Protein 4NJH (pdb70)

CATH classification: 3.20.20.70

Nearest PDB structures (foldseek):
  4njh-assembly1_A  TM=1.005E+00  e=1.195E-45  Burkholderia multivorans ATCC 17616
  6nhl-assembly1_A  TM=7.494E-01  e=2.542E-10  Escherichia coli K-12
  6nhl-assembly1_B-2  TM=6.802E-01  e=1.990E-10  Escherichia coli K-12
  3n0x-assembly1_A  TM=5.774E-01  e=6.409E+00  Rhodopseudomonas palustris
  4njh-assembly1_A  TM=1.004E+00  e=2.174E-43  Burkholderia multivorans ATCC 17616

Secondary structure (DSSP, 8-state):
-EEEEEEEEEE--SSTTTT-EEEEEEES--SS--S-HHHHTTSSS-------SSS-STT-EEESSHHHHHHHHHHTSPTT----EEEEESS-GGGT--HHHHHHHHHTT-EEEEEE-SSS---TT-SEEEE---TTS-----EEEEEEEEE--TT--HHHHTTSEEEEEEEEEPPSTTHHHHHHHHHHHHHHSTTEEE---HHHHHT--/-EEEEEEEEEE--SSTTTT-EEEEEEES--SS--S-HHHHTTSSS--------SS-STT-EEESSHHHHHHHHHHTSPTT----EEEEESS-GGGT--HHHHHHHHHTT-EEEEEE-SSS---TT-SEEEE---TTS-----EEEEEEEEE--TT--TGGGGGSEEEEEEEEEPPSTTHHHHHHHHHHHHHHSTTEEE---HHHHHT--

B-factor: mean 31.21, std 10.89, range [15.56, 89.12]

GO terms:
  GO:0051539 4 iron, 4 sulfur cluster binding (F, IDA)
  GO:0000287 magnesium ion binding (F, IDA)
  GO:0016840 carbon-nitrogen lyase activity (F, IDA)
  GO:0042803 protein homodimerization activity (F, IDA)
  GO:1904047 S-adenosyl-L-methionine binding (F, IDA)
  GO:0042802 identical protein binding (F, IPI)

Foldseek 3Di:
DFFWQEWAWDAQQKDPRGRHTAIETAGAAADFFRQDLVCLVPTLHNQDPDRQHGQPYYVGDDAPDLLRVLVSNLVNDDPPDAQYEYEYHHHARVVPDDPRNLVNNVVSRYQYEYEHCQLDDDDPSRRFYEHEHRQRGDHNRQATAEDEYEDDDPNDPQVVSLPGHYNAYEYEYRDDPCRVVSQVVRVVVCVVVVSYDYMYSRCVVVVHD/DFFWQAWAWDAQQKDPRGRHTAIETAGAAADFFRQDPVCLVVTLHNQDPDRQHGQPYHVGGDAPDLLRVLV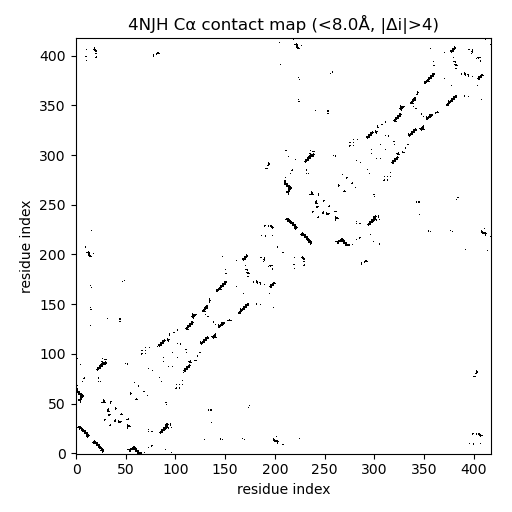SNLVNDPPPDAQYEYEYHHHARVVPDDDVNVVNNVVSRYQYEYEHCQQDDDDPSRRFYEHEHRQSGDHNHQATAEDEYEDDDPNDPQVVNVVGHYNAYEYEYRDDPCRVVSQVVRVVVCVVPVSYDYMYSRCVVVVHD

Sequence (418 aa):
TYAVKEIFYTLQGEGANAGRPAVFCRFAGCNLWSGREEDRAQAVCRFCDTDFVGTDGENGGKFKDADALVATIAGLWPAGEAHRFVVCTGGEPMLQLDQPLVDALHAAGFGIAIETNGSLPVVLESIDWICVSPKADAPLVVTKGNELKVVIPQDNQRLADYAKLDFEYFLVQPMDGPSRDLNTKLAIDWCKRHPQWRRLSMQTHKYLNNIPTYAVKEIFYTLQGEGANAGRPAVFCRFAGCNLWSGREEDRAQAVCRFCDTDFVGTDGENGGKFKDADALVATIAGLWPAGEAHRFVVCTGGEPMLQLDQPLVDALHAAGFGIAIETNGSLPVVLESIDWICVSPKADAPLVVTKGNELKVVIPQDNQRLADYAKLDFEYFLVQPMDGPSRDLNTKLAIDWCKRHPQWRRLSMQTHKYLNNIP

InterPro domains:
  IPR007197 Radical SAM [PS51918] (18-210)
  IPR007197 Radical SAM [SFLDS00029] (1-209)
  IPR013785 Aldolase-type TIM barrel [G3DSA:3.20.20.70] (2-210)
  IPR024924 7-carboxy-7-deazaguanine synthase-like [MF_00917] (3-210)
  IPR024924 7-carboxy-7-deazaguanine synthase-like [PIRSF000370] (2-209)
  IPR030977 7-carboxy-7-deazaguanine synthase, Cx14CxxC-type [SFLDF00376] (1-209)
  IPR030977 7-carboxy-7-deazaguanine synthase, Cx14CxxC-type [TIGR04508] (3-210)
  IPR058240 Radical SAM superfamily [SSF102114] (46-128)

Radius of gyration: 22.51 Å; Cα contacts (8 Å, |Δi|>4): 973; chains: 2; bounding box: 63×37×58 Å

Structure (mmCIF, N/CA/C/O backbone):
data_4NJH
#
_entry.id   4NJH
#
_cell.length_a   119.129
_cell.length_b   119.129
_cell.length_c   103.363
_cell.angle_alpha   90.00
_cell.angle_beta   90.00
_cell.angle_gamma   90.00
#
_symmetry.space_group_name_H-M   'P 43 21 2'
#
loop_
_entity.id
_entity.type
_entity.pdbx_description
1 polymer '7-carboxy-7-deazaguanine synthase'
2 non-polymer 'IRON/SULFUR CLUSTER'
3 non-polymer S-ADENOSYLMETHIONINE
4 non-polymer '(6R)-2-amino-4-oxo-3,4,5,6,7,8-hexahydropteridine-6-carboxylic acid'
5 non-polymer 'SODIUM ION'
6 non-polymer 'PHOSPHATE ION'
7 water water
#
loop_
_atom_site.group_PDB
_atom_site.id
_atom_site.type_symbol
_atom_site.label_atom_id
_atom_site.label_alt_id
_atom_site.label_comp_id
_atom_site.label_asym_id
_atom_site.label_entity_id
_atom_site.label_seq_id
_atom_site.pdbx_PDB_ins_code
_atom_site.Cartn_x
_atom_site.Cartn_y
_atom_site.Cartn_z
_atom_site.occupancy
_atom_site.B_iso_or_equiv
_atom_site.auth_seq_id
_atom_site.auth_comp_id
_atom_site.auth_asym_id
_atom_site.auth_atom_id
_atom_site.pdbx_PDB_model_num
ATOM 1 N N . THR A 1 22 ? -20.925 95.187 39.135 1.00 60.16 2 THR A N 1
ATOM 2 C CA . THR A 1 22 ? -20.670 93.774 39.413 1.00 58.01 2 THR A CA 1
ATOM 3 C C . THR A 1 22 ? -20.360 92.968 38.136 1.00 53.37 2 THR A C 1
ATOM 4 O O . THR A 1 22 ? -21.025 93.123 37.111 1.00 59.21 2 THR A O 1
ATOM 8 N N . TYR A 1 23 ? -19.344 92.109 38.210 1.00 45.26 3 TYR A N 1
ATOM 9 C CA . TYR A 1 23 ? -18.873 91.354 37.046 1.00 40.61 3 TYR A CA 1
ATOM 10 C C . TYR A 1 23 ? -18.950 89.846 37.263 1.00 43.00 3 TYR A C 1
ATOM 11 O O . TYR A 1 23 ? -18.461 89.324 38.263 1.00 47.31 3 TYR A O 1
ATOM 20 N N . ALA A 1 24 ? -19.565 89.149 36.317 1.00 36.92 4 ALA A N 1
ATOM 21 C CA . ALA A 1 24 ? -19.602 87.696 36.342 1.00 32.65 4 ALA A CA 1
ATOM 22 C C . ALA A 1 24 ? -18.518 87.159 35.415 1.00 31.31 4 ALA A C 1
ATOM 23 O O . ALA A 1 24 ? -18.596 87.320 34.195 1.00 33.21 4 ALA A O 1
ATOM 25 N N . VAL A 1 25 ? -17.500 86.534 35.998 1.00 31.42 5 VAL A N 1
ATOM 26 C CA . VAL A 1 25 ? -16.332 86.087 35.230 1.00 31.99 5 VAL A CA 1
ATOM 27 C C . VAL A 1 25 ? -16.193 84.564 35.268 1.00 31.34 5 VAL A C 1
ATOM 28 O O . VAL A 1 25 ? -16.145 83.964 36.344 1.00 33.34 5 VAL A O 1
ATOM 32 N N . LYS A 1 26 ? -16.143 83.946 34.090 1.00 28.88 6 LYS A N 1
ATOM 33 C CA . LYS A 1 26 ? -15.985 82.496 33.977 1.00 25.83 6 LYS A CA 1
ATOM 34 C C . LYS A 1 26 ? -14.604 82.056 34.468 1.00 27.24 6 LYS A C 1
ATOM 35 O O . LYS A 1 26 ? -14.489 81.180 35.327 1.00 29.20 6 LYS A O 1
ATOM 41 N N . GLU A 1 27 ? -13.556 82.664 33.919 1.00 24.05 7 GLU A N 1
ATOM 42 C CA . GLU A 1 27 ? -12.198 82.306 34.292 1.00 30.79 7 GLU A CA 1
ATOM 43 C C . GLU A 1 27 ? -11.235 83.452 34.011 1.00 31.62 7 GLU A C 1
ATOM 44 O O . GLU A 1 27 ? -11.488 84.301 33.157 1.00 27.63 7 GLU A O 1
ATOM 50 N N . ILE A 1 28 ? -10.127 83.458 34.742 1.00 27.24 8 ILE A N 1
ATOM 51 C CA . ILE A 1 28 ? -9.041 84.408 34.525 1.00 23.22 8 ILE A CA 1
ATOM 52 C C . ILE A 1 28 ? -7.746 83.605 34.556 1.00 28.69 8 ILE A C 1
ATOM 53 O O . ILE A 1 28 ? -7.506 82.891 35.525 1.00 30.41 8 ILE A O 1
ATOM 58 N N . PHE A 1 29 ? -6.920 83.710 33.518 1.00 24.63 9 PHE A N 1
ATOM 59 C CA . PHE A 1 29 ? -5.709 82.903 33.462 1.00 24.16 9 PHE A CA 1
ATOM 60 C C . PHE A 1 29 ? -4.611 83.608 32.672 1.00 23.65 9 PHE A C 1
ATOM 61 O O . PHE A 1 29 ? -4.876 84.478 31.846 1.00 21.63 9 PHE A O 1
ATOM 69 N N . TYR A 1 30 ? -3.372 83.225 32.951 1.00 23.95 10 TYR A N 1
ATOM 70 C CA . TYR A 1 30 ? -2.210 83.820 32.318 1.00 22.64 10 TYR A CA 1
ATOM 71 C C . TYR A 1 30 ? -1.629 82.846 31.301 1.00 24.85 10 TYR A C 1
ATOM 72 O O . TYR A 1 30 ? -1.345 81.694 31.635 1.00 27.09 10 TYR A O 1
ATOM 81 N N . THR A 1 31 ? -1.471 83.297 30.060 1.00 25.84 11 THR A N 1
ATOM 82 C CA . THR A 1 31 ? -0.979 82.432 28.984 1.00 21.40 11 THR A CA 1
ATOM 83 C C . THR A 1 31 ? -0.383 83.290 27.854 1.00 20.34 11 THR A C 1
ATOM 84 O O . THR A 1 31 ? -0.057 84.454 28.078 1.00 23.40 11 THR A O 1
ATOM 88 N N . LEU A 1 32 ? -0.208 82.719 26.664 1.00 22.28 12 LEU A N 1
ATOM 89 C CA . LEU A 1 32 ? 0.106 83.526 25.485 1.00 20.70 12 LEU A CA 1
ATOM 90 C C . LEU A 1 32 ? -1.143 83.680 24.625 1.00 21.77 12 LEU A C 1
ATOM 91 O O . LEU A 1 32 ? -1.861 82.700 24.417 1.00 25.09 12 LEU A O 1
ATOM 96 N N . GLN A 1 33 ? -1.394 84.891 24.124 1.00 19.16 13 GLN A N 1
ATOM 97 C CA . GLN A 1 33 ? -2.509 85.107 23.189 1.00 19.43 13 GLN A CA 1
ATOM 98 C C . GLN A 1 33 ? -2.291 84.154 22.019 1.00 22.66 13 GLN A C 1
ATOM 99 O O . GLN A 1 33 ? -1.205 84.105 21.436 1.00 21.76 13 GLN A O 1
ATOM 105 N N . GLY A 1 34 ? -3.291 83.338 21.715 1.00 20.38 14 GLY A N 1
ATOM 106 C CA . GLY A 1 34 ? -3.100 82.335 20.684 1.00 19.88 14 GLY A CA 1
ATOM 107 C C . GLY A 1 34 ? -3.431 82.822 19.289 1.00 20.13 14 GLY A C 1
ATOM 108 O O . GLY A 1 34 ? -3.013 82.201 18.310 1.00 22.98 14 GLY A O 1
ATOM 109 N N . GLU A 1 35 ? -4.161 83.932 19.201 1.00 22.54 15 GLU A N 1
ATOM 110 C CA . GLU A 1 35 ? -4.824 84.355 17.957 1.00 22.57 15 GLU A CA 1
ATOM 111 C C . GLU A 1 35 ? -4.527 85.793 17.544 1.00 24.23 15 GLU A C 1
ATOM 112 O O . GLU A 1 35 ? -4.132 86.623 18.364 1.00 24.51 15 GLU A O 1
ATOM 118 N N . GLY A 1 36 ? -4.744 86.087 16.266 1.00 20.90 16 GLY A N 1
ATOM 119 C CA . GLY A 1 36 ? -4.761 87.458 15.798 1.00 20.10 16 GLY A CA 1
ATOM 120 C C . GLY A 1 36 ? -3.372 88.044 15.674 1.00 25.31 16 GLY A C 1
ATOM 121 O O . GLY A 1 36 ? -2.367 87.330 15.789 1.00 25.92 16 GLY A O 1
ATOM 122 N N . ALA A 1 37 ? -3.307 89.352 15.454 1.00 24.33 17 ALA A N 1
ATOM 123 C CA . ALA A 1 37 ? -2.024 90.030 15.277 1.00 27.42 17 ALA A CA 1
ATOM 124 C C . ALA A 1 37 ? -1.136 89.961 16.522 1.00 26.51 17 ALA A C 1
ATOM 125 O O . ALA A 1 37 ? 0.091 90.068 16.426 1.00 26.87 17 ALA A O 1
ATOM 127 N N . ASN A 1 38 ? -1.742 89.789 17.693 1.00 24.53 18 ASN A N 1
ATOM 128 C CA . ASN A 1 38 ? -0.962 89.689 18.937 1.00 23.82 18 ASN A CA 1
ATOM 129 C C . ASN A 1 38 ? -0.627 88.241 19.323 1.00 21.10 18 ASN A C 1
ATOM 130 O O . ASN A 1 38 ? -0.289 87.975 20.470 1.00 22.19 18 ASN A O 1
ATOM 135 N N . ALA A 1 39 ? -0.745 87.300 18.388 1.00 19.86 19 ALA A N 1
ATOM 136 C CA . ALA A 1 39 ? -0.467 85.896 18.718 1.00 16.30 19 ALA A CA 1
ATOM 137 C C . ALA A 1 39 ? 0.955 85.767 19.250 1.00 18.68 19 ALA A C 1
ATOM 138 O O . ALA A 1 39 ? 1.874 86.362 18.703 1.00 20.64 19 ALA A O 1
ATOM 140 N N . GLY A 1 40 ? 1.122 85.010 20.331 1.00 18.46 20 GLY A N 1
ATOM 141 C CA . GLY A 1 40 ? 2.445 84.816 20.907 1.00 20.83 20 GLY A CA 1
ATOM 142 C C . GLY A 1 40 ? 2.726 85.727 22.090 1.00 21.46 20 GLY A C 1
ATOM 143 O O . GLY A 1 40 ? 3.701 85.517 22.814 1.00 20.58 20 GLY A O 1
ATOM 144 N N . ARG A 1 41 ? 1.870 86.727 22.309 1.00 18.44 21 ARG A N 1
ATOM 145 C CA . ARG A 1 41 ? 2.148 87.732 23.341 1.00 23.43 21 ARG A CA 1
ATOM 146 C C . ARG A 1 41 ? 1.593 87.317 24.702 1.00 21.97 21 ARG A C 1
ATOM 147 O O . ARG A 1 41 ? 0.417 86.969 24.797 1.00 21.17 21 ARG A O 1
ATOM 155 N N . PRO A 1 42 ? 2.436 87.349 25.758 1.00 19.54 22 PRO A N 1
ATOM 156 C CA . PRO A 1 42 ? 1.928 87.071 27.112 1.00 22.33 22 PRO A CA 1
ATOM 157 C C . PRO A 1 42 ? 0.767 87.988 27.489 1.00 21.22 22 PRO A C 1
ATOM 158 O O . PRO A 1 42 ? 0.810 89.200 27.264 1.00 20.33 22 PRO A O 1
ATOM 162 N N . ALA A 1 43 ? -0.272 87.394 28.061 1.00 19.17 23 ALA A N 1
ATOM 163 C CA . ALA A 1 43 ? -1.475 88.130 28.406 1.00 20.82 23 ALA A CA 1
ATOM 164 C C . ALA A 1 43 ? -2.244 87.439 29.518 1.00 25.61 23 ALA A C 1
ATOM 165 O O . ALA A 1 43 ? -2.302 86.210 29.567 1.00 20.27 23 ALA A O 1
ATOM 167 N N . VAL A 1 44 ? -2.849 88.229 30.402 1.00 22.20 24 VAL A N 1
ATOM 168 C CA . VAL A 1 44 ? -3.886 87.692 31.267 1.00 25.31 24 VAL A CA 1
ATOM 169 C C . VAL A 1 44 ? -5.189 87.713 30.495 1.00 26.49 24 VAL A C 1
ATOM 170 O O . VAL A 1 44 ? -5.560 88.749 29.946 1.00 29.75 24 VAL A O 1
ATOM 174 N N . PHE A 1 45 ? -5.857 86.560 30.419 1.00 23.30 25 PHE A N 1
ATOM 175 C CA . PHE A 1 45 ? -7.190 86.475 29.816 1.00 21.98 25 PHE A CA 1
ATOM 176 C C . PHE A 1 45 ? -8.246 86.617 30.885 1.00 23.78 25 PHE A C 1
ATOM 177 O O . PHE A 1 45 ? -8.228 85.893 31.873 1.00 25.82 25 PHE A O 1
ATOM 185 N N . CYS A 1 46 ? -9.159 87.560 30.689 1.00 24.76 26 CYS A N 1
ATOM 186 C CA . CYS A 1 46 ? -10.308 87.696 31.563 1.00 26.91 26 CYS A CA 1
ATOM 187 C C . CYS A 1 46 ? -11.532 87.281 30.763 1.00 29.03 26 CYS A C 1
ATOM 188 O O . CYS A 1 46 ? -12.003 88.037 29.912 1.00 24.64 26 CYS A O 1
ATOM 191 N N . ARG A 1 47 ? -12.027 86.069 31.005 1.00 27.11 27 ARG A N 1
ATOM 192 C CA . ARG A 1 47 ? -13.149 85.552 30.228 1.00 23.58 27 ARG A CA 1
ATOM 193 C C . ARG A 1 47 ? -14.467 85.790 30.953 1.00 25.36 27 ARG A C 1
ATOM 194 O O . ARG A 1 47 ? -14.796 85.090 31.913 1.00 27.61 27 ARG A O 1
ATOM 202 N N . PHE A 1 48 ? -15.214 86.790 30.499 1.00 23.06 28 PHE A N 1
ATOM 203 C CA . PHE A 1 48 ? -16.522 87.088 31.092 1.00 24.23 28 PHE A CA 1
ATOM 204 C C . PHE A 1 48 ? -17.552 86.010 30.780 1.00 24.99 28 PHE A C 1
ATOM 205 O O . PHE A 1 48 ? -17.540 85.435 29.703 1.00 27.51 28 PHE A O 1
ATOM 213 N N . ALA A 1 49 ? -18.458 85.765 31.725 1.00 25.14 29 ALA A N 1
ATOM 214 C CA . ALA A 1 49 ? -19.539 84.811 31.532 1.00 25.42 29 ALA A CA 1
ATOM 215 C C . ALA A 1 49 ? -20.650 85.429 30.689 1.00 31.06 29 ALA A C 1
ATOM 216 O O . ALA A 1 49 ? -20.989 86.601 30.872 1.00 28.75 29 ALA A O 1
ATOM 218 N N . GLY A 1 50 ? -21.220 84.640 29.783 1.00 30.05 30 GLY A N 1
ATOM 219 C CA . GLY A 1 50 ? -22.422 85.052 29.072 1.00 33.24 30 GLY A CA 1
ATOM 220 C C . GLY A 1 50 ? -22.152 85.728 27.741 1.00 31.85 30 GLY A C 1
ATOM 221 O O . GLY A 1 50 ? -21.180 86.473 27.580 1.00 30.09 30 GLY A O 1
ATOM 222 N N . CYS A 1 51 ? -23.036 85.467 26.783 1.00 29.08 31 CYS A N 1
ATOM 223 C CA . CYS A 1 51 ? -22.930 86.009 25.433 1.00 23.98 31 CYS A CA 1
ATOM 224 C C . CYS A 1 51 ? -24.311 86.407 24.941 1.00 26.65 31 CYS A C 1
ATOM 225 O O . CYS A 1 51 ? -25.312 85.863 25.405 1.00 27.62 31 CYS A O 1
ATOM 228 N N . ASN A 1 52 ? -24.380 87.347 24.004 1.00 25.33 32 ASN A N 1
ATOM 229 C CA . ASN A 1 52 ? -25.682 87.743 23.466 1.00 27.18 32 ASN A CA 1
ATOM 230 C C . ASN A 1 52 ? -26.070 86.985 22.198 1.00 27.88 32 ASN A C 1
ATOM 231 O O . ASN A 1 52 ? -27.179 87.170 21.698 1.00 28.21 32 ASN A O 1
ATOM 236 N N . LEU A 1 53 ? -25.182 86.132 21.678 1.00 24.45 33 LEU A N 1
ATOM 237 C CA . LEU A 1 53 ? -25.510 85.417 20.448 1.00 26.04 33 LEU A CA 1
ATOM 238 C C . LEU A 1 53 ? -25.733 83.917 20.680 1.00 30.02 33 LEU A C 1
ATOM 239 O O . LEU A 1 53 ? -26.144 83.202 19.771 1.00 27.51 33 LEU A O 1
ATOM 244 N N . TRP A 1 54 ? -25.475 83.452 21.897 1.00 26.46 34 TRP A N 1
ATOM 245 C CA . TRP A 1 54 ? -25.717 82.054 22.253 1.00 27.90 34 TRP A CA 1
ATOM 246 C C . TRP A 1 54 ? -25.815 81.929 23.766 1.00 28.65 34 TRP A C 1
ATOM 247 O O . TRP A 1 54 ? -25.014 82.502 24.505 1.00 30.47 34 TRP A O 1
ATOM 258 N N . SER A 1 55 ? -26.799 81.169 24.221 1.00 26.71 35 SER A N 1
ATOM 259 C CA . SER A 1 55 ? -27.010 80.948 25.645 1.00 25.79 35 SER A CA 1
ATOM 260 C C . SER A 1 55 ? -25.850 80.188 26.276 1.00 30.82 35 SER A C 1
ATOM 261 O O . SER A 1 55 ? -25.656 80.246 27.481 1.00 32.13 35 SER A O 1
ATOM 264 N N . GLY A 1 56 ? -25.081 79.471 25.461 1.00 25.26 36 GLY A N 1
ATOM 265 C CA . GLY A 1 56 ? -23.999 78.641 25.977 1.00 26.01 36 GLY A CA 1
ATOM 266 C C . GLY A 1 56 ? -24.444 77.219 26.305 1.00 38.69 36 GLY A C 1
ATOM 267 O O . GLY A 1 56 ? -23.630 76.373 26.676 1.00 40.94 36 GLY A O 1
ATOM 268 N N . ARG A 1 57 ? -25.742 76.962 26.178 1.00 36.07 37 ARG A N 1
ATOM 269 C CA . ARG A 1 57 ? -26.293 75.631 26.403 1.00 40.08 37 ARG A CA 1
ATOM 270 C C . ARG A 1 57 ? -26.303 74.859 25.092 1.00 42.10 37 ARG A C 1
ATOM 271 O O . ARG A 1 57 ? -26.754 75.376 24.071 1.00 35.92 37 ARG A O 1
ATOM 279 N N . GLU A 1 58 ? -25.807 73.626 25.120 1.00 39.42 38 GLU A N 1
ATOM 280 C CA . GLU A 1 58 ? -25.729 72.810 23.910 1.00 37.37 38 GLU A CA 1
ATOM 281 C C . GLU A 1 58 ? -27.098 72.575 23.283 1.00 37.47 38 GLU A C 1
ATOM 282 O O . GLU A 1 58 ? -27.206 72.416 22.068 1.00 39.34 38 GLU A O 1
ATOM 288 N N . GLU A 1 59 ? -28.136 72.565 24.116 1.00 37.04 39 GLU A N 1
ATOM 289 C CA . GLU A 1 59 ? -29.506 72.372 23.659 1.00 44.68 39 GLU A CA 1
ATOM 290 C C . GLU A 1 59 ? -29.949 73.510 22.757 1.00 39.32 39 GLU A C 1
ATOM 291 O O . GLU A 1 59 ? -30.881 73.356 21.963 1.00 42.00 39 GLU A O 1
ATOM 297 N N . ASP A 1 60 ? -29.314 74.664 22.925 1.00 35.59 40 ASP A N 1
ATOM 298 C CA . ASP A 1 60 ? -29.684 75.869 22.188 1.00 41.14 40 ASP A CA 1
ATOM 299 C C . ASP A 1 60 ? -28.783 76.128 20.989 1.00 33.06 40 ASP A C 1
ATOM 300 O O . ASP A 1 60 ? -29.048 77.035 20.199 1.00 33.52 40 ASP A O 1
ATOM 305 N N . ARG A 1 61 ? -27.715 75.349 20.850 1.00 28.30 41 ARG A N 1
ATOM 306 C CA . ARG A 1 61 ? -26.700 75.678 19.851 1.00 29.51 41 ARG A CA 1
ATOM 307 C C . ARG A 1 61 ? -27.249 75.635 18.420 1.00 27.26 41 ARG A C 1
ATOM 308 O O . ARG A 1 61 ? -26.952 76.515 17.603 1.00 30.93 41 ARG A O 1
ATOM 316 N N . ALA A 1 62 ? -28.055 74.623 18.133 1.00 29.52 42 ALA A N 1
ATOM 317 C CA . ALA A 1 62 ? -28.554 74.404 16.781 1.00 33.37 42 ALA A CA 1
ATOM 318 C C . ALA A 1 62 ? -29.455 75.547 16.289 1.00 42.14 42 ALA A C 1
ATOM 319 O O . ALA A 1 62 ? -29.606 75.733 15.081 1.00 35.39 42 ALA A O 1
ATOM 321 N N . GLN A 1 63 ? -30.036 76.315 17.211 1.00 37.10 43 GLN A N 1
ATOM 322 C CA . GLN A 1 63 ? -30.917 77.429 16.830 1.00 34.03 43 GLN A CA 1
ATOM 323 C C . GLN A 1 63 ? -30.334 78.820 17.097 1.00 32.36 43 GLN A C 1
ATOM 324 O O . GLN A 1 63 ? -31.016 79.831 16.889 1.00 33.34 43 GLN A O 1
ATOM 330 N N . ALA A 1 64 ? -29.090 78.877 17.557 1.00 31.95 44 ALA A N 1
ATOM 331 C CA . ALA A 1 64 ? -28.500 80.143 17.984 1.00 34.73 44 ALA A CA 1
ATOM 332 C C . ALA A 1 64 ? -28.099 81.056 16.811 1.00 31.53 44 ALA A C 1
ATOM 333 O O . ALA A 1 64 ? -28.023 80.619 15.663 1.00 28.52 44 ALA A O 1
ATOM 335 N N . VAL A 1 65 ? -27.858 82.331 17.106 1.00 27.25 45 VAL A N 1
ATOM 336 C CA . VAL A 1 65 ? -27.340 83.252 16.098 1.00 29.73 45 VAL A CA 1
ATOM 337 C C . VAL A 1 65 ? -25.908 82.846 15.763 1.00 26.89 45 VAL A C 1
ATOM 338 O O . VAL A 1 65 ? -25.540 82.737 14.594 1.00 25.63 45 VAL A O 1
ATOM 342 N N . CYS A 1 66 ? -25.116 82.584 16.797 1.00 22.00 46 CYS A N 1
ATOM 343 C CA . CYS A 1 66 ? -23.741 82.084 16.620 1.00 23.05 46 CYS A CA 1
ATOM 344 C C . CYS A 1 66 ? -23.669 80.606 17.018 1.00 21.45 46 CYS A C 1
ATOM 345 O O . CYS A 1 66 ? -23.888 80.275 18.177 1.00 26.57 46 CYS A O 1
ATOM 348 N N . ARG A 1 67 ? -23.379 79.717 16.071 1.00 21.40 47 ARG A N 1
ATOM 349 C CA . ARG A 1 67 ? -23.549 78.295 16.342 1.00 25.22 47 ARG A CA 1
ATOM 350 C C . ARG A 1 67 ? -22.250 77.497 16.416 1.00 26.25 47 ARG A C 1
ATOM 351 O O . ARG A 1 67 ? -22.297 76.293 16.660 1.00 22.89 47 ARG A O 1
ATOM 359 N N . PHE A 1 68 ? -21.099 78.142 16.213 1.00 21.05 48 PHE A N 1
ATOM 360 C CA . PHE A 1 68 ? -19.858 77.378 16.070 1.00 20.91 48 PHE A CA 1
ATOM 361 C C . PHE A 1 68 ? -18.889 77.554 17.236 1.00 21.63 48 PHE A C 1
ATOM 362 O O . PHE A 1 68 ? -17.755 77.085 17.166 1.00 22.84 48 PHE A O 1
ATOM 370 N N . CYS A 1 69 ? -19.347 78.196 18.307 1.00 24.60 49 CYS A N 1
ATOM 371 C CA . CYS A 1 69 ? -18.484 78.578 19.423 1.00 21.83 49 CYS A CA 1
ATOM 372 C C . CYS A 1 69 ? -17.670 77.412 19.986 1.00 26.01 49 CYS A C 1
ATOM 373 O O . CYS A 1 69 ? -18.212 76.332 20.203 1.00 26.02 49 CYS A O 1
ATOM 376 N N . ASP A 1 70 ? -16.373 77.643 20.218 1.00 22.80 50 ASP A N 1
ATOM 377 C CA . ASP A 1 70 ? -15.479 76.618 20.748 1.00 28.22 50 ASP A CA 1
ATOM 378 C C . ASP A 1 70 ? -15.258 76.779 22.254 1.00 31.20 50 ASP A C 1
ATOM 379 O O . ASP A 1 70 ? -14.402 76.107 22.820 1.00 26.80 50 ASP A O 1
ATOM 384 N N . THR A 1 71 ? -16.033 77.652 22.902 1.00 23.58 51 THR A N 1
ATOM 385 C CA . THR A 1 71 ? -15.694 78.079 24.267 1.00 29.41 51 THR A CA 1
ATOM 386 C C . THR A 1 71 ? -16.788 77.819 25.316 1.00 31.44 51 THR A C 1
ATOM 387 O O . THR A 1 71 ? -17.972 77.916 25.026 1.00 26.90 51 THR A O 1
ATOM 391 N N . ASP A 1 72 ? -16.371 77.469 26.531 1.00 28.04 52 ASP A N 1
ATOM 392 C CA . ASP A 1 72 ? -17.278 77.396 27.680 1.00 29.71 52 ASP A CA 1
ATOM 393 C C . ASP A 1 72 ? -17.324 78.740 28.414 1.00 27.64 52 ASP A C 1
ATOM 394 O O . ASP A 1 72 ? -16.348 79.118 29.075 1.00 28.37 52 ASP A O 1
ATOM 399 N N . PHE A 1 73 ? -18.434 79.470 28.296 1.00 28.70 53 PHE A N 1
ATOM 400 C CA . PHE A 1 73 ? -18.540 80.763 28.975 1.00 33.43 53 PHE A CA 1
ATOM 401 C C . PHE A 1 73 ? -19.704 80.819 29.961 1.00 32.13 53 PHE A C 1
ATOM 402 O O . PHE A 1 73 ? -20.118 81.901 30.369 1.00 36.12 53 PHE A O 1
ATOM 410 N N . VAL A 1 74 ? -20.219 79.655 30.349 1.00 31.08 54 VAL A N 1
ATOM 411 C CA . VAL A 1 74 ? -21.372 79.596 31.248 1.00 31.29 54 VAL A CA 1
ATOM 412 C C . VAL A 1 74 ? -20.955 79.501 32.715 1.00 32.83 54 VAL A C 1
ATOM 413 O O . VAL A 1 74 ? -20.217 78.603 33.107 1.00 36.59 54 VAL A O 1
ATOM 417 N N . GLY A 1 75 ? -21.438 80.431 33.527 1.00 39.59 55 GLY A N 1
ATOM 418 C CA . GLY A 1 75 ? -21.186 80.381 34.953 1.00 41.11 55 GLY A CA 1
ATOM 419 C C . GLY A 1 75 ? -19.849 80.984 35.332 1.00 37.34 55 GLY A C 1
ATOM 420 O O . GLY A 1 75 ? -19.100 81.468 34.483 1.00 33.47 55 GLY A O 1
ATOM 421 N N . THR A 1 76 ? -19.545 80.940 36.622 1.00 38.99 56 THR A N 1
ATOM 422 C CA . THR A 1 76 ? -18.375 81.614 37.158 1.00 39.88 56 THR A CA 1
ATOM 423 C C . THR A 1 76 ? -17.503 80.622 37.921 1.00 41.30 56 THR A C 1
ATOM 424 O O . THR A 1 76 ? -16.969 80.943 38.983 1.00 41.44 56 THR A O 1
ATOM 428 N N . ASP A 1 77 ? -17.355 79.422 37.366 1.00 42.41 57 ASP A N 1
ATOM 429 C CA . ASP A 1 77 ? -16.774 78.304 38.105 1.00 43.99 57 ASP A CA 1
ATOM 430 C C . ASP A 1 77 ? -15.417 77.854 37.585 1.00 39.26 57 ASP A C 1
ATOM 431 O O . ASP A 1 77 ? -14.890 76.837 38.028 1.00 41.01 57 ASP A O 1
ATOM 436 N N . GLY A 1 78 ? -14.849 78.604 36.649 1.00 34.17 58 GLY A N 1
ATOM 437 C CA . GLY A 1 78 ? -13.535 78.274 36.134 1.00 32.91 58 GLY A CA 1
ATOM 438 C C . GLY A 1 78 ? -12.427 78.802 37.030 1.00 33.83 58 GLY A C 1
ATOM 439 O O . GLY A 1 78 ? -12.683 79.333 38.111 1.00 37.70 58 GLY A O 1
ATOM 440 N N . GLU A 1 79 ? -11.188 78.664 36.569 1.00 35.17 59 GLU A N 1
ATOM 441 C CA . GLU A 1 79 ? -10.027 79.102 37.332 1.00 35.86 59 GLU A CA 1
ATOM 442 C C . GLU A 1 79 ? -10.096 80.606 37.608 1.00 33.96 59 GLU A C 1
ATOM 443 O O . GLU A 1 79 ? -10.197 81.409 36.675 1.00 32.28 59 GLU A O 1
ATOM 449 N N . ASN A 1 80 ? -10.057 80.966 38.892 1.00 35.79 60 ASN A N 1
ATOM 450 C CA . ASN A 1 80 ? -10.197 82.352 39.360 1.00 42.24 60 ASN A CA 1
ATOM 451 C C . ASN A 1 80 ? -11.550 82.981 39.026 1.00 42.73 60 ASN A C 1
ATOM 452 O O . ASN A 1 80 ? -11.737 84.186 39.188 1.00 45.31 60 ASN A O 1
ATOM 457 N N . GLY A 1 81 ? -12.498 82.172 38.568 1.00 35.49 61 GLY A N 1
ATOM 458 C CA . GLY A 1 81 ? -13.789 82.708 38.199 1.00 35.34 61 GLY A CA 1
ATOM 459 C C . GLY A 1 81 ? -14.592 83.106 39.424 1.00 40.43 61 GLY A C 1
ATOM 460 O O . GLY A 1 81 ? -14.333 82.643 40.535 1.00 41.12 61 GLY A O 1
ATOM 461 N N . GLY A 1 82 ? -15.578 83.968 39.224 1.00 42.77 62 GLY A N 1
ATOM 462 C CA . GLY A 1 82 ? -16.457 84.347 40.310 1.00 40.44 62 GLY A CA 1
ATOM 463 C C . GLY A 1 82 ? -17.233 85.596 39.970 1.00 46.85 62 GLY A C 1
ATOM 464 O O . GLY A 1 82 ? -17.150 86.114 38.852 1.00 44.09 62 GLY A O 1
ATOM 465 N N . LYS A 1 83 ? -17.997 86.070 40.944 1.00 42.94 63 LYS A N 1
ATOM 466 C CA . LYS A 1 83 ? -18.697 87.335 40.835 1.00 45.52 63 LYS A CA 1
ATOM 467 C C . LYS A 1 83 ? -17.891 88.382 41.588 1.00 49.37 63 LYS A C 1
ATOM 468 O O . LYS A 1 83 ? -17.699 88.276 42.797 1.00 57.41 63 LYS A O 1
ATOM 474 N N . PHE A 1 84 ? -17.403 89.380 40.865 1.00 42.58 64 PHE A N 1
ATOM 475 C CA . PHE A 1 84 ? -16.572 90.415 41.459 1.00 42.99 64 PHE A CA 1
ATOM 476 C C . PHE A 1 84 ? -17.429 91.635 41.795 1.00 52.21 64 PHE A C 1
ATOM 477 O O . PHE A 1 84 ? -18.218 92.099 40.969 1.00 44.30 64 PHE A O 1
ATOM 485 N N . LYS A 1 85 ? -17.296 92.146 43.015 1.00 50.81 65 LYS A N 1
ATOM 486 C CA . LYS A 1 85 ? -18.219 93.177 43.473 1.00 53.92 65 LYS A CA 1
ATOM 487 C C . LYS A 1 85 ? -17.910 94.541 42.862 1.00 52.55 65 LYS A C 1
ATOM 488 O O . LYS A 1 85 ? -18.809 95.375 42.742 1.00 53.50 65 LYS A O 1
ATOM 494 N N . ASP A 1 86 ? -16.654 94.777 42.483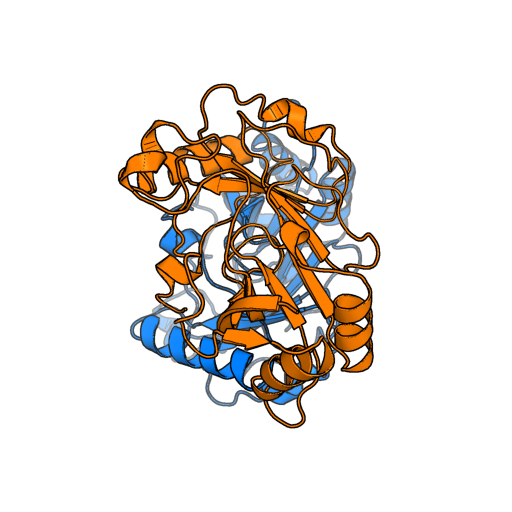 1.00 46.11 66 ASP A N 1
ATOM 495 C CA . ASP A 1 86 ? -16.308 96.015 41.781 1.00 45.14 66 ASP A CA 1
ATOM 496 C C . ASP A 1 86 ? -15.064 95.865 40.915 1.00 43.90 66 ASP A C 1
ATOM 497 O O . ASP A 1 86 ? -14.407 94.821 40.926 1.00 47.35 66 ASP A O 1
ATOM 502 N N . ALA A 1 87 ? -14.753 96.917 40.163 1.00 41.71 67 ALA A N 1
ATOM 503 C CA . ALA A 1 87 ? -13.617 96.900 39.249 1.00 46.91 67 ALA A CA 1
ATOM 504 C C . ALA A 1 87 ? -12.314 96.627 39.992 1.00 41.82 67 ALA A C 1
ATOM 505 O O . ALA A 1 87 ? -11.476 95.862 39.512 1.00 39.18 67 ALA A O 1
ATOM 507 N N . ASP A 1 88 ? -12.145 97.239 41.164 1.00 41.48 68 ASP A N 1
ATOM 508 C CA . ASP A 1 88 ? -10.908 97.069 41.929 1.00 41.89 68 ASP A CA 1
ATOM 509 C C . ASP A 1 88 ? -10.653 95.601 42.291 1.00 45.90 68 ASP A C 1
ATOM 510 O O . ASP A 1 88 ? -9.531 95.119 42.166 1.00 41.01 68 ASP A O 1
ATOM 515 N N . ALA A 1 89 ? -11.693 94.895 42.729 1.00 42.56 69 ALA A N 1
ATOM 516 C CA . ALA A 1 89 ? -11.569 93.470 43.047 1.00 44.03 69 ALA A CA 1
ATOM 517 C C . ALA A 1 89 ? -11.095 92.649 41.842 1.00 43.45 69 ALA A C 1
ATOM 518 O O . ALA A 1 89 ? -10.233 91.773 41.961 1.00 37.40 69 ALA A O 1
ATOM 520 N N . LEU A 1 90 ? -11.673 92.936 40.682 1.00 34.11 70 LEU A N 1
ATOM 521 C CA . LEU A 1 90 ? -11.326 92.227 39.455 1.00 31.99 70 LEU A CA 1
ATOM 522 C C . LEU A 1 90 ? -9.900 92.544 38.994 1.00 36.03 70 LEU A C 1
ATOM 523 O O . LEU A 1 90 ? -9.142 91.643 38.615 1.00 31.97 70 LEU A O 1
ATOM 528 N N . VAL A 1 91 ? -9.531 93.821 39.031 1.00 36.10 71 VAL A N 1
ATOM 529 C CA . VAL A 1 91 ? -8.182 94.223 38.639 1.00 34.93 71 VAL A CA 1
ATOM 530 C C . VAL A 1 91 ? -7.147 93.581 39.562 1.00 32.68 71 VAL A C 1
ATOM 531 O O . VAL A 1 91 ? -6.092 93.141 39.108 1.00 32.68 71 VAL A O 1
ATOM 535 N N . ALA A 1 92 ? -7.455 93.514 40.858 1.00 33.10 72 ALA A N 1
ATOM 536 C CA . ALA A 1 92 ? -6.531 92.898 41.813 1.00 34.76 72 ALA A CA 1
ATOM 537 C C . ALA A 1 92 ? -6.235 91.442 41.442 1.00 37.86 72 ALA A C 1
ATOM 538 O O . ALA A 1 92 ? -5.098 90.994 41.535 1.00 36.29 72 ALA A O 1
ATOM 540 N N . THR A 1 93 ? -7.253 90.705 41.007 1.00 34.55 73 THR A N 1
ATOM 541 C CA . THR A 1 93 ? -7.049 89.307 40.632 1.00 33.91 73 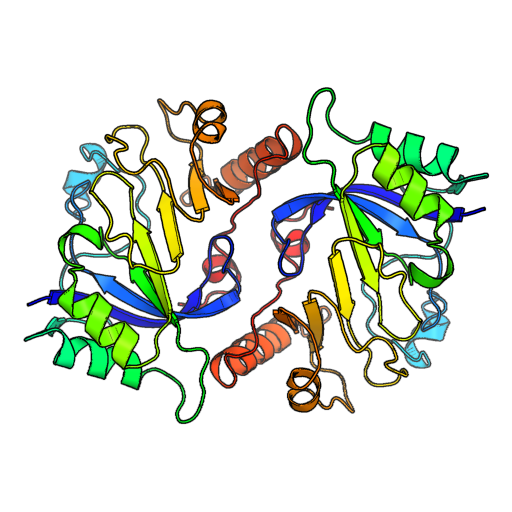THR A CA 1
ATOM 542 C C . THR A 1 93 ? -6.267 89.199 39.327 1.00 33.29 73 THR A C 1
ATOM 543 O O . THR A 1 93 ? -5.343 88.392 39.209 1.00 32.50 73 THR A O 1
ATOM 547 N N . ILE A 1 94 ? -6.642 90.018 38.352 1.00 29.74 74 ILE A N 1
ATOM 548 C CA . ILE A 1 94 ? -5.944 90.064 37.074 1.00 26.88 74 ILE A CA 1
ATOM 549 C C . ILE A 1 94 ? -4.465 90.428 37.287 1.00 28.71 74 ILE A C 1
ATOM 550 O O . ILE A 1 94 ? -3.575 89.768 36.761 1.00 31.66 74 ILE A O 1
ATOM 555 N N . ALA A 1 95 ? -4.219 91.469 38.075 1.00 28.42 75 ALA A N 1
ATOM 556 C CA . ALA A 1 95 ? -2.859 91.928 38.348 1.00 30.90 75 ALA A CA 1
ATOM 557 C C . ALA A 1 95 ? -2.041 90.864 39.072 1.00 39.29 75 ALA A C 1
ATOM 558 O O . ALA A 1 95 ? -0.847 90.719 38.829 1.00 38.37 75 ALA A O 1
ATOM 560 N N . GLY A 1 96 ? -2.692 90.123 39.964 1.00 35.55 76 GLY A N 1
ATOM 561 C CA . GLY A 1 96 ? -2.031 89.073 40.717 1.00 36.45 76 GLY A CA 1
ATOM 562 C C . GLY A 1 96 ? -1.441 87.945 39.886 1.00 36.57 76 GLY A C 1
ATOM 563 O O . GLY A 1 96 ? -0.566 87.215 40.361 1.00 39.34 76 GLY A O 1
ATOM 564 N N . LEU A 1 97 ? -1.911 87.792 38.649 1.00 31.10 77 LEU A N 1
ATOM 565 C CA . LEU A 1 97 ? -1.398 86.744 37.775 1.00 29.89 77 LEU A CA 1
ATOM 566 C C . LEU A 1 97 ? -0.160 87.180 36.980 1.00 32.64 77 LEU A C 1
ATOM 567 O O . LEU A 1 97 ? 0.501 86.358 36.340 1.00 35.37 77 LEU A O 1
ATOM 572 N N . TRP A 1 98 ? 0.136 88.472 36.996 1.00 32.55 78 TRP A N 1
ATOM 573 C CA . TRP A 1 98 ? 1.271 88.975 36.237 1.00 35.02 78 TRP A CA 1
ATOM 574 C C . TRP A 1 98 ? 2.563 88.667 36.988 1.00 31.51 78 TRP A C 1
ATOM 575 O O . TRP A 1 98 ? 2.597 88.743 38.209 1.00 32.78 78 TRP A O 1
ATOM 586 N N . PRO A 1 99 ? 3.627 88.300 36.263 1.00 30.36 79 PRO A N 1
ATOM 587 C CA . PRO A 1 99 ? 4.904 88.041 36.954 1.00 32.14 79 PRO A CA 1
ATOM 588 C C . PRO A 1 99 ? 5.393 89.240 37.769 1.00 30.69 79 PRO A C 1
ATOM 589 O O . PRO A 1 99 ? 5.349 90.373 37.293 1.00 33.77 79 PRO A O 1
ATOM 593 N N . ALA A 1 100 ? 5.835 88.985 38.995 1.00 31.89 80 ALA A N 1
ATOM 594 C CA . ALA A 1 100 ? 6.279 90.051 39.878 1.00 33.41 80 ALA A CA 1
ATOM 595 C C . ALA A 1 100 ? 7.441 90.791 39.242 1.00 42.15 80 ALA A C 1
ATOM 596 O O . ALA A 1 100 ? 8.329 90.174 38.667 1.00 38.31 80 ALA A O 1
ATOM 598 N N . GLY A 1 101 ? 7.405 92.117 39.313 1.00 41.82 81 GLY A N 1
ATOM 599 C CA . GLY A 1 101 ? 8.500 92.938 38.836 1.00 45.30 81 GLY A CA 1
ATOM 600 C C . GLY A 1 101 ? 8.598 93.113 37.332 1.00 45.13 81 GLY A C 1
ATOM 601 O O . GLY A 1 101 ? 9.532 93.747 36.845 1.00 49.04 81 GLY A O 1
ATOM 602 N N . GLU A 1 102 ? 7.649 92.551 36.588 1.00 36.00 82 GLU A N 1
ATOM 603 C CA . GLU A 1 102 ? 7.676 92.660 35.135 1.00 35.12 82 GLU A CA 1
ATOM 604 C C . GLU A 1 102 ? 6.639 93.651 34.656 1.00 35.89 82 GLU A C 1
ATOM 605 O O . GLU A 1 102 ? 5.537 93.710 35.187 1.00 35.25 82 GLU A O 1
ATOM 611 N N . ALA A 1 103 ? 7.000 94.428 33.644 1.00 31.58 83 ALA A N 1
ATOM 612 C CA . ALA A 1 103 ? 6.059 95.344 33.016 1.00 35.76 83 ALA A CA 1
ATOM 613 C C . ALA A 1 103 ? 5.388 94.682 31.815 1.00 32.04 83 ALA A C 1
ATOM 614 O O . ALA A 1 103 ? 5.164 93.466 31.814 1.00 29.93 83 ALA A O 1
ATOM 616 N N . HIS A 1 104 ? 5.064 95.491 30.805 1.00 26.59 84 HIS A N 1
ATOM 617 C CA . HIS A 1 104 ? 4.361 95.054 29.607 1.00 25.38 84 HIS A CA 1
ATOM 618 C C . HIS A 1 104 ? 3.026 94.383 29.897 1.00 24.04 84 HIS A C 1
ATOM 619 O O . HIS A 1 104 ? 2.590 93.528 29.139 1.00 25.83 84 HIS A O 1
ATOM 626 N N . ARG A 1 105 ? 2.383 94.791 30.988 1.00 25.30 85 ARG A N 1
ATOM 627 C CA . ARG A 1 105 ? 1.106 94.198 31.392 1.00 24.27 85 ARG A CA 1
ATOM 628 C C . ARG A 1 105 ? 0.064 94.319 30.294 1.00 28.11 85 ARG A C 1
ATOM 629 O O . ARG A 1 105 ? -0.130 95.382 29.713 1.00 24.69 85 ARG A O 1
ATOM 637 N N . PHE A 1 106 ? -0.605 93.207 30.019 1.00 22.64 86 PHE A N 1
ATOM 638 C CA . PHE A 1 106 ? -1.521 93.115 28.893 1.00 23.52 86 PHE A CA 1
ATOM 639 C C . PHE A 1 106 ? -2.654 92.185 29.276 1.00 23.95 86 PHE A C 1
ATOM 640 O O . PHE A 1 106 ? -2.408 91.072 29.754 1.00 25.67 86 PHE A O 1
ATOM 648 N N . VAL A 1 107 ? -3.892 92.641 29.098 1.00 23.19 87 VAL A N 1
ATOM 649 C CA . VAL A 1 107 ? -5.050 91.816 29.436 1.00 23.35 87 VAL A CA 1
ATOM 650 C C . VAL A 1 107 ? -5.962 91.716 28.231 1.00 23.59 87 VAL A C 1
ATOM 651 O O . VAL A 1 107 ? -6.217 92.709 27.543 1.00 24.32 87 VAL A O 1
ATOM 655 N N . VAL A 1 108 ? -6.428 90.502 27.957 1.00 22.42 88 VAL A N 1
ATOM 656 C CA . VAL A 1 108 ? -7.387 90.284 26.895 1.00 18.73 88 VAL A CA 1
ATOM 657 C C . VAL A 1 108 ? -8.762 90.049 27.519 1.00 25.42 88 VAL A C 1
ATOM 658 O O . VAL A 1 108 ? -8.988 89.046 28.205 1.00 21.42 88 VAL A O 1
ATOM 662 N N . CYS A 1 109 ? -9.668 90.995 27.301 1.00 20.26 89 CYS A N 1
ATOM 663 C CA . CYS A 1 109 ? -11.039 90.863 27.760 1.00 24.07 89 CYS A CA 1
ATOM 664 C C . CYS A 1 109 ? -11.864 90.123 26.720 1.00 25.98 89 CYS A C 1
ATOM 665 O O . CYS A 1 109 ? -12.012 90.581 25.580 1.00 25.64 89 CYS A O 1
ATOM 668 N N . THR A 1 110 ? -12.407 88.983 27.122 1.00 23.18 90 THR A N 1
ATOM 669 C CA . THR A 1 110 ? -13.093 88.105 26.186 1.00 22.70 90 THR A CA 1
ATOM 670 C C . THR A 1 110 ? -14.274 87.451 26.910 1.00 25.57 90 THR A C 1
ATOM 671 O O . THR A 1 110 ? -14.776 88.004 27.895 1.00 24.49 90 THR A O 1
ATOM 675 N N . GLY A 1 111 ? -14.732 86.295 26.434 1.00 24.18 91 GLY A N 1
ATOM 676 C CA . GLY A 1 111 ? -15.915 85.661 27.006 1.00 25.57 91 GLY A CA 1
ATOM 677 C C . GLY A 1 111 ? -16.291 84.443 26.182 1.00 23.24 91 GLY A C 1
ATOM 678 O O . GLY A 1 111 ? -15.397 83.706 25.786 1.00 23.62 91 GLY A O 1
ATOM 679 N N . GLY A 1 112 ? -17.576 84.244 25.869 1.00 22.40 92 GLY A N 1
ATOM 680 C CA . GLY A 1 112 ? -18.635 85.195 26.178 1.00 25.19 92 GLY A CA 1
ATOM 681 C C . GLY A 1 112 ? -18.492 86.461 25.345 1.00 22.59 92 GLY A C 1
ATOM 682 O O . GLY A 1 112 ? -17.532 86.608 24.588 1.00 23.91 92 GLY A O 1
ATOM 683 N N . GLU A 1 113 ? -19.439 87.380 25.480 1.00 28.54 93 GLU A N 1
ATOM 684 C CA . GLU A 1 113 ? -19.298 88.672 24.830 1.00 26.07 93 GLU A CA 1
ATOM 685 C C . GLU A 1 113 ? -18.923 89.704 25.881 1.00 22.47 93 GLU A C 1
ATOM 686 O O . GLU A 1 113 ? -19.752 90.086 26.693 1.00 24.52 93 GLU A O 1
ATOM 692 N N . PRO A 1 114 ? -17.658 90.147 25.873 1.00 21.65 94 PRO A N 1
ATOM 693 C CA . PRO A 1 114 ? -17.166 91.059 26.908 1.00 24.43 94 PRO A CA 1
ATOM 694 C C . PRO A 1 114 ? -17.915 92.389 26.941 1.00 24.26 94 PRO A C 1
ATOM 695 O O . PRO A 1 114 ? -18.043 92.957 28.022 1.00 26.50 94 PRO A O 1
ATOM 699 N N . MET A 1 115 ? -18.446 92.870 25.818 1.00 24.55 95 MET A N 1
ATOM 700 C CA . MET A 1 115 ? -19.114 94.176 25.876 1.00 25.46 95 MET A CA 1
ATOM 701 C C . MET A 1 115 ? -20.458 94.134 26.586 1.00 30.36 95 MET A C 1
ATOM 702 O O . MET A 1 115 ? -21.063 95.172 26.796 1.00 28.83 95 MET A O 1
ATOM 707 N N . LEU A 1 116 ? -20.925 92.954 26.984 1.00 29.51 96 LEU A N 1
ATOM 708 C CA . LEU A 1 116 ? -22.077 92.901 27.887 1.00 30.14 96 LEU A CA 1
ATOM 709 C C . LEU A 1 116 ? -21.726 93.441 29.286 1.00 32.34 96 LEU A C 1
ATOM 710 O O . LEU A 1 116 ? -22.613 93.864 30.035 1.00 31.54 96 LEU A O 1
ATOM 715 N N . GLN A 1 117 ? -20.443 93.426 29.643 1.00 31.40 97 GLN A N 1
ATOM 716 C CA . GLN A 1 117 ? -20.036 93.779 31.009 1.00 35.79 97 GLN A CA 1
ATOM 717 C C . GLN A 1 117 ? -18.886 94.788 31.117 1.00 34.44 97 GLN A C 1
ATOM 718 O O . GLN A 1 117 ? -18.822 95.556 32.077 1.00 32.66 97 GLN A O 1
ATOM 724 N N . LEU A 1 118 ? -17.957 94.767 30.170 1.00 30.44 98 LEU A N 1
ATOM 725 C CA . LEU A 1 118 ? -16.795 95.658 30.245 1.00 34.94 98 LEU A CA 1
ATOM 726 C C . LEU A 1 118 ? -17.234 97.123 30.190 1.00 36.41 98 LEU A C 1
ATOM 727 O O . LEU A 1 118 ? -17.883 97.544 29.237 1.00 35.55 98 LEU A O 1
ATOM 732 N N . ASP A 1 119 ? -16.915 97.896 31.228 1.00 31.39 99 ASP A N 1
ATOM 733 C CA . ASP A 1 119 ? -17.358 99.285 31.272 1.00 35.70 99 ASP A CA 1
ATOM 734 C C . ASP A 1 119 ? -16.196 100.237 31.538 1.00 41.17 99 ASP A C 1
ATOM 735 O O . ASP A 1 119 ? -15.068 99.798 31.806 1.00 36.07 99 ASP A O 1
ATOM 740 N N . GLN A 1 120 ? -16.467 101.540 31.459 1.00 33.94 100 GLN A N 1
ATOM 741 C CA . GLN A 1 120 ? -15.406 102.535 31.627 1.00 33.98 100 GLN A CA 1
ATOM 742 C C . GLN A 1 120 ? -14.683 102.432 32.975 1.00 37.36 100 GLN A C 1
ATOM 743 O O . GLN A 1 120 ? -13.464 102.581 33.019 1.00 37.17 100 GLN A O 1
ATOM 749 N N . PRO A 1 121 ? -15.419 102.183 34.079 1.00 38.22 101 PRO A N 1
ATOM 750 C CA . PRO A 1 121 ? -14.677 102.007 35.334 1.00 40.81 101 PRO A CA 1
ATOM 751 C C . PRO A 1 121 ? -13.686 100.839 35.331 1.00 33.86 101 PRO A C 1
ATOM 752 O O . PRO A 1 121 ? -12.615 100.983 35.922 1.00 34.11 101 PRO A O 1
ATOM 756 N N . LEU A 1 122 ? -14.007 99.718 34.691 1.00 32.28 102 LEU A N 1
ATOM 757 C CA . LEU A 1 122 ? -13.046 98.616 34.639 1.00 30.77 102 LEU A CA 1
ATOM 758 C C . LEU A 1 122 ? -11.883 98.988 33.725 1.00 36.65 102 LEU A C 1
ATOM 759 O O . LEU A 1 122 ? -10.717 98.765 34.065 1.00 30.16 102 LEU A O 1
ATOM 764 N N . VAL A 1 123 ? -12.196 99.582 32.578 1.00 36.17 103 VAL A N 1
ATOM 765 C CA . VAL A 1 123 ? -11.156 100.056 31.677 1.00 40.99 103 VAL A CA 1
ATOM 766 C C . VAL A 1 123 ? -10.212 101.033 32.383 1.00 38.67 103 VAL A C 1
ATOM 767 O O . VAL A 1 123 ? -8.987 100.889 32.292 1.00 35.71 103 VAL A O 1
ATOM 771 N N . ASP A 1 124 ? -10.769 101.999 33.115 1.00 31.59 104 ASP A N 1
ATOM 772 C CA . ASP A 1 124 ? -9.942 102.968 33.835 1.00 35.92 104 ASP A CA 1
ATOM 773 C C . ASP A 1 124 ? -9.081 102.316 34.921 1.00 37.92 104 ASP A C 1
ATOM 774 O O . ASP A 1 124 ? -7.918 102.681 35.106 1.00 35.95 104 ASP A O 1
ATOM 779 N N . ALA A 1 125 ? -9.651 101.365 35.654 1.00 38.42 105 ALA A N 1
ATOM 780 C CA . ALA A 1 125 ? -8.913 100.699 36.727 1.00 38.04 105 ALA A CA 1
ATOM 781 C C . ALA A 1 125 ? -7.779 99.824 36.166 1.00 31.69 105 ALA A C 1
ATOM 782 O O . ALA A 1 125 ? -6.703 99.732 36.748 1.00 32.22 105 ALA A O 1
ATOM 784 N N . LEU A 1 126 ? -8.025 99.186 35.028 1.00 29.97 106 LEU A N 1
ATOM 785 C CA . LEU A 1 126 ? -6.990 98.377 34.387 1.00 28.48 106 LEU A CA 1
ATOM 786 C C . LEU A 1 126 ? -5.841 99.273 33.929 1.00 34.07 106 LEU A C 1
ATOM 787 O O . LEU A 1 126 ? -4.670 98.977 34.167 1.00 30.64 106 LEU A O 1
ATOM 792 N N . HIS A 1 127 ? -6.181 100.390 33.297 1.00 32.32 107 HIS A N 1
ATOM 793 C CA . HIS A 1 127 ? -5.173 101.352 32.865 1.00 36.68 107 HIS A CA 1
ATOM 794 C C . HIS A 1 127 ? -4.354 101.889 34.030 1.00 40.20 107 HIS A C 1
ATOM 795 O O . HIS A 1 127 ? -3.130 102.022 33.934 1.00 32.63 107 HIS A O 1
ATOM 802 N N . ALA A 1 128 ? -5.020 102.182 35.140 1.00 36.63 108 ALA A N 1
ATOM 803 C CA . ALA A 1 128 ? -4.320 102.726 36.297 1.00 36.55 108 ALA A CA 1
ATOM 804 C C . ALA A 1 128 ? -3.404 101.682 36.936 1.00 36.09 108 ALA A C 1
ATOM 805 O O . ALA A 1 128 ? -2.491 102.028 37.675 1.00 35.37 108 ALA A O 1
ATOM 807 N N . ALA A 1 129 ? -3.646 100.407 36.648 1.00 36.99 109 ALA A N 1
ATOM 808 C CA . ALA A 1 129 ? -2.789 99.334 37.158 1.00 37.34 109 ALA A CA 1
ATOM 809 C C . ALA A 1 129 ? -1.664 99.012 36.172 1.00 37.29 109 ALA A C 1
ATOM 810 O O . ALA A 1 129 ? -0.891 98.079 36.378 1.00 37.36 109 ALA A O 1
ATOM 812 N N . GLY A 1 130 ? -1.594 99.775 35.088 1.00 32.19 110 GLY A N 1
ATOM 813 C CA . GLY A 1 130 ? -0.524 99.623 34.122 1.00 31.73 110 GLY A CA 1
ATOM 814 C C . GLY A 1 130 ? -0.801 98.650 32.994 1.00 30.99 110 GLY A C 1
ATOM 815 O O . GLY A 1 130 ? 0.111 98.312 32.231 1.00 29.31 110 GLY A O 1
ATOM 816 N N . PHE A 1 131 ? -2.048 98.201 32.859 1.00 27.15 111 PHE A N 1
ATOM 817 C CA . PHE A 1 131 ? -2.375 97.244 31.802 1.00 30.97 111 PHE A CA 1
ATOM 818 C C . PHE A 1 131 ? -2.716 97.922 30.484 1.00 32.79 111 PHE A C 1
ATOM 819 O O . PHE A 1 131 ? -3.448 98.906 30.466 1.00 34.85 111 PHE A O 1
ATOM 827 N N . GLY A 1 132 ? -2.186 97.381 29.389 1.00 27.12 112 GLY A N 1
ATOM 828 C CA . GLY A 1 132 ? -2.766 97.602 28.074 1.00 25.58 112 GLY A CA 1
ATOM 829 C C . GLY A 1 132 ? -3.958 96.667 27.938 1.00 27.58 112 GLY A C 1
ATOM 830 O O . GLY A 1 132 ? -3.926 95.535 28.431 1.00 27.94 112 GLY A O 1
ATOM 831 N N . ILE A 1 133 ? -5.018 97.126 27.281 1.00 25.19 113 ILE A N 1
ATOM 832 C CA . ILE A 1 133 ? -6.247 96.345 27.204 1.00 23.30 113 ILE A CA 1
ATOM 833 C C . ILE A 1 133 ? -6.621 95.957 25.790 1.00 28.90 113 ILE A C 1
ATOM 834 O O . ILE A 1 133 ? -6.729 96.810 24.907 1.00 25.62 113 ILE A O 1
ATOM 839 N N . ALA A 1 134 ? -6.835 94.663 25.587 1.00 22.19 114 ALA A N 1
ATOM 840 C CA . ALA A 1 134 ? -7.365 94.158 24.336 1.00 23.39 114 ALA A CA 1
ATOM 841 C C . ALA A 1 134 ? -8.768 93.630 24.569 1.00 27.35 114 ALA A C 1
ATOM 842 O O . ALA A 1 134 ? -9.103 93.205 25.672 1.00 25.59 114 ALA A O 1
ATOM 844 N N . ILE A 1 135 ? -9.585 93.639 23.527 1.00 22.58 115 ILE A N 1
ATOM 845 C CA . ILE A 1 135 ? -10.878 93.005 23.614 1.00 18.11 115 ILE A CA 1
ATOM 846 C C . ILE A 1 135 ? -11.068 92.042 22.441 1.00 23.20 115 ILE A C 1
ATOM 847 O O . ILE A 1 135 ? -10.554 92.276 21.340 1.00 24.47 115 ILE A O 1
ATOM 852 N N . GLU A 1 136 ? -11.760 90.936 22.709 1.00 19.38 116 GLU A N 1
ATOM 853 C CA . GLU A 1 136 ? -12.259 90.043 21.671 1.00 18.38 116 GLU A CA 1
ATOM 854 C C . GLU A 1 136 ? -13.774 90.200 21.650 1.00 18.45 116 GLU A C 1
ATOM 855 O O . GLU A 1 136 ? -14.436 89.804 22.597 1.00 24.09 116 GLU A O 1
ATOM 861 N N . THR A 1 137 ? -14.322 90.789 20.594 1.00 21.36 117 THR A N 1
ATOM 862 C CA . THR A 1 137 ? -15.757 91.089 20.582 1.00 23.01 117 THR A CA 1
ATOM 863 C C . THR A 1 137 ? -16.400 90.688 19.255 1.00 22.64 117 THR A C 1
ATOM 864 O O . THR A 1 137 ? -15.762 90.743 18.198 1.00 20.69 117 THR A O 1
ATOM 868 N N . ASN A 1 138 ? -17.663 90.268 19.310 1.00 21.98 118 ASN A N 1
ATOM 869 C CA . ASN A 1 138 ? -18.343 89.795 18.107 1.00 19.83 118 ASN A CA 1
ATOM 870 C C . ASN A 1 138 ? -18.843 90.957 17.232 1.00 23.24 118 ASN A C 1
ATOM 871 O O . ASN A 1 138 ? -19.297 90.747 16.110 1.00 23.49 118 ASN A O 1
ATOM 876 N N . GLY A 1 139 ? -18.725 92.182 17.741 1.00 23.94 119 GLY A N 1
ATOM 877 C CA . GLY A 1 139 ? -18.987 93.369 16.940 1.00 23.02 119 GLY A CA 1
ATOM 878 C C . GLY A 1 139 ? -20.448 93.754 16.870 1.00 24.86 119 GLY A C 1
ATOM 879 O O . GLY A 1 139 ? -20.807 94.733 16.198 1.00 24.02 119 GLY A O 1
ATOM 880 N N . SER A 1 140 ? -21.297 93.011 17.578 1.00 21.23 120 SER A N 1
ATOM 881 C CA . SER A 1 140 ? -22.735 93.287 17.547 1.00 28.00 120 SER A CA 1
ATOM 882 C C . SER A 1 140 ? -23.142 94.361 18.556 1.00 29.20 120 SER A C 1
ATOM 883 O O . SER A 1 140 ? -24.309 94.769 18.600 1.00 31.26 120 SER A O 1
ATOM 886 N N . LEU A 1 141 ? -22.184 94.815 19.365 1.00 28.81 121 LEU A N 1
ATOM 887 C CA . LEU A 1 141 ? -22.444 95.807 20.413 1.00 32.52 121 LEU A CA 1
ATOM 888 C C . LEU A 1 141 ? -21.404 96.923 20.374 1.00 33.64 121 LEU A C 1
ATOM 889 O O . LEU A 1 141 ? -20.264 96.670 20.029 1.00 26.34 121 LEU A O 1
ATOM 894 N N . PRO A 1 142 ? -21.790 98.157 20.740 1.00 31.32 122 PRO A N 1
ATOM 895 C CA . PRO A 1 142 ? -20.793 99.232 20.768 1.00 28.92 122 PRO A CA 1
ATOM 896 C C . PRO A 1 142 ? -19.622 98.904 21.680 1.00 33.91 122 PRO A C 1
ATOM 897 O O . PRO A 1 142 ? -19.787 98.253 22.711 1.00 32.22 122 PRO A O 1
ATOM 901 N N . VAL A 1 143 ? -18.439 99.337 21.269 1.00 31.72 123 VAL A N 1
ATOM 902 C CA A VAL A 1 143 ? -17.240 99.074 22.041 0.58 29.01 123 VAL A CA 1
ATOM 903 C CA B VAL A 1 143 ? -17.193 99.089 21.988 0.42 29.30 123 VAL A CA 1
ATOM 904 C C . VAL A 1 143 ? -16.726 100.394 22.634 1.00 35.54 123 VAL A C 1
ATOM 905 O O . VAL A 1 143 ? -17.008 101.474 22.110 1.00 37.27 123 VAL A O 1
ATOM 912 N N . LEU A 1 144 ? -16.031 100.314 23.768 1.00 30.08 124 LEU A N 1
ATOM 913 C CA . LEU A 1 144 ? -15.438 101.508 24.372 1.00 30.31 124 LEU A CA 1
ATOM 914 C C . LEU A 1 144 ? -14.157 101.875 23.623 1.00 37.84 124 LEU A C 1
ATOM 915 O O . LEU A 1 144 ? -13.248 101.061 23.522 1.00 32.69 124 LEU A O 1
ATOM 920 N N . GLU A 1 145 ? -14.058 103.095 23.109 1.00 39.74 125 GLU A N 1
ATOM 921 C CA . GLU A 1 145 ? -12.920 103.394 22.242 1.00 46.92 125 GLU A CA 1
ATOM 922 C C . GLU A 1 145 ? -11.617 103.676 23.010 1.00 40.72 125 GLU A C 1
ATOM 923 O O . GLU A 1 145 ? -10.544 103.763 22.404 1.00 38.58 125 GLU A O 1
ATOM 929 N N . SER A 1 146 ? -11.699 103.762 24.335 1.00 33.96 126 SER A N 1
ATOM 930 C CA . SER A 1 146 ? -10.499 103.861 25.163 1.00 38.69 126 SER A CA 1
ATOM 931 C C . SER A 1 146 ? -9.776 102.507 25.311 1.00 29.75 126 SER A C 1
ATOM 932 O O . SER A 1 146 ? -8.681 102.441 25.869 1.00 30.82 126 SER A O 1
ATOM 935 N N . ILE A 1 147 ? -10.388 101.433 24.826 1.00 26.19 127 ILE A N 1
ATOM 936 C CA . ILE A 1 147 ? -9.715 100.128 24.791 1.00 26.29 127 ILE A CA 1
ATOM 937 C C . ILE A 1 147 ? -8.544 100.187 23.810 1.00 28.35 127 ILE A C 1
ATOM 938 O O . ILE A 1 147 ? -8.686 100.721 22.713 1.00 30.03 127 ILE A O 1
ATOM 943 N N . ASP A 1 148 ? -7.381 99.670 24.207 1.00 26.05 128 ASP A N 1
ATOM 944 C CA . ASP A 1 148 ? -6.162 99.860 23.414 1.00 27.37 128 ASP A CA 1
ATOM 945 C C . ASP A 1 148 ? -6.111 99.040 22.132 1.00 29.05 128 ASP A C 1
ATOM 946 O O . ASP A 1 148 ? -5.617 99.514 21.104 1.00 28.36 128 ASP A O 1
ATOM 951 N N . TRP A 1 149 ? -6.596 97.807 22.197 1.00 23.09 129 TRP A N 1
ATOM 952 C CA . TRP A 1 149 ? -6.570 96.924 21.044 1.00 23.07 129 TRP A CA 1
ATOM 953 C C . TRP A 1 149 ? -7.937 96.286 20.844 1.00 22.42 129 TRP A C 1
ATOM 954 O O . TRP A 1 149 ? -8.394 95.494 21.682 1.00 23.43 129 TRP A O 1
ATOM 965 N N . ILE A 1 150 ? -8.581 96.637 19.734 1.00 21.46 130 ILE A N 1
ATOM 966 C CA . ILE A 1 150 ? -9.940 96.173 19.451 1.00 18.80 130 ILE A CA 1
ATOM 967 C C . ILE A 1 150 ? -9.930 95.143 18.336 1.00 21.66 130 ILE A C 1
ATOM 968 O O . ILE A 1 150 ? -9.642 95.460 17.181 1.00 22.36 130 ILE A O 1
ATOM 973 N N . CYS A 1 151 ? -10.201 93.896 18.712 1.00 20.59 131 CYS A N 1
ATOM 974 C CA . CYS A 1 151 ? -10.366 92.807 17.749 1.00 21.50 131 CYS A CA 1
ATOM 975 C C . CYS A 1 151 ? -11.844 92.464 17.592 1.00 22.74 131 CYS A C 1
ATOM 976 O O . CYS A 1 151 ? -12.511 92.143 18.569 1.00 22.78 131 CYS A O 1
ATOM 979 N N . VAL A 1 152 ? -12.342 92.544 16.365 1.00 20.40 132 VAL A N 1
ATOM 980 C CA . VAL A 1 152 ? -13.751 92.285 16.075 1.00 19.79 132 VAL A CA 1
ATOM 981 C C . VAL A 1 152 ? -13.874 91.048 15.203 1.00 21.27 132 VAL A C 1
ATOM 982 O O . VAL A 1 152 ? -13.197 90.943 14.180 1.00 21.63 132 VAL A O 1
ATOM 986 N N . SER A 1 153 ? -14.729 90.114 15.609 1.00 19.85 133 SER A N 1
ATOM 987 C CA . SER A 1 153 ? -14.914 88.855 14.873 1.00 17.94 133 SER A CA 1
ATOM 988 C C . SER A 1 153 ? -16.387 88.719 14.500 1.00 19.98 133 SER A C 1
ATOM 989 O O . SER A 1 153 ? -17.197 88.249 15.294 1.00 21.41 133 SER A O 1
ATOM 992 N N . PRO A 1 154 ? -16.742 89.193 13.303 1.00 22.71 134 PRO A N 1
ATOM 993 C CA . PRO A 1 154 ? -18.139 89.363 12.893 1.00 22.16 134 PRO A CA 1
ATOM 994 C C . PRO A 1 154 ? -18.830 88.033 12.695 1.00 24.65 134 PRO A C 1
ATOM 995 O O . PRO A 1 154 ? -18.249 87.143 12.081 1.00 22.64 134 PRO A O 1
ATOM 999 N N . LYS A 1 155 ? -20.046 87.899 13.213 1.00 21.90 135 LYS A N 1
ATOM 1000 C CA . LYS A 1 155 ? -20.834 86.685 12.979 1.00 21.81 135 LYS A CA 1
ATOM 1001 C C . LYS A 1 155 ? -21.850 86.957 11.871 1.00 23.63 135 LYS A C 1
ATOM 1002 O O . LYS A 1 155 ? -22.579 87.955 11.913 1.00 22.64 135 LYS A O 1
ATOM 1008 N N . ALA A 1 156 ? -21.892 86.064 10.883 1.00 19.79 136 ALA A N 1
ATOM 1009 C CA . ALA A 1 156 ? -22.633 86.307 9.644 1.00 20.12 136 ALA A CA 1
ATOM 1010 C C . ALA A 1 156 ? -24.116 86.618 9.839 1.00 22.59 136 ALA A C 1
ATOM 1011 O O . ALA A 1 156 ? -24.700 87.348 9.041 1.00 23.02 136 ALA A O 1
ATOM 1013 N N . ASP A 1 157 ? -24.730 86.063 10.879 1.00 22.33 137 ASP A N 1
ATOM 1014 C CA . ASP A 1 157 ? -26.161 86.276 11.108 1.00 23.70 137 ASP A CA 1
ATOM 1015 C C . ASP A 1 157 ? -26.496 87.230 12.268 1.00 22.56 137 ASP A C 1
ATOM 1016 O O . ASP A 1 157 ? -27.628 87.231 12.764 1.00 23.89 137 ASP A O 1
ATOM 1021 N N . ALA A 1 158 ? -25.516 88.039 12.677 1.00 24.05 138 ALA A N 1
ATOM 1022 C CA . ALA A 1 158 ? -25.701 89.080 13.692 1.00 25.39 138 ALA A CA 1
ATOM 1023 C C . ALA A 1 158 ? -25.460 90.455 13.087 1.00 26.79 138 ALA A C 1
ATOM 1024 O O . ALA A 1 158 ? -24.751 90.576 12.087 1.00 26.28 138 ALA A O 1
ATOM 1026 N N . PRO A 1 159 ? -26.059 91.502 13.676 1.00 29.94 139 PRO A N 1
ATOM 1027 C CA . PRO A 1 159 ? -25.718 92.860 13.234 1.00 28.81 139 PRO A CA 1
ATOM 1028 C C . PRO A 1 159 ? -24.237 93.140 13.481 1.00 29.23 139 PRO A C 1
ATOM 1029 O O . PRO A 1 159 ? -23.672 92.613 14.448 1.00 30.69 139 PRO A O 1
ATOM 1033 N N . LEU A 1 160 ? -23.600 93.908 12.603 1.00 27.60 140 LEU A N 1
ATOM 1034 C CA . LEU A 1 160 ? -22.232 94.364 12.862 1.00 24.10 140 LEU A CA 1
ATOM 1035 C C . LEU A 1 160 ? -22.260 95.873 13.049 1.00 26.96 140 LEU A C 1
ATOM 1036 O O . LEU A 1 160 ? -22.478 96.615 12.088 1.00 29.71 140 LEU A O 1
ATOM 1041 N N . VAL A 1 161 ? -22.089 96.340 14.281 1.00 26.22 141 VAL A N 1
ATOM 1042 C CA . VAL A 1 161 ? -22.191 97.780 14.523 1.00 24.55 141 VAL A CA 1
ATOM 1043 C C . VAL A 1 161 ? -20.819 98.380 14.801 1.00 24.80 141 VAL A C 1
ATOM 1044 O O . VAL A 1 161 ? -20.666 99.602 14.810 1.00 27.47 141 VAL A O 1
ATOM 1048 N N . VAL A 1 162 ? -19.823 97.525 15.013 1.00 25.37 142 VAL A N 1
ATOM 1049 C CA . VAL A 1 162 ? -18.450 97.99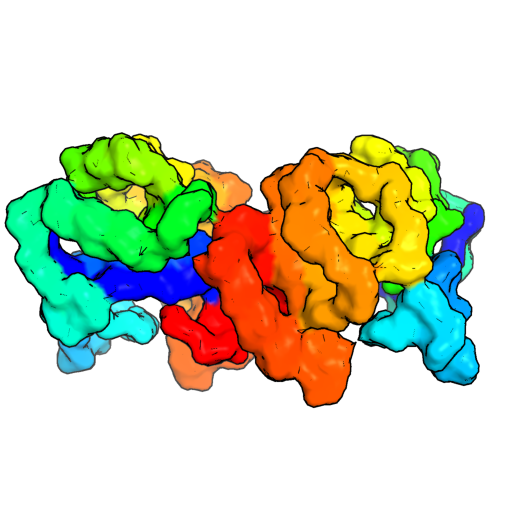3 15.213 1.00 30.25 142 VAL A CA 1
ATOM 1050 C C . VAL A 1 162 ? -17.701 97.883 13.895 1.00 31.98 142 VAL A C 1
ATOM 1051 O O . VAL A 1 162 ? -17.321 96.792 13.489 1.00 29.14 142 VAL A O 1
ATOM 1055 N N . THR A 1 163 ? -17.513 99.004 13.214 1.00 29.00 143 THR A N 1
ATOM 1056 C CA . THR A 1 163 ? -16.971 98.966 11.860 1.00 30.15 143 THR A CA 1
ATOM 1057 C C . THR A 1 163 ? -15.592 99.617 11.780 1.00 36.45 143 THR A C 1
ATOM 1058 O O . THR A 1 163 ? -15.089 99.916 10.696 1.00 34.38 143 THR A O 1
ATOM 1062 N N . LYS A 1 164 ? -14.990 99.847 12.939 1.00 27.36 144 LYS A N 1
ATOM 1063 C CA . LYS A 1 164 ? -13.606 100.304 12.980 1.00 25.28 144 LYS A CA 1
ATOM 1064 C C . LYS A 1 164 ? -12.923 99.669 14.175 1.00 25.27 144 LYS A C 1
ATOM 1065 O O . LYS A 1 164 ? -13.579 99.289 15.145 1.00 29.12 144 LYS A O 1
ATOM 1071 N N . GLY A 1 165 ? -11.607 99.515 14.098 1.00 28.52 145 GLY A N 1
ATOM 1072 C CA . GLY A 1 165 ? -10.884 98.837 15.150 1.00 23.29 145 GLY A CA 1
ATOM 1073 C C . GLY A 1 165 ? -9.491 98.509 14.688 1.00 25.70 145 GLY A C 1
ATOM 1074 O O . GLY A 1 165 ? -9.046 98.985 13.644 1.00 24.59 145 GLY A O 1
ATOM 1075 N N . ASN A 1 166 ? -8.790 97.696 15.466 1.00 23.01 146 ASN A N 1
ATOM 1076 C CA . ASN A 1 166 ? -7.429 97.374 15.118 1.00 22.29 146 ASN A CA 1
ATOM 1077 C C . ASN A 1 166 ? -7.357 96.154 14.203 1.00 21.68 146 ASN A C 1
ATOM 1078 O O . ASN A 1 166 ? -6.693 96.198 13.166 1.00 26.14 146 ASN A O 1
ATOM 1083 N N . GLU A 1 167 ? -8.050 95.075 14.558 1.00 21.86 147 GLU A N 1
ATOM 1084 C CA . GLU A 1 167 ? -8.078 93.930 13.664 1.00 19.68 147 GLU A CA 1
ATOM 1085 C C . GLU A 1 167 ? -9.480 93.397 13.506 1.00 22.71 147 GLU A C 1
ATOM 1086 O O . GLU A 1 167 ? -10.260 93.346 14.464 1.00 20.85 147 GLU A O 1
ATOM 1092 N N . LEU A 1 168 ? -9.792 93.021 12.272 1.00 21.42 148 LEU A N 1
ATOM 1093 C CA . LEU A 1 168 ? -11.034 92.338 11.952 1.00 22.77 148 LEU A CA 1
ATOM 1094 C C . LEU A 1 168 ? -10.698 90.881 11.662 1.00 23.34 148 LEU A C 1
ATOM 1095 O O . LEU A 1 168 ? -10.066 90.577 10.656 1.00 21.15 148 LEU A O 1
ATOM 1100 N N . LYS A 1 169 ? -11.103 89.992 12.561 1.00 16.61 149 LYS A N 1
ATOM 1101 C CA . LYS A 1 169 ? -10.657 88.602 12.526 1.00 20.86 149 LYS A CA 1
ATOM 1102 C C . LYS A 1 169 ? -11.861 87.728 12.240 1.00 20.60 149 LYS A C 1
ATOM 1103 O O . LYS A 1 169 ? -12.665 87.449 13.129 1.00 20.75 149 LYS A O 1
ATOM 1109 N N . VAL A 1 170 ? -11.992 87.326 10.982 1.00 17.45 150 VAL A N 1
ATOM 1110 C CA . VAL A 1 170 ? -13.210 86.687 10.501 1.00 19.12 150 VAL A CA 1
ATOM 1111 C C . VAL A 1 170 ? -13.061 85.180 10.504 1.00 21.42 150 VAL A C 1
ATOM 1112 O O . VAL A 1 170 ? -12.172 84.657 9.847 1.00 19.47 150 VAL A O 1
ATOM 1116 N N . VAL A 1 171 ? -13.915 84.478 11.246 1.00 16.62 151 VAL A N 1
ATOM 1117 C CA . VAL A 1 171 ? -13.865 83.010 11.246 1.00 17.63 151 VAL A CA 1
ATOM 1118 C C . VAL A 1 171 ? -14.540 82.487 9.972 1.00 19.93 151 VAL A C 1
ATOM 1119 O O . VAL A 1 171 ? -15.666 82.874 9.675 1.00 21.01 151 VAL A O 1
ATOM 1123 N N . ILE A 1 172 ? -13.854 81.631 9.207 1.00 16.89 152 ILE A N 1
ATOM 1124 C CA . ILE A 1 172 ? -14.434 81.140 7.954 1.00 15.96 152 ILE A CA 1
ATOM 1125 C C . ILE A 1 172 ? -14.323 79.630 7.878 1.00 20.14 152 ILE A C 1
ATOM 1126 O O . ILE A 1 172 ? -13.434 79.052 8.501 1.00 21.39 152 ILE A O 1
ATOM 1131 N N . PRO A 1 173 ? -15.231 78.982 7.126 1.00 19.23 153 PRO A N 1
ATOM 1132 C CA . PRO A 1 173 ? -16.377 79.577 6.420 1.00 17.36 153 PRO A CA 1
ATOM 1133 C C . PRO A 1 173 ? -17.618 79.661 7.297 1.00 25.64 153 PRO A C 1
ATOM 1134 O O . PRO A 1 173 ? -17.788 78.808 8.159 1.00 24.04 153 PRO A O 1
ATOM 1138 N N . GLN A 1 174 ? -18.450 80.680 7.083 1.00 20.19 154 GLN A N 1
ATOM 1139 C CA . GLN A 1 174 ? -19.796 80.738 7.643 1.00 22.71 154 GLN A CA 1
ATOM 1140 C C . GLN A 1 174 ? -20.740 80.905 6.467 1.00 22.02 154 GLN A C 1
ATOM 1141 O O . GLN A 1 174 ? -20.375 81.602 5.526 1.00 21.45 154 GLN A O 1
ATOM 1147 N N . ASP A 1 175 ? -21.930 80.286 6.490 1.00 21.15 155 ASP A N 1
ATOM 1148 C CA . ASP A 1 175 ? -22.923 80.548 5.437 1.00 24.02 155 ASP A CA 1
ATOM 1149 C C . ASP A 1 175 ? -23.346 82.011 5.548 1.00 19.86 155 ASP A C 1
ATOM 1150 O O . ASP A 1 175 ? -23.230 82.604 6.617 1.00 21.33 155 ASP A O 1
ATOM 1155 N N . ASN A 1 176 ? -23.829 82.558 4.436 1.00 20.77 156 ASN A N 1
ATOM 1156 C CA . ASN A 1 176 ? -24.339 83.923 4.345 1.00 27.59 156 ASN A CA 1
ATOM 1157 C C . ASN A 1 176 ? -23.233 84.958 4.430 1.00 30.16 156 ASN A C 1
ATOM 1158 O O . ASN A 1 176 ? -23.503 86.158 4.470 1.00 26.44 156 ASN A O 1
ATOM 1163 N N . GLN A 1 177 ? -21.984 84.499 4.438 1.00 23.07 157 GLN A N 1
ATOM 1164 C CA . GLN A 1 177 ? -20.867 85.410 4.609 1.00 22.12 157 GLN A CA 1
ATOM 1165 C C . GLN A 1 177 ? -20.573 86.252 3.365 1.00 22.98 157 GLN A C 1
ATOM 1166 O O . GLN A 1 177 ? -20.570 85.749 2.236 1.00 25.82 157 GLN A O 1
ATOM 1172 N N . ARG A 1 178 ? -20.331 87.541 3.587 1.00 21.76 158 ARG A N 1
ATOM 1173 C CA . ARG A 1 178 ? -19.879 88.446 2.542 1.00 19.40 158 ARG A CA 1
ATOM 1174 C C . ARG A 1 178 ? -18.458 88.883 2.910 1.00 23.58 158 ARG A C 1
ATOM 1175 O O . ARG A 1 178 ? -18.232 89.945 3.507 1.00 22.23 158 ARG A O 1
ATOM 1183 N N . LEU A 1 179 ? -17.499 88.044 2.547 1.00 20.02 159 LEU A N 1
ATOM 1184 C CA . LEU A 1 179 ? -16.160 88.127 3.105 1.00 21.29 159 LEU A CA 1
ATOM 1185 C C . LEU A 1 179 ? -15.401 89.305 2.515 1.00 26.95 159 LEU A C 1
ATOM 1186 O O . LEU A 1 179 ? -14.840 90.117 3.252 1.00 29.15 159 LEU A O 1
ATOM 1191 N N . ALA A 1 180 ? -15.413 89.426 1.188 1.00 31.77 160 ALA A N 1
ATOM 1192 C CA . ALA A 1 180 ? -14.682 90.500 0.524 1.00 37.00 160 ALA A CA 1
ATOM 1193 C C . ALA A 1 180 ? -15.171 91.871 0.987 1.00 39.65 160 ALA A C 1
ATOM 1194 O O . ALA A 1 180 ? -14.372 92.797 1.150 1.00 42.39 160 ALA A O 1
ATOM 1196 N N . ASP A 1 181 ? -16.479 91.997 1.207 1.00 27.52 161 ASP A N 1
ATOM 1197 C CA . ASP A 1 181 ? -17.065 93.240 1.726 1.00 28.77 161 ASP A CA 1
ATOM 1198 C C . ASP A 1 181 ? -16.436 93.729 3.038 1.00 28.20 161 ASP A C 1
ATOM 1199 O O . ASP A 1 181 ? -16.365 94.945 3.281 1.00 28.68 161 ASP A O 1
ATOM 1204 N N . TYR A 1 182 ? -16.033 92.799 3.902 1.00 24.12 162 TYR A N 1
ATOM 1205 C CA . TYR A 1 182 ? -15.441 93.157 5.202 1.00 22.39 162 TYR A CA 1
ATOM 1206 C C . TYR A 1 182 ? -14.176 94.001 5.033 1.00 29.17 162 TYR A C 1
ATOM 1207 O O . TYR A 1 182 ? -13.844 94.821 5.892 1.00 27.59 162 TYR A O 1
ATOM 1216 N N . ALA A 1 183 ? -13.477 93.789 3.921 1.00 27.17 163 ALA A N 1
ATOM 1217 C CA . ALA A 1 183 ? -12.206 94.452 3.669 1.00 29.78 163 ALA A CA 1
ATOM 1218 C C . ALA A 1 183 ? -12.396 95.941 3.428 1.00 28.01 163 ALA A C 1
ATOM 1219 O O . ALA A 1 183 ? -11.432 96.697 3.389 1.00 29.52 163 ALA A O 1
ATOM 1221 N N . LYS A 1 184 ? -13.646 96.365 3.260 1.00 28.82 164 LYS A N 1
ATOM 1222 C CA . LYS A 1 184 ? -13.934 97.782 3.072 1.00 28.46 164 LYS A CA 1
ATOM 1223 C C . LYS A 1 184 ? -13.976 98.535 4.388 1.00 29.51 164 LYS A C 1
ATOM 1224 O O . LYS A 1 184 ? -14.074 99.750 4.390 1.00 27.53 164 LYS A O 1
ATOM 1230 N N . LEU A 1 185 ? -13.914 97.825 5.511 1.00 27.27 165 LEU A N 1
ATOM 1231 C CA . LEU A 1 185 ? -14.126 98.484 6.802 1.00 27.44 165 LEU A CA 1
ATOM 1232 C C . LEU A 1 185 ? -12.832 99.109 7.329 1.00 27.85 165 LEU A C 1
ATOM 1233 O O . LEU A 1 185 ? -11.757 98.882 6.777 1.00 27.26 165 LEU A O 1
ATOM 1238 N N . ASP A 1 186 ? -12.942 99.891 8.401 1.00 26.52 166 ASP A N 1
ATOM 1239 C CA . ASP A 1 186 ? -11.827 100.703 8.886 1.00 27.33 166 ASP A CA 1
ATOM 1240 C C . ASP A 1 186 ? -10.995 99.985 9.950 1.00 29.02 166 ASP A C 1
ATOM 1241 O O . ASP A 1 186 ? -11.036 100.359 11.125 1.00 29.23 166 ASP A O 1
ATOM 1246 N N . PHE A 1 187 ? -10.247 98.961 9.531 1.00 24.07 167 PHE A N 1
ATOM 1247 C CA . PHE A 1 187 ? -9.370 98.212 10.439 1.00 24.99 167 PHE A CA 1
ATOM 1248 C C . PHE A 1 187 ? -7.923 98.244 9.952 1.00 29.34 167 PHE A C 1
ATOM 1249 O O . PHE A 1 187 ? -7.668 98.454 8.766 1.00 25.95 167 PHE A O 1
ATOM 1257 N N . GLU A 1 188 ? -6.974 98.044 10.864 1.00 27.98 168 GLU A N 1
ATOM 1258 C CA . GLU A 1 188 ? -5.566 98.019 10.473 1.00 27.27 168 GLU A CA 1
ATOM 1259 C C . GLU A 1 188 ? -5.213 96.674 9.854 1.00 32.02 168 GLU A C 1
ATOM 1260 O O . GLU A 1 188 ? -4.457 96.607 8.881 1.00 29.42 168 GLU A O 1
ATOM 1266 N N . TYR A 1 189 ? -5.761 95.605 10.424 1.00 21.60 169 TYR A N 1
ATOM 1267 C CA . TYR A 1 189 ? -5.479 94.248 9.953 1.00 20.67 169 TYR A CA 1
ATOM 1268 C C . TYR A 1 189 ? -6.766 93.536 9.589 1.00 25.86 169 TYR A C 1
ATOM 1269 O O . TYR A 1 189 ? -7.779 93.695 10.262 1.00 21.92 169 TYR A O 1
ATOM 1278 N N . PHE A 1 190 ? -6.708 92.730 8.534 1.00 20.54 170 PHE A N 1
ATOM 1279 C CA . PHE A 1 190 ? -7.830 91.917 8.106 1.00 22.01 170 PHE A CA 1
ATOM 1280 C C . PHE A 1 190 ? -7.390 90.471 8.125 1.00 23.78 170 PHE A C 1
ATOM 1281 O O . PHE A 1 190 ? -6.497 90.097 7.369 1.00 20.87 170 PHE A O 1
ATOM 1289 N N . LEU A 1 191 ? -7.983 89.667 9.006 1.00 19.10 171 LEU A N 1
ATOM 1290 C CA . LEU A 1 191 ? -7.552 88.282 9.155 1.00 18.56 171 LEU A CA 1
ATOM 1291 C C . LEU A 1 191 ? -8.675 87.287 8.935 1.00 23.75 171 LEU A C 1
ATOM 1292 O O . LEU A 1 191 ? -9.837 87.576 9.242 1.00 20.46 171 LEU A O 1
ATOM 1297 N N . VAL A 1 192 ? -8.332 86.110 8.410 1.00 17.00 172 VAL A N 1
ATOM 1298 C CA . VAL A 1 192 ? -9.291 85.001 8.413 1.00 17.14 172 VAL A CA 1
ATOM 1299 C C . VAL A 1 192 ? -8.770 83.919 9.343 1.00 22.60 172 VAL A C 1
ATOM 1300 O O . VAL A 1 192 ? -7.567 83.638 9.376 1.00 23.55 172 VAL A O 1
ATOM 1304 N N . GLN A 1 193 ? -9.677 83.344 10.125 1.00 18.51 173 GLN A N 1
ATOM 1305 C CA . GLN A 1 193 ? -9.330 82.289 11.076 1.00 19.97 173 GLN A CA 1
ATOM 1306 C C . GLN A 1 193 ? -10.144 81.044 10.759 1.00 18.96 173 GLN A C 1
ATOM 1307 O O . GLN A 1 193 ? -11.373 81.115 10.683 1.00 19.65 173 GLN A O 1
ATOM 1313 N N . PRO A 1 194 ? -9.473 79.902 10.549 1.00 17.87 174 PRO A N 1
ATOM 1314 C CA . PRO A 1 194 ? -10.268 78.728 10.140 1.00 21.04 174 PRO A CA 1
ATOM 1315 C C . PRO A 1 194 ? -11.193 78.246 11.248 1.00 19.51 174 PRO A C 1
ATOM 1316 O O . PRO A 1 194 ? -10.807 78.239 12.421 1.00 19.33 174 PRO A O 1
ATOM 1320 N N . MET A 1 195 ? -12.399 77.832 10.882 1.00 19.39 175 MET A N 1
ATOM 1321 C CA . MET A 1 195 ? -13.350 77.393 11.889 1.00 19.54 175 MET A CA 1
ATOM 1322 C C . MET A 1 195 ? -12.965 76.014 12.400 1.00 21.18 175 MET A C 1
ATOM 1323 O O . MET A 1 195 ? -12.847 75.046 11.630 1.00 19.10 175 MET A O 1
ATOM 1328 N N . ASP A 1 196 ? -12.717 75.933 13.701 1.00 22.34 176 ASP A N 1
ATOM 1329 C CA . ASP A 1 196 ? -12.367 74.656 14.303 1.00 19.59 176 ASP A CA 1
ATOM 1330 C C . ASP A 1 196 ? -13.621 73.811 14.471 1.00 20.43 176 ASP A C 1
ATOM 1331 O O . ASP A 1 196 ? -14.728 74.345 14.593 1.00 21.38 176 ASP A O 1
ATOM 1336 N N . GLY A 1 197 ? -13.429 72.498 14.495 1.00 23.31 177 GLY A N 1
ATOM 1337 C CA . GLY A 1 197 ? -14.531 71.554 14.445 1.00 28.19 177 GLY A CA 1
ATOM 1338 C C . GLY A 1 197 ? -14.078 70.379 13.591 1.00 29.18 177 GLY A C 1
ATOM 1339 O O . GLY A 1 197 ? -12.879 70.183 13.397 1.00 29.36 177 GLY A O 1
ATOM 1340 N N . PRO A 1 198 ? -15.034 69.603 13.057 1.00 29.28 178 PRO A N 1
ATOM 1341 C CA . PRO A 1 198 ? -14.729 68.389 12.282 1.00 30.77 178 PRO A CA 1
ATOM 1342 C C . PRO A 1 198 ? -13.967 68.673 10.989 1.00 30.32 178 PRO A C 1
ATOM 1343 O O . PRO A 1 198 ? -13.350 67.770 10.431 1.00 36.03 178 PRO A O 1
ATOM 1347 N N . SER A 1 199 ? -14.017 69.918 10.524 1.00 25.71 179 SER A N 1
ATOM 1348 C CA . SER A 1 199 ? -13.405 70.312 9.253 1.00 25.21 179 SER A CA 1
ATOM 1349 C C . SER A 1 199 ? -12.263 71.326 9.411 1.00 22.98 179 SER A C 1
ATOM 1350 O O . SER A 1 199 ? -11.969 72.078 8.477 1.00 25.56 179 SER A O 1
ATOM 1353 N N . ARG A 1 200 ? -11.603 71.344 10.564 1.00 28.75 180 ARG A N 1
ATOM 1354 C CA . ARG A 1 200 ? -10.550 72.343 10.786 1.00 24.70 180 ARG A CA 1
ATOM 1355 C C . ARG A 1 200 ? -9.486 72.323 9.676 1.00 22.74 180 ARG A C 1
ATOM 1356 O O . ARG A 1 200 ? -9.115 73.365 9.146 1.00 25.33 180 ARG A O 1
ATOM 1364 N N . ASP A 1 201 ? -9.021 71.138 9.305 1.00 24.68 181 ASP A N 1
ATOM 1365 C CA . ASP A 1 201 ? -7.936 71.055 8.334 1.00 27.22 181 ASP A CA 1
ATOM 1366 C C . ASP A 1 201 ? -8.395 71.534 6.963 1.00 24.59 181 ASP A C 1
ATOM 1367 O O . ASP A 1 201 ? -7.663 72.247 6.278 1.00 26.37 181 ASP A O 1
ATOM 1372 N N . LEU A 1 202 ? -9.615 71.166 6.585 1.00 24.53 182 LEU A N 1
ATOM 1373 C CA . LEU A 1 202 ? -10.236 71.659 5.367 1.00 24.28 182 LEU A CA 1
ATOM 1374 C C . LEU A 1 202 ? -10.350 73.183 5.373 1.00 23.19 182 LEU A C 1
ATOM 1375 O O . LEU A 1 202 ? -9.984 73.853 4.411 1.00 21.91 182 LEU A O 1
ATOM 1380 N N . ASN A 1 203 ? -10.877 73.719 6.466 1.00 21.33 183 ASN A N 1
ATOM 1381 C CA . ASN A 1 203 ? -11.075 75.157 6.610 1.00 22.71 183 ASN A CA 1
ATOM 1382 C C . ASN A 1 203 ? -9.756 75.916 6.644 1.00 18.56 183 ASN A C 1
ATOM 1383 O O . ASN A 1 203 ? -9.677 77.067 6.215 1.00 22.28 183 ASN A O 1
ATOM 1388 N N . THR A 1 204 ? -8.716 75.264 7.135 1.00 19.43 184 THR A N 1
ATOM 1389 C CA . THR A 1 204 ? -7.403 75.884 7.164 1.00 21.41 184 THR A CA 1
ATOM 1390 C C . THR A 1 204 ? -6.873 76.035 5.742 1.00 24.58 184 THR A C 1
ATOM 1391 O O . THR A 1 204 ? -6.329 77.084 5.383 1.00 23.74 184 THR A O 1
ATOM 1395 N N . LYS A 1 205 ? -7.046 75.006 4.919 1.00 23.49 185 LYS A N 1
ATOM 1396 C CA . LYS A 1 205 ? -6.647 75.118 3.520 1.00 23.70 185 LYS A CA 1
ATOM 1397 C C . LYS A 1 205 ? -7.443 76.211 2.800 1.00 22.98 185 LYS A C 1
ATOM 1398 O O . LYS A 1 205 ? -6.877 76.960 2.004 1.00 23.50 185 LYS A O 1
ATOM 1404 N N . LEU A 1 206 ? -8.749 76.293 3.074 1.00 20.35 186 LEU A N 1
ATOM 1405 C CA . LEU A 1 206 ? -9.591 77.345 2.492 1.00 24.79 186 LEU A CA 1
ATOM 1406 C C . LEU A 1 206 ? -9.075 78.730 2.842 1.00 19.75 186 LEU A C 1
ATOM 1407 O O . LEU A 1 206 ? -9.049 79.643 2.004 1.00 22.33 186 LEU A O 1
ATOM 1412 N N . ALA A 1 207 ? -8.692 78.887 4.105 1.00 20.65 187 ALA A N 1
ATOM 1413 C CA . ALA A 1 207 ? -8.251 80.171 4.624 1.00 25.76 187 ALA A CA 1
ATOM 1414 C C . ALA A 1 207 ? -6.911 80.570 4.016 1.00 25.91 187 ALA A C 1
ATOM 1415 O O . ALA A 1 207 ? -6.707 81.715 3.632 1.00 22.22 187 ALA A O 1
ATOM 1417 N N . ILE A 1 208 ? -5.994 79.619 3.932 1.00 21.53 188 ILE A N 1
ATOM 1418 C CA . ILE A 1 208 ? -4.705 79.885 3.304 1.00 19.90 188 ILE A CA 1
ATOM 1419 C C . ILE A 1 208 ? -4.896 80.323 1.848 1.00 22.99 188 ILE A C 1
ATOM 1420 O O . ILE A 1 208 ? -4.284 81.290 1.390 1.00 22.69 188 ILE A O 1
ATOM 1425 N N . ASP A 1 209 ? -5.761 79.617 1.130 1.00 21.30 189 ASP A N 1
ATOM 1426 C CA . ASP A 1 209 ? -6.018 79.938 -0.266 1.00 23.72 189 ASP A CA 1
ATOM 1427 C C . ASP A 1 209 ? -6.638 81.333 -0.406 1.00 28.64 189 ASP A C 1
ATOM 1428 O O . ASP A 1 209 ? -6.286 82.084 -1.322 1.00 25.96 189 ASP A O 1
ATOM 1433 N N . TRP A 1 210 ? -7.555 81.677 0.496 1.00 21.66 190 TRP A N 1
ATOM 1434 C CA . TRP A 1 210 ? -8.205 82.986 0.455 1.00 21.05 190 TRP A CA 1
ATOM 1435 C C . TRP A 1 210 ? -7.172 84.112 0.557 1.00 19.25 190 TRP A C 1
ATOM 1436 O O . TRP A 1 210 ? -7.193 85.057 -0.228 1.00 22.83 190 TRP A O 1
ATOM 1447 N N . CYS A 1 211 ? -6.259 83.996 1.511 1.00 20.36 191 CYS A N 1
ATOM 1448 C CA . CYS A 1 211 ? -5.248 85.035 1.717 1.00 20.11 191 CYS A CA 1
ATOM 1449 C C . CYS A 1 211 ? -4.329 85.129 0.514 1.00 21.56 191 CYS A C 1
ATOM 1450 O O . CYS A 1 211 ? -3.956 86.221 0.101 1.00 22.18 191 CYS A O 1
ATOM 1453 N N . LYS A 1 212 ? -3.972 83.987 -0.063 1.00 20.02 192 LYS A N 1
ATOM 1454 C CA . LYS A 1 212 ? -3.051 83.992 -1.198 1.00 23.07 192 LYS A CA 1
ATOM 1455 C C . LYS A 1 212 ? -3.691 84.621 -2.432 1.00 27.15 192 LYS A C 1
ATOM 1456 O O . LYS A 1 212 ? -3.003 85.220 -3.264 1.00 25.89 192 LYS A O 1
ATOM 1462 N N . ARG A 1 213 ? -5.009 84.502 -2.536 1.00 21.91 193 ARG A N 1
ATOM 1463 C CA . ARG A 1 213 ? -5.746 85.083 -3.657 1.00 24.06 193 ARG A CA 1
ATOM 1464 C C . ARG A 1 213 ? -6.054 86.554 -3.405 1.00 23.94 193 ARG A C 1
ATOM 1465 O O . ARG A 1 213 ? -6.141 87.356 -4.336 1.00 25.92 193 ARG A O 1
ATOM 1473 N N . HIS A 1 214 ? -6.256 86.890 -2.142 1.00 22.27 194 HIS A N 1
ATOM 1474 C CA . HIS A 1 214 ? -6.665 88.243 -1.775 1.00 23.35 194 HIS A CA 1
ATOM 1475 C C . HIS A 1 214 ? -5.760 88.705 -0.636 1.00 24.50 194 HIS A C 1
ATOM 1476 O O . HIS A 1 214 ? -6.161 88.682 0.529 1.00 23.02 194 HIS A O 1
ATOM 1483 N N . PRO A 1 215 ? -4.531 89.123 -0.980 1.00 22.73 195 PRO A N 1
ATOM 1484 C CA . PRO A 1 215 ? -3.473 89.283 0.028 1.00 21.33 195 PRO A CA 1
ATOM 1485 C C . PRO A 1 215 ? -3.620 90.512 0.910 1.00 25.31 195 PRO A C 1
ATOM 1486 O O . PRO A 1 215 ? -2.728 90.791 1.690 1.00 28.12 195 PRO A O 1
ATOM 1490 N N . GLN A 1 216 ? -4.745 91.213 0.822 1.00 25.45 196 GLN A N 1
ATOM 1491 C CA . GLN A 1 216 ? -5.087 92.146 1.880 1.00 24.26 196 GLN A CA 1
ATOM 1492 C C . GLN A 1 216 ? -5.283 91.356 3.173 1.00 27.62 196 GLN A C 1
ATOM 1493 O O . GLN A 1 216 ? -5.008 91.852 4.270 1.00 26.77 196 GLN A O 1
ATOM 1499 N N . TRP A 1 217 ? -5.735 90.109 3.028 1.00 18.99 197 TRP A N 1
ATOM 1500 C CA . TRP A 1 217 ? -6.037 89.246 4.171 1.00 19.87 197 TRP A CA 1
ATOM 1501 C C . TRP A 1 217 ? -4.830 88.443 4.649 1.00 22.86 197 TRP A C 1
ATOM 1502 O O . TRP A 1 217 ? -4.008 88.015 3.843 1.00 20.84 197 TRP A O 1
ATOM 1513 N N . ARG A 1 218 ? -4.752 88.257 5.968 1.00 17.79 198 ARG A N 1
ATOM 1514 C CA A ARG A 1 218 ? -3.700 87.447 6.563 0.50 19.01 198 ARG A CA 1
ATOM 1515 C CA B ARG A 1 218 ? -3.701 87.480 6.627 0.50 19.24 198 ARG A CA 1
ATOM 1516 C C . ARG A 1 218 ? -4.333 86.317 7.379 1.00 21.87 198 ARG A C 1
ATOM 1517 O O . ARG A 1 218 ? -5.490 86.408 7.793 1.00 18.95 198 ARG A O 1
ATOM 1532 N N . LEU A 1 219 ? -3.581 85.241 7.591 1.00 20.13 199 LEU A N 1
ATOM 1533 C CA . LEU A 1 219 ? -4.111 84.086 8.316 1.00 17.38 199 LEU A CA 1
ATOM 1534 C C . LEU A 1 219 ? -3.962 84.230 9.832 1.00 25.54 199 LEU A C 1
ATOM 1535 O O . LEU A 1 219 ? -2.879 84.533 10.328 1.00 21.15 199 LEU A O 1
ATOM 1540 N N . SER A 1 220 ? -5.034 83.960 10.567 1.00 19.96 200 SER A N 1
ATOM 1541 C CA . SER A 1 220 ? -4.947 83.834 12.020 1.00 22.66 200 SER A CA 1
ATOM 1542 C C . SER A 1 220 ? -5.151 82.376 12.410 1.00 23.93 200 SER A C 1
ATOM 1543 O O . SER A 1 220 ? -6.253 81.862 12.291 1.00 23.05 200 SER A O 1
ATOM 1546 N N . MET A 1 221 ? -4.087 81.709 12.851 1.00 22.83 201 MET A N 1
ATOM 1547 C CA . MET A 1 221 ? -4.205 80.356 13.404 1.00 24.45 201 MET A CA 1
ATOM 1548 C C . MET A 1 221 ? -4.588 80.401 14.870 1.00 26.35 201 MET A C 1
ATOM 1549 O O . MET A 1 221 ? -4.150 81.288 15.595 1.00 25.95 201 MET A O 1
ATOM 1554 N N . GLN A 1 222 ? -5.331 79.407 15.335 1.00 21.13 202 GLN A N 1
ATOM 1555 C CA . GLN A 1 222 ? -5.507 79.278 16.772 1.00 20.37 202 GLN A CA 1
ATOM 1556 C C . GLN A 1 222 ? -4.298 78.534 17.336 1.00 24.46 202 GLN A C 1
ATOM 1557 O O . GLN A 1 222 ? -4.362 77.327 17.561 1.00 21.29 202 GLN A O 1
ATOM 1563 N N . THR A 1 223 ? -3.199 79.257 17.553 1.00 19.69 203 THR A N 1
ATOM 1564 C CA . THR A 1 223 ? -1.920 78.600 17.827 1.00 21.56 203 THR A CA 1
ATOM 1565 C C . THR A 1 223 ? -1.907 77.875 19.158 1.00 21.82 203 THR A C 1
ATOM 1566 O O . THR A 1 223 ? -1.163 76.911 19.320 1.00 22.44 203 THR A O 1
ATOM 1570 N N . HIS A 1 224 ? -2.722 78.321 20.110 1.00 19.69 204 HIS A N 1
ATOM 1571 C CA . HIS A 1 224 ? -2.747 77.654 21.414 1.00 26.14 204 HIS A CA 1
ATOM 1572 C C . HIS A 1 224 ? -3.232 76.199 21.309 1.00 25.50 204 HIS A C 1
ATOM 1573 O O . HIS A 1 224 ? -2.894 75.360 22.143 1.00 22.94 204 HIS A O 1
ATOM 1580 N N . LYS A 1 225 ? -4.014 75.899 20.280 1.00 23.62 205 LYS A N 1
ATOM 1581 C CA . LYS A 1 225 ? -4.460 74.526 20.053 1.00 23.06 205 LYS A CA 1
ATOM 1582 C C . LYS A 1 225 ? -3.344 73.678 19.442 1.00 29.12 205 LYS A C 1
ATOM 1583 O O . LYS A 1 225 ? -3.335 72.460 19.584 1.00 27.44 205 LYS A O 1
ATOM 1589 N N . TYR A 1 226 ? -2.397 74.313 18.762 1.00 23.05 206 TYR A N 1
ATOM 1590 C CA . TYR A 1 226 ? -1.261 73.561 18.228 1.00 25.52 206 TYR A CA 1
ATOM 1591 C C . TYR A 1 226 ? -0.176 73.405 19.267 1.00 28.09 206 TYR A C 1
ATOM 1592 O O . TYR A 1 226 ? 0.562 72.418 19.276 1.00 28.66 206 TYR A O 1
ATOM 1601 N N . LEU A 1 227 ? -0.074 74.401 20.137 1.00 24.17 207 LEU A N 1
ATOM 1602 C CA . LEU A 1 227 ? 0.929 74.392 21.199 1.00 25.47 207 LEU A CA 1
ATOM 1603 C C . LEU A 1 227 ? 0.426 73.607 22.403 1.00 25.79 207 LEU A C 1
ATOM 1604 O O . LEU A 1 227 ? 1.201 73.250 23.279 1.00 27.13 207 LEU A O 1
ATOM 1609 N N . ASN A 1 228 ? -0.884 73.368 22.428 1.00 25.05 208 ASN A N 1
ATOM 1610 C CA A ASN A 1 228 ? -1.551 72.736 23.563 0.51 34.88 208 ASN A CA 1
ATOM 1611 C CA B ASN A 1 228 ? -1.559 72.740 23.563 0.49 34.84 208 ASN A CA 1
ATOM 1612 C C . ASN A 1 228 ? -1.277 73.493 24.860 1.00 36.72 208 ASN A C 1
ATOM 1613 O O . ASN A 1 228 ? -0.795 72.921 25.832 1.00 35.50 208 ASN A O 1
ATOM 1622 N N . ILE A 1 229 ? -1.573 74.790 24.855 1.00 29.78 209 ILE A N 1
ATOM 1623 C CA . ILE A 1 229 ? -1.488 75.616 26.057 1.00 28.25 209 ILE A CA 1
ATOM 1624 C C . ILE A 1 229 ? -2.877 76.203 26.281 1.00 24.99 209 ILE A C 1
ATOM 1625 O O . ILE A 1 229 ? -3.670 76.243 25.341 1.00 25.50 209 ILE A O 1
ATOM 1630 N N . PRO A 1 230 ? -3.186 76.646 27.513 1.00 28.69 210 PRO A N 1
ATOM 1631 C CA . PRO A 1 230 ? -4.511 77.255 27.730 1.00 30.61 210 PRO A CA 1
ATOM 1632 C C . PRO A 1 230 ? -4.718 78.492 26.854 1.00 35.90 210 PRO A C 1
ATOM 1633 O O . PRO A 1 230 ? -5.853 78.812 26.466 1.00 31.21 210 PRO A O 1
ATOM 1638 N N . THR B 1 22 ? 24.363 90.960 -10.495 1.00 49.74 2 THR B N 1
ATOM 1639 C CA . THR B 1 22 ? 24.123 89.526 -10.626 1.00 47.89 2 THR B CA 1
ATOM 1640 C C . THR B 1 22 ? 23.761 88.881 -9.267 1.00 45.78 2 THR B C 1
ATOM 1641 O O . THR B 1 22 ? 24.388 89.148 -8.244 1.00 49.72 2 THR B O 1
ATOM 1645 N N . TYR B 1 23 ? 22.720 88.052 -9.267 1.00 38.58 3 TYR B N 1
ATOM 1646 C CA . TYR B 1 23 ? 22.199 87.446 -8.041 1.00 40.92 3 TYR B CA 1
ATOM 1647 C C . TYR B 1 23 ? 22.079 85.934 -8.162 1.00 42.29 3 TYR B C 1
ATOM 1648 O O . TYR B 1 23 ? 21.555 85.430 -9.152 1.00 49.54 3 TYR B O 1
ATOM 1657 N N . ALA B 1 24 ? 22.554 85.213 -7.151 1.00 36.91 4 ALA B N 1
ATOM 1658 C CA . ALA B 1 24 ? 22.411 83.765 -7.123 1.00 29.74 4 ALA B CA 1
ATOM 1659 C C . ALA B 1 24 ? 21.280 83.405 -6.177 1.00 32.39 4 ALA B C 1
ATOM 1660 O O . ALA B 1 24 ? 21.379 83.607 -4.965 1.00 29.99 4 ALA B O 1
ATOM 1662 N N . VAL B 1 25 ? 20.190 82.897 -6.742 1.00 33.60 5 VAL B N 1
ATOM 1663 C CA . VAL B 1 25 ? 18.962 82.667 -5.979 1.00 26.01 5 VAL B CA 1
ATOM 1664 C C . VAL B 1 25 ? 18.621 81.189 -5.936 1.00 31.85 5 VAL B C 1
ATOM 1665 O O . VAL B 1 25 ? 18.519 80.539 -6.975 1.00 34.47 5 VAL B O 1
ATOM 1669 N N . LYS B 1 26 ? 18.467 80.658 -4.728 1.00 31.54 6 LYS B N 1
ATOM 1670 C CA . LYS B 1 26 ? 18.152 79.246 -4.551 1.00 31.61 6 LYS B CA 1
ATOM 1671 C C . LYS B 1 26 ? 16.728 78.941 -5.004 1.00 31.38 6 LYS B C 1
ATOM 1672 O O . LYS B 1 26 ? 16.503 77.988 -5.747 1.00 30.75 6 LYS B O 1
ATOM 1678 N N . GLU B 1 27 ? 15.772 79.743 -4.542 1.00 29.24 7 GLU B N 1
ATOM 1679 C CA . GLU B 1 27 ? 14.369 79.533 -4.897 1.00 34.89 7 GLU B CA 1
ATOM 1680 C C . GLU B 1 27 ? 13.573 80.809 -4.689 1.00 28.61 7 GLU B C 1
ATOM 1681 O O . GLU B 1 27 ? 13.966 81.679 -3.907 1.00 28.55 7 GLU B O 1
ATOM 1687 N N . ILE B 1 28 ? 12.463 80.921 -5.412 1.00 26.10 8 ILE B N 1
ATOM 1688 C CA . ILE B 1 28 ? 11.506 82.006 -5.222 1.00 22.87 8 ILE B CA 1
ATOM 1689 C C . ILE B 1 28 ? 10.124 81.376 -5.218 1.00 26.83 8 ILE B C 1
ATOM 1690 O O . ILE B 1 28 ? 9.779 80.636 -6.138 1.00 26.41 8 ILE B O 1
ATOM 1695 N N . PHE B 1 29 ? 9.347 81.635 -4.175 1.00 23.03 9 PHE B N 1
ATOM 1696 C CA . PHE B 1 29 ? 8.040 81.007 -4.047 1.00 24.18 9 PHE B CA 1
ATOM 1697 C C . PHE B 1 29 ? 7.064 81.916 -3.316 1.00 25.31 9 PHE B C 1
ATOM 1698 O O . PHE B 1 29 ? 7.466 82.794 -2.543 1.00 23.84 9 PHE B O 1
ATOM 1706 N N . TYR B 1 30 ? 5.780 81.691 -3.576 1.00 22.62 10 TYR B N 1
ATOM 1707 C CA . TYR B 1 30 ? 4.707 82.501 -3.006 1.00 23.15 10 TYR B CA 1
ATOM 1708 C C . TYR B 1 30 ? 3.983 81.696 -1.935 1.00 20.86 10 TYR B C 1
ATOM 1709 O O . TYR B 1 30 ? 3.552 80.564 -2.185 1.00 25.68 10 TYR B O 1
ATOM 1718 N N . THR B 1 31 ? 3.868 82.265 -0.738 1.00 21.37 11 THR B N 1
ATOM 1719 C CA . THR B 1 31 ? 3.272 81.540 0.384 1.00 20.98 11 THR B CA 1
ATOM 1720 C C . THR B 1 31 ? 2.852 82.536 1.464 1.00 22.15 11 THR B C 1
ATOM 1721 O O . THR B 1 31 ? 2.717 83.732 1.173 1.00 20.44 11 THR B O 1
ATOM 1725 N N . LEU B 1 32 ? 2.575 82.055 2.678 1.00 19.93 12 LEU B N 1
ATOM 1726 C CA . LEU B 1 32 ? 2.388 82.951 3.822 1.00 18.81 12 LEU B CA 1
ATOM 1727 C C . LEU B 1 32 ? 3.660 82.949 4.646 1.00 21.93 12 LEU B C 1
ATOM 1728 O O . LEU B 1 32 ? 4.229 81.883 4.868 1.00 23.20 12 LEU B O 1
ATOM 1733 N N . GLN B 1 33 ? 4.093 84.125 5.104 1.00 17.54 13 GLN B N 1
ATOM 1734 C CA . GLN B 1 33 ? 5.196 84.213 6.072 1.00 18.37 13 GLN B CA 1
ATOM 1735 C C . GLN B 1 33 ? 4.830 83.337 7.280 1.00 23.33 13 GLN B C 1
ATOM 1736 O O . GLN B 1 33 ? 3.745 83.471 7.860 1.00 21.54 13 GLN B O 1
ATOM 1742 N N . GLY B 1 34 ? 5.693 82.386 7.620 1.00 21.96 14 GLY B N 1
ATOM 1743 C CA . GLY B 1 34 ? 5.378 81.474 8.708 1.00 17.78 14 GLY B CA 1
ATOM 1744 C C . GLY B 1 34 ? 5.773 81.997 10.084 1.00 19.35 14 GLY B C 1
ATOM 1745 O O . GLY B 1 34 ? 5.266 81.515 11.101 1.00 21.79 14 GLY B O 1
ATOM 1746 N N . GLU B 1 35 ? 6.656 82.996 10.112 1.00 19.96 15 GLU B N 1
ATOM 1747 C CA . GLU B 1 35 ? 7.381 83.374 11.327 1.00 20.25 15 GLU B CA 1
ATOM 1748 C C . GLU B 1 35 ? 7.296 84.844 11.682 1.00 17.65 15 GLU B C 1
ATOM 1749 O O . GLU B 1 35 ? 7.057 85.689 10.826 1.00 21.70 15 GLU B O 1
ATOM 1755 N N . GLY B 1 36 ? 7.576 85.145 12.945 1.00 22.14 16 GLY B N 1
ATOM 1756 C CA . GLY B 1 36 ? 7.777 86.517 13.382 1.00 22.12 16 GLY B CA 1
ATOM 1757 C C . GLY B 1 36 ? 6.487 87.301 13.467 1.00 27.53 16 GLY B C 1
ATOM 1758 O O . GLY B 1 36 ? 5.396 86.724 13.428 1.00 22.56 16 GLY B O 1
ATOM 1759 N N . ALA B 1 37 ? 6.613 88.620 13.569 1.00 21.87 17 ALA B N 1
ATOM 1760 C CA . ALA B 1 37 ? 5.453 89.505 13.718 1.00 27.92 17 ALA B CA 1
ATOM 1761 C C . ALA B 1 37 ? 4.535 89.499 12.488 1.00 24.92 17 ALA B C 1
ATOM 1762 O O . ALA B 1 37 ? 3.346 89.793 12.591 1.00 26.81 17 ALA B O 1
ATOM 1764 N N . ASN B 1 38 ? 5.089 89.178 11.321 1.00 20.02 18 ASN B N 1
ATOM 1765 C CA . ASN B 1 38 ? 4.297 89.144 10.090 1.00 23.45 18 ASN B CA 1
ATOM 1766 C C . ASN B 1 38 ? 3.749 87.756 9.749 1.00 22.33 18 ASN B C 1
ATOM 1767 O O . ASN B 1 38 ? 3.281 87.539 8.633 1.00 20.53 18 ASN B O 1
ATOM 1772 N N . ALA B 1 39 ? 3.835 86.815 10.687 1.00 21.62 19 ALA B N 1
ATOM 1773 C CA . ALA B 1 39 ? 3.299 85.473 10.454 1.00 17.76 19 ALA B CA 1
ATOM 1774 C C . ALA B 1 39 ? 1.852 85.534 9.967 1.00 19.79 19 ALA B C 1
ATOM 1775 O O . ALA B 1 39 ? 1.038 86.278 10.512 1.00 20.67 19 ALA B O 1
ATOM 1777 N N . GLY B 1 40 ? 1.550 84.763 8.933 1.00 19.07 20 GLY B N 1
ATOM 1778 C CA . GLY B 1 40 ? 0.210 84.742 8.367 1.00 21.72 20 GLY B CA 1
ATOM 1779 C C . GLY B 1 40 ? 0.074 85.608 7.128 1.00 22.06 20 GLY B C 1
ATOM 1780 O O . GLY B 1 40 ? -0.899 85.480 6.391 1.00 20.27 20 GLY B O 1
ATOM 1781 N N . ARG B 1 41 ? 1.051 86.483 6.890 1.00 20.49 21 ARG B N 1
ATOM 1782 C CA . ARG B 1 41 ? 0.969 87.435 5.782 1.00 23.65 21 ARG B CA 1
ATOM 1783 C C . ARG B 1 41 ? 1.435 86.866 4.443 1.00 21.32 21 ARG B C 1
ATOM 1784 O O . ARG B 1 41 ? 2.509 86.282 4.357 1.00 21.10 21 ARG B O 1
ATOM 1792 N N . PRO B 1 42 ? 0.636 87.055 3.382 1.00 18.32 22 PRO B N 1
ATOM 1793 C CA . PRO B 1 42 ? 1.069 86.600 2.058 1.00 17.33 22 PRO B CA 1
ATOM 1794 C C . PRO B 1 42 ? 2.354 87.281 1.634 1.00 20.48 22 PRO B C 1
ATOM 1795 O O . PRO B 1 42 ? 2.493 88.487 1.789 1.00 21.02 22 PRO B O 1
ATOM 1799 N N . ALA B 1 43 ? 3.288 86.506 1.102 1.00 21.42 23 ALA B N 1
ATOM 1800 C CA . ALA B 1 43 ? 4.600 87.041 0.764 1.00 20.22 23 ALA B CA 1
ATOM 1801 C C . ALA B 1 43 ? 5.248 86.224 -0.336 1.00 23.96 23 ALA B C 1
ATOM 1802 O O . ALA B 1 43 ? 5.088 85.006 -0.372 1.00 22.63 23 ALA B O 1
ATOM 1804 N N . VAL B 1 44 ? 5.996 86.884 -1.216 1.00 23.65 24 VAL B N 1
ATOM 1805 C CA . VAL B 1 44 ? 6.936 86.165 -2.068 1.00 20.94 24 VAL B CA 1
ATOM 1806 C C . VAL B 1 44 ? 8.246 86.022 -1.303 1.00 25.13 24 VAL B C 1
ATOM 1807 O O . VAL B 1 44 ? 8.758 87.000 -0.765 1.00 25.05 24 VAL B O 1
ATOM 1811 N N . PHE B 1 45 ? 8.764 84.799 -1.237 1.00 21.54 25 PHE B N 1
ATOM 1812 C CA . PHE B 1 45 ? 10.042 84.536 -0.590 1.00 21.70 25 PHE B CA 1
ATOM 1813 C C . PHE B 1 45 ? 11.110 84.446 -1.658 1.00 24.52 25 PHE B C 1
ATOM 1814 O O . PHE B 1 45 ? 10.982 83.687 -2.615 1.00 25.75 25 PHE B O 1
ATOM 1822 N N . CYS B 1 46 ? 12.144 85.257 -1.505 1.00 23.49 26 CYS B N 1
ATOM 1823 C CA . CYS B 1 46 ? 13.284 85.210 -2.394 1.00 23.66 26 CYS B CA 1
ATOM 1824 C C . CYS B 1 46 ? 14.451 84.682 -1.579 1.00 26.91 26 CYS B C 1
ATOM 1825 O O . CYS B 1 46 ? 15.027 85.416 -0.772 1.00 26.22 26 CYS B O 1
ATOM 1828 N N . ARG B 1 47 ? 14.774 83.404 -1.763 1.00 24.03 27 ARG B N 1
ATOM 1829 C CA . ARG B 1 47 ? 15.824 82.775 -0.973 1.00 24.46 27 ARG B CA 1
ATOM 1830 C C . ARG B 1 47 ? 17.161 82.792 -1.717 1.00 24.01 27 ARG B C 1
ATOM 1831 O O . ARG B 1 47 ? 17.382 82.034 -2.671 1.00 25.21 27 ARG B O 1
ATOM 1839 N N . PHE B 1 48 ? 18.047 83.672 -1.273 1.00 24.27 28 PHE B N 1
ATOM 1840 C CA . PHE B 1 48 ? 19.360 83.798 -1.872 1.00 23.98 28 PHE B CA 1
ATOM 1841 C C . PHE B 1 48 ? 20.211 82.590 -1.533 1.00 27.43 28 PHE B C 1
ATOM 1842 O O . PHE B 1 48 ? 20.116 82.043 -0.438 1.00 26.92 28 PHE B O 1
ATOM 1850 N N . ALA B 1 49 ? 21.048 82.177 -2.472 1.00 25.78 29 ALA B N 1
ATOM 1851 C CA . ALA B 1 49 ? 21.973 81.089 -2.204 1.00 27.95 29 ALA B CA 1
ATOM 1852 C C . ALA B 1 49 ? 23.187 81.610 -1.440 1.00 28.78 29 ALA B C 1
ATOM 1853 O O . ALA B 1 49 ? 23.680 82.702 -1.719 1.00 31.41 29 ALA B O 1
ATOM 1855 N N . GLY B 1 50 ? 23.650 80.833 -0.469 1.00 28.77 30 GLY B N 1
ATOM 1856 C CA . GLY B 1 50 ? 24.901 81.120 0.207 1.00 28.96 30 GLY B CA 1
ATOM 1857 C C . GLY B 1 50 ? 24.730 81.852 1.523 1.00 28.34 30 GLY B C 1
ATOM 1858 O O . GLY B 1 50 ? 23.847 82.711 1.666 1.00 26.54 30 GLY B O 1
ATOM 1859 N N . CYS B 1 51 ? 25.587 81.505 2.484 1.00 28.22 31 CYS B N 1
ATOM 1860 C CA . CYS B 1 51 ? 25.574 82.113 3.811 1.00 28.64 31 CYS B CA 1
ATOM 1861 C C . CYS B 1 51 ? 26.995 82.318 4.297 1.00 28.92 31 CYS B C 1
ATOM 1862 O O . CYS B 1 51 ? 27.886 81.589 3.885 1.00 25.01 31 CYS B O 1
ATOM 1865 N N . ASN B 1 52 ? 27.216 83.287 5.181 1.00 24.98 32 ASN B N 1
ATOM 1866 C CA . ASN B 1 52 ? 28.574 83.513 5.676 1.00 26.42 32 ASN B CA 1
ATOM 1867 C C . ASN B 1 52 ? 28.873 82.762 6.971 1.00 30.12 32 ASN B C 1
ATOM 1868 O O . ASN B 1 52 ? 30.001 82.804 7.451 1.00 31.81 32 ASN B O 1
ATOM 1873 N N . LEU B 1 53 ? 27.874 82.092 7.546 1.00 26.16 33 LEU B N 1
ATOM 1874 C CA . LEU B 1 53 ? 28.090 81.420 8.830 1.00 25.77 33 LEU B CA 1
ATOM 1875 C C . LEU B 1 53 ? 28.101 79.897 8.708 1.00 29.01 33 LEU B C 1
ATOM 1876 O O . LEU B 1 53 ? 28.384 79.199 9.685 1.00 28.34 33 LEU B O 1
ATOM 1881 N N . TRP B 1 54 ? 27.820 79.395 7.507 1.00 23.58 34 TRP B N 1
ATOM 1882 C CA . TRP B 1 54 ? 27.829 77.956 7.223 1.00 23.36 34 TRP B CA 1
ATOM 1883 C C . TRP B 1 54 ? 27.901 77.758 5.719 1.00 28.26 34 TRP B C 1
ATOM 1884 O O . TRP B 1 54 ? 27.265 78.491 4.966 1.00 29.45 34 TRP B O 1
ATOM 1895 N N . SER B 1 55 ? 28.668 76.769 5.279 1.00 29.53 35 SER B N 1
ATOM 1896 C CA . SER B 1 55 ? 28.792 76.474 3.854 1.00 33.55 35 SER B CA 1
ATOM 1897 C C . SER B 1 55 ? 27.515 75.865 3.286 1.00 36.86 35 SER B C 1
ATOM 1898 O O . SER B 1 55 ? 27.284 75.895 2.077 1.00 39.01 35 SER B O 1
ATOM 1901 N N . GLY B 1 56 ? 26.681 75.311 4.155 1.00 33.77 36 GLY B N 1
ATOM 1902 C CA . GLY B 1 56 ? 25.503 74.603 3.691 1.00 34.91 36 GLY B CA 1
ATOM 1903 C C . GLY B 1 56 ? 25.774 73.121 3.464 1.00 40.25 36 GLY B C 1
ATOM 1904 O O . GLY B 1 56 ? 24.858 72.363 3.160 1.00 45.10 36 GLY B O 1
ATOM 1905 N N . ARG B 1 57 ? 27.027 72.708 3.629 1.00 44.85 37 ARG B N 1
ATOM 1906 C CA . ARG B 1 57 ? 27.408 71.302 3.515 1.00 46.70 37 ARG B CA 1
ATOM 1907 C C . ARG B 1 57 ? 27.326 70.589 4.863 1.00 46.86 37 ARG B C 1
ATOM 1908 O O . ARG B 1 57 ? 27.864 71.085 5.846 1.00 41.21 37 ARG B O 1
ATOM 1916 N N . GLU B 1 58 ? 26.671 69.428 4.907 1.00 42.18 38 GLU B N 1
ATOM 1917 C CA . GLU B 1 58 ? 26.529 68.674 6.159 1.00 41.76 38 GLU B CA 1
ATOM 1918 C C . GLU B 1 58 ? 27.865 68.324 6.823 1.00 49.78 38 GLU B C 1
ATOM 1919 O O . GLU B 1 58 ? 27.947 68.261 8.050 1.00 42.64 38 GLU B O 1
ATOM 1925 N N . GLU B 1 59 ? 28.901 68.079 6.021 1.00 49.89 39 GLU B N 1
ATOM 1926 C CA . GLU B 1 59 ? 30.211 67.701 6.563 1.00 52.46 39 GLU B CA 1
ATOM 1927 C C . GLU B 1 59 ? 30.883 68.869 7.275 1.00 49.33 39 GLU B C 1
ATOM 1928 O O . GLU B 1 59 ? 31.851 68.673 8.011 1.00 50.12 39 GLU B O 1
ATOM 1934 N N . ASP B 1 60 ? 30.375 70.078 7.036 1.00 45.06 40 ASP B N 1
ATOM 1935 C CA . ASP B 1 60 ? 30.906 71.292 7.660 1.00 43.33 40 ASP B CA 1
ATOM 1936 C C . ASP B 1 60 ? 30.061 71.793 8.822 1.00 38.75 40 ASP B C 1
ATOM 1937 O O . ASP B 1 60 ? 30.467 72.715 9.530 1.00 41.17 40 ASP B O 1
ATOM 1942 N N . ARG B 1 61 ? 28.880 71.213 9.009 1.00 40.59 41 ARG B N 1
ATOM 1943 C CA . ARG B 1 61 ? 27.931 71.754 9.986 1.00 37.06 41 ARG B CA 1
ATOM 1944 C C . ARG B 1 61 ? 28.516 71.774 11.393 1.00 34.08 41 ARG B C 1
ATOM 1945 O O . ARG B 1 61 ? 28.400 72.774 12.101 1.00 34.54 41 ARG B O 1
ATOM 1953 N N . ALA B 1 62 ? 29.170 70.680 11.776 1.00 37.57 42 ALA B N 1
ATOM 1954 C CA . ALA B 1 62 ? 29.703 70.531 13.125 1.00 46.08 42 ALA B CA 1
ATOM 1955 C C . ALA B 1 62 ? 30.726 71.619 13.466 1.00 46.69 42 ALA B C 1
ATOM 1956 O O . ALA B 1 62 ? 30.862 72.001 14.627 1.00 41.29 42 ALA B O 1
ATOM 1958 N N . GLN B 1 63 ? 31.417 72.136 12.454 1.00 40.82 43 GLN B N 1
ATOM 1959 C CA . GLN B 1 63 ? 32.444 73.152 12.682 1.00 44.32 43 GLN B CA 1
ATOM 1960 C C . GLN B 1 63 ? 32.013 74.576 12.330 1.00 41.31 43 GLN B C 1
ATOM 1961 O O . GLN B 1 63 ? 32.814 75.506 12.416 1.00 41.62 43 GLN B O 1
ATOM 1967 N N . ALA B 1 64 ? 30.751 74.753 11.948 1.00 36.29 44 ALA B N 1
ATOM 1968 C CA . ALA B 1 64 ? 30.288 76.043 11.452 1.00 36.63 44 ALA B CA 1
ATOM 1969 C C . ALA B 1 64 ? 30.034 77.021 12.590 1.00 36.27 44 ALA B C 1
ATOM 1970 O O . ALA B 1 64 ? 29.901 76.623 13.747 1.00 32.39 44 ALA B O 1
ATOM 1972 N N . VAL B 1 65 ? 29.966 78.304 12.259 1.00 31.62 45 VAL B N 1
ATOM 1973 C CA . VAL B 1 65 ? 29.610 79.294 13.259 1.00 30.79 45 VAL B CA 1
ATOM 1974 C C . VAL B 1 65 ? 28.125 79.148 13.615 1.00 26.80 45 VAL B C 1
ATOM 1975 O O . VAL B 1 65 ? 27.762 79.205 14.789 1.00 31.70 45 VAL B O 1
ATOM 1979 N N . CYS B 1 66 ? 27.277 78.965 12.598 1.00 27.16 46 CYS B N 1
ATOM 1980 C CA . CYS B 1 66 ? 25.849 78.657 12.790 1.00 25.38 46 CYS B CA 1
ATOM 1981 C C . CYS B 1 66 ? 25.598 77.195 12.463 1.00 22.90 46 CYS B C 1
ATOM 1982 O O . CYS B 1 66 ? 25.764 76.765 11.315 1.00 26.28 46 CYS B O 1
ATOM 1985 N N . ARG B 1 67 ? 25.207 76.415 13.465 1.00 21.67 47 ARG B N 1
ATOM 1986 C CA . ARG B 1 67 ? 25.186 74.963 13.302 1.00 23.04 47 ARG B CA 1
ATOM 1987 C C . ARG B 1 67 ? 23.777 74.366 13.260 1.00 25.39 47 ARG B C 1
ATOM 1988 O O . ARG B 1 67 ? 23.626 73.172 13.019 1.00 25.64 47 ARG B O 1
ATOM 1996 N N . PHE B 1 68 ? 22.745 75.177 13.492 1.00 26.00 48 PHE B N 1
ATOM 1997 C CA . PHE B 1 68 ? 21.406 74.594 13.654 1.00 27.86 48 PHE B CA 1
ATOM 1998 C C . PHE B 1 68 ? 20.473 74.824 12.467 1.00 22.13 48 PHE B C 1
ATOM 1999 O O . PHE B 1 68 ? 19.293 74.482 12.543 1.00 25.24 48 PHE B O 1
ATOM 2007 N N . CYS B 1 69 ? 20.997 75.367 11.375 1.00 25.53 49 CYS B N 1
ATOM 2008 C CA . CYS B 1 69 ? 20.172 75.754 10.215 1.00 26.17 49 CYS B CA 1
ATOM 2009 C C . CYS B 1 69 ? 19.204 74.661 9.734 1.00 27.38 49 CYS B C 1
ATOM 2010 O O . CYS B 1 69 ? 19.595 73.507 9.607 1.00 26.15 49 CYS B O 1
ATOM 2013 N N . ASP B 1 70 ? 17.955 75.045 9.447 1.00 21.54 50 ASP B N 1
ATOM 2014 C CA . ASP B 1 70 ? 16.942 74.107 8.962 1.00 30.35 50 ASP B CA 1
ATOM 2015 C C . ASP B 1 70 ? 16.722 74.207 7.455 1.00 29.23 50 ASP B C 1
ATOM 2016 O O . ASP B 1 70 ? 15.782 73.609 6.918 1.00 29.84 50 ASP B O 1
ATOM 2021 N N . THR B 1 71 ? 17.591 74.949 6.776 1.00 23.11 51 THR B N 1
ATOM 2022 C CA . THR B 1 71 ? 17.328 75.377 5.397 1.00 25.19 51 THR B CA 1
ATOM 2023 C C . THR B 1 71 ? 18.371 74.898 4.389 1.00 31.85 51 THR B C 1
ATOM 2024 O O . THR B 1 71 ? 19.558 74.793 4.706 1.00 29.93 51 THR B O 1
ATOM 2028 N N . ASP B 1 72 ? 17.911 74.589 3.179 1.00 28.30 52 ASP B N 1
ATOM 2029 C CA . ASP B 1 72 ? 18.786 74.293 2.052 1.00 28.19 52 ASP B CA 1
ATOM 2030 C C . ASP B 1 72 ? 18.976 75.573 1.238 1.00 31.15 52 ASP B C 1
ATOM 2031 O O . ASP B 1 72 ? 18.041 76.049 0.590 1.00 29.39 52 ASP B O 1
ATOM 2036 N N . PHE B 1 73 ? 20.178 76.140 1.277 1.00 27.47 53 PHE B N 1
ATOM 2037 C CA . PHE B 1 73 ? 20.437 77.371 0.530 1.00 28.17 53 PHE B CA 1
ATOM 2038 C C . PHE B 1 73 ? 21.593 77.172 -0.439 1.00 30.04 53 PHE B C 1
ATOM 2039 O O . PHE B 1 73 ? 22.224 78.135 -0.871 1.00 35.77 53 PHE B O 1
ATOM 2047 N N . VAL B 1 74 ? 21.863 75.915 -0.785 1.00 32.55 54 VAL B N 1
ATOM 2048 C CA . VAL B 1 74 ? 23.005 75.602 -1.639 1.00 36.81 54 VAL B CA 1
ATOM 2049 C C . VAL B 1 74 ? 22.582 75.499 -3.094 1.00 38.28 54 VAL B C 1
ATOM 2050 O O . VAL B 1 74 ? 21.712 74.703 -3.444 1.00 34.65 54 VAL B O 1
ATOM 2054 N N . GLY B 1 75 ? 23.201 76.314 -3.939 1.00 35.92 55 GLY B N 1
ATOM 2055 C CA . GLY B 1 75 ? 22.966 76.241 -5.366 1.00 36.84 55 GLY B CA 1
ATOM 2056 C C . GLY B 1 75 ? 21.756 77.038 -5.809 1.00 37.65 55 GLY B C 1
ATOM 2057 O O . GLY B 1 75 ? 21.113 77.735 -5.018 1.00 33.06 55 GLY B O 1
ATOM 2058 N N . THR B 1 76 ? 21.446 76.930 -7.093 1.00 36.35 56 THR B N 1
ATOM 2059 C CA . THR B 1 76 ? 20.407 77.751 -7.695 1.00 35.12 56 THR B CA 1
ATOM 2060 C C . THR B 1 76 ? 19.377 76.872 -8.404 1.00 37.99 56 THR B C 1
ATOM 2061 O O . THR B 1 76 ? 18.904 77.206 -9.487 1.00 41.16 56 THR B O 1
ATOM 2065 N N . ASP B 1 77 ? 19.027 75.753 -7.776 1.00 37.32 57 ASP B N 1
ATOM 2066 C CA . ASP B 1 77 ? 18.278 74.689 -8.448 1.00 38.31 57 ASP B CA 1
ATOM 2067 C C . ASP B 1 77 ? 16.858 74.486 -7.914 1.00 37.38 57 ASP B C 1
ATOM 2068 O O . ASP B 1 77 ? 16.169 73.550 -8.320 1.00 38.47 57 ASP B O 1
ATOM 2073 N N . GLY B 1 78 ? 16.424 75.352 -7.008 1.00 33.57 58 GLY B N 1
ATOM 2074 C CA . GLY B 1 78 ? 15.085 75.250 -6.457 1.00 34.12 58 GLY B CA 1
ATOM 2075 C C . GLY B 1 78 ? 14.049 75.860 -7.385 1.00 38.04 58 GLY B C 1
ATOM 2076 O O . GLY B 1 78 ? 14.368 76.269 -8.501 1.00 34.93 58 GLY B O 1
ATOM 2077 N N . GLU B 1 79 ? 12.806 75.917 -6.918 1.00 37.77 59 GLU B N 1
ATOM 2078 C CA . GLU B 1 79 ? 11.708 76.499 -7.689 1.00 38.01 59 GLU B CA 1
ATOM 2079 C C . GLU B 1 79 ? 12.008 77.956 -8.051 1.00 32.92 59 GLU B C 1
ATOM 2080 O O . GLU B 1 79 ? 12.225 78.773 -7.163 1.00 30.72 59 GLU B O 1
ATOM 2086 N N . ASN B 1 80 ? 12.040 78.257 -9.350 1.00 34.85 60 ASN B N 1
ATOM 2087 C CA . ASN B 1 80 ? 12.361 79.594 -9.874 1.00 34.81 60 ASN B CA 1
ATOM 2088 C C . ASN B 1 80 ? 13.777 80.061 -9.553 1.00 38.55 60 ASN B C 1
ATOM 2089 O O . ASN B 1 80 ? 14.116 81.230 -9.753 1.00 40.67 60 ASN B O 1
ATOM 2094 N N . GLY B 1 81 ? 14.609 79.156 -9.056 1.00 33.23 61 GLY B N 1
ATOM 2095 C CA . GLY B 1 81 ? 15.947 79.541 -8.647 1.00 33.83 61 GLY B CA 1
ATOM 2096 C C . GLY B 1 81 ? 16.834 79.712 -9.860 1.00 41.57 61 GLY B C 1
ATOM 2097 O O . GLY B 1 81 ? 16.555 79.155 -10.919 1.00 37.47 61 GLY B O 1
ATOM 2098 N N . GLY B 1 82 ? 17.900 80.491 -9.715 1.00 35.71 62 GLY B N 1
ATOM 2099 C CA . GLY B 1 82 ? 18.843 80.659 -10.801 1.00 37.73 62 GLY B CA 1
ATOM 2100 C C . GLY B 1 82 ? 19.784 81.821 -10.587 1.00 39.49 62 GLY B C 1
ATOM 2101 O O . GLY B 1 82 ? 19.803 82.448 -9.518 1.00 37.12 62 GLY B O 1
ATOM 2102 N N . LYS B 1 83 ? 20.573 82.101 -11.615 1.00 40.59 63 LYS B N 1
ATOM 2103 C CA . LYS B 1 83 ? 21.481 83.233 -11.606 1.00 46.33 63 LYS B CA 1
ATOM 2104 C C . LYS B 1 83 ? 20.860 84.365 -12.412 1.00 50.89 63 LYS B C 1
ATOM 2105 O O . LYS B 1 83 ? 20.641 84.236 -13.613 1.00 58.09 63 LYS B O 1
ATOM 2111 N N . PHE B 1 84 ? 20.563 85.470 -11.745 1.00 39.86 64 PHE B N 1
ATOM 2112 C CA . PHE B 1 84 ? 19.851 86.561 -12.388 1.00 43.82 64 PHE B CA 1
ATOM 2113 C C . PHE B 1 84 ? 20.788 87.651 -12.890 1.00 46.87 64 PHE B C 1
ATOM 2114 O O . PHE B 1 84 ? 21.637 88.148 -12.152 1.00 45.83 64 PHE B O 1
ATOM 2122 N N . LYS B 1 85 ? 20.605 88.002 -14.159 1.00 46.88 65 LYS B N 1
ATOM 2123 C CA . LYS B 1 85 ? 21.419 88.978 -14.874 1.00 55.89 65 LYS B CA 1
ATOM 2124 C C . LYS B 1 85 ? 21.528 90.291 -14.119 1.00 55.03 65 LYS B C 1
ATOM 2125 O O . LYS B 1 85 ? 22.626 90.807 -13.911 1.00 48.69 65 LYS B O 1
ATOM 2131 N N . ASP B 1 86 ? 20.382 90.823 -13.709 1.00 44.61 66 ASP B N 1
ATOM 2132 C CA . ASP B 1 86 ? 20.336 92.099 -13.011 1.00 43.58 66 ASP B CA 1
ATOM 2133 C C . ASP B 1 86 ? 19.114 92.174 -12.113 1.00 42.91 66 ASP B C 1
ATOM 2134 O O . ASP B 1 86 ? 18.357 91.211 -12.006 1.00 39.04 66 ASP B O 1
ATOM 2139 N N . ALA B 1 87 ? 18.929 93.320 -11.468 1.00 44.69 67 ALA B N 1
ATOM 2140 C CA . ALA B 1 87 ? 17.801 93.513 -10.565 1.00 39.84 67 ALA B CA 1
ATOM 2141 C C . ALA B 1 87 ? 16.471 93.378 -11.302 1.00 41.32 67 ALA B C 1
ATOM 2142 O O . ALA B 1 87 ? 15.533 92.758 -10.793 1.00 39.53 67 ALA B O 1
ATOM 2144 N N . ASP B 1 88 ? 16.389 93.949 -12.498 1.00 39.36 68 ASP B N 1
ATOM 2145 C CA . ASP B 1 88 ? 15.136 93.920 -13.254 1.00 43.13 68 ASP B CA 1
ATOM 2146 C C . ASP B 1 88 ? 14.678 92.496 -13.569 1.00 43.14 68 ASP B C 1
ATOM 2147 O O . ASP B 1 88 ? 13.487 92.201 -13.509 1.00 44.12 68 ASP B O 1
ATOM 2152 N N . ALA B 1 89 ? 15.619 91.612 -13.886 1.00 40.47 69 ALA B N 1
ATOM 2153 C CA . ALA B 1 89 ? 15.272 90.221 -14.167 1.00 45.52 69 ALA B CA 1
ATOM 2154 C C . ALA B 1 89 ? 14.713 89.529 -12.923 1.00 40.49 69 ALA B C 1
ATOM 2155 O O . ALA B 1 89 ? 13.759 88.747 -13.001 1.00 36.69 69 ALA B O 1
ATOM 2157 N N . LEU B 1 90 ? 15.303 89.823 -11.771 1.00 35.12 70 LEU B N 1
ATOM 2158 C CA . LEU B 1 90 ? 14.880 89.187 -10.532 1.00 33.93 70 LEU B CA 1
ATOM 2159 C C . LEU B 1 90 ? 13.517 89.714 -10.082 1.00 36.33 70 LEU B C 1
ATOM 2160 O O . LEU B 1 90 ? 12.637 88.944 -9.678 1.00 37.83 70 LEU B O 1
ATOM 2165 N N . VAL B 1 91 ? 13.334 91.025 -10.171 1.00 36.20 71 VAL B N 1
ATOM 2166 C CA . VAL B 1 91 ? 12.070 91.635 -9.785 1.00 33.74 71 VAL B CA 1
ATOM 2167 C C . VAL B 1 91 ? 10.941 91.108 -10.685 1.00 36.56 71 VAL B C 1
ATOM 2168 O O . VAL B 1 91 ? 9.820 90.887 -10.228 1.00 31.46 71 VAL B O 1
ATOM 2172 N N . ALA B 1 92 ? 11.256 90.865 -11.951 1.00 36.55 72 ALA B N 1
ATOM 2173 C CA . ALA B 1 92 ? 10.260 90.383 -12.902 1.00 37.95 72 ALA B CA 1
ATOM 2174 C C . ALA B 1 92 ? 9.719 89.023 -12.469 1.00 38.00 72 ALA B C 1
ATOM 2175 O O . ALA B 1 92 ? 8.522 88.751 -12.580 1.00 35.50 72 ALA B O 1
ATOM 2177 N N . THR B 1 93 ? 10.599 88.175 -11.954 1.00 34.51 73 THR B N 1
ATOM 2178 C CA . THR B 1 93 ? 10.195 86.846 -11.516 1.00 34.41 73 THR B CA 1
ATOM 2179 C C . THR B 1 93 ? 9.402 86.919 -10.219 1.00 33.19 73 THR B C 1
ATOM 2180 O O . THR B 1 93 ? 8.414 86.204 -10.037 1.00 32.80 73 THR B O 1
ATOM 2184 N N . ILE B 1 94 ? 9.843 87.793 -9.324 1.00 27.54 74 ILE B N 1
ATOM 2185 C CA . ILE B 1 94 ? 9.180 87.994 -8.045 1.00 31.28 74 ILE B CA 1
ATOM 2186 C C . ILE B 1 94 ? 7.763 88.536 -8.266 1.00 32.94 74 ILE B C 1
ATOM 2187 O O . ILE B 1 94 ? 6.789 87.985 -7.758 1.00 29.45 74 ILE B O 1
ATOM 2192 N N . ALA B 1 95 ? 7.658 89.600 -9.054 1.00 28.82 75 ALA B N 1
ATOM 2193 C CA . ALA B 1 95 ? 6.381 90.234 -9.334 1.00 30.31 75 ALA B CA 1
ATOM 2194 C C . ALA B 1 95 ? 5.453 89.264 -10.055 1.00 33.05 75 ALA B C 1
ATOM 2195 O O . ALA B 1 95 ? 4.240 89.295 -9.866 1.00 35.90 75 ALA B O 1
ATOM 2197 N N . GLY B 1 96 ? 6.035 88.395 -10.875 1.00 30.58 76 GLY B N 1
ATOM 2198 C CA . GLY B 1 96 ? 5.256 87.439 -11.641 1.00 36.78 76 GLY B CA 1
ATOM 2199 C C . GLY B 1 96 ? 4.514 86.444 -10.767 1.00 34.99 76 GLY B C 1
ATOM 2200 O O . GLY B 1 96 ? 3.514 85.875 -11.193 1.00 35.68 76 GLY B O 1
ATOM 2201 N N . LEU B 1 97 ? 4.993 86.236 -9.542 1.00 29.88 77 LEU B N 1
ATOM 2202 C CA . LEU B 1 97 ? 4.354 85.282 -8.640 1.00 29.04 77 LEU B CA 1
ATOM 2203 C C . LEU B 1 97 ? 3.174 85.894 -7.882 1.00 35.85 77 LEU B C 1
ATOM 2204 O O . LEU B 1 97 ? 2.363 85.171 -7.298 1.00 35.03 77 LEU B O 1
ATOM 2209 N N . TRP B 1 98 ? 3.077 87.221 -7.890 1.00 31.39 78 TRP B N 1
ATOM 2210 C CA . TRP B 1 98 ? 1.992 87.905 -7.183 1.00 27.88 78 TRP B CA 1
ATOM 2211 C C . TRP B 1 98 ? 0.675 87.774 -7.946 1.00 30.56 78 TRP B C 1
ATOM 2212 O O . TRP B 1 98 ? 0.663 87.837 -9.173 1.00 33.50 78 TRP B O 1
ATOM 2223 N N . PRO B 1 99 ? -0.442 87.585 -7.225 1.00 30.22 79 PRO B N 1
ATOM 2224 C CA . PRO B 1 99 ? -1.729 87.486 -7.927 1.00 32.98 79 PRO B CA 1
ATOM 2225 C C . PRO B 1 99 ? -2.027 88.731 -8.761 1.00 35.81 79 PRO B C 1
ATOM 2226 O O . PRO B 1 99 ? -1.847 89.851 -8.289 1.00 28.75 79 PRO B O 1
ATOM 2230 N N . ALA B 1 100 ? -2.459 88.530 -9.999 1.00 35.43 80 ALA B N 1
ATOM 2231 C CA . ALA B 1 100 ? -2.682 89.645 -10.906 1.00 37.55 80 ALA B CA 1
ATOM 2232 C C . ALA B 1 100 ? -3.731 90.597 -10.351 1.00 41.02 80 ALA B C 1
ATOM 2233 O O . ALA B 1 100 ? -4.777 90.166 -9.865 1.00 33.20 80 ALA B O 1
ATOM 2235 N N . GLY B 1 101 ? -3.433 91.891 -10.404 1.00 41.47 81 GLY B N 1
ATOM 2236 C CA . GLY B 1 101 ? -4.401 92.909 -10.046 1.00 44.04 81 GLY B CA 1
ATOM 2237 C C . GLY B 1 101 ? -4.643 93.065 -8.558 1.00 43.53 81 GLY B C 1
ATOM 2238 O O . GLY B 1 101 ? -5.557 93.777 -8.146 1.00 44.40 81 GLY B O 1
ATOM 2239 N N . GLU B 1 102 ? -3.831 92.395 -7.749 1.00 36.86 82 GLU B N 1
ATOM 2240 C CA . GLU B 1 102 ? -3.897 92.557 -6.303 1.00 32.95 82 GLU B CA 1
ATOM 2241 C C . GLU B 1 102 ? -2.728 93.404 -5.817 1.00 31.66 82 GLU B C 1
ATOM 2242 O O . GLU B 1 102 ? -1.611 93.276 -6.317 1.00 34.33 82 GLU B O 1
ATOM 2248 N N . ALA B 1 103 ? -2.981 94.261 -4.838 1.00 28.82 83 ALA B N 1
ATOM 2249 C CA . ALA B 1 103 ? -1.915 95.051 -4.243 1.00 29.87 83 ALA B CA 1
ATOM 2250 C C . ALA B 1 103 ? -1.336 94.342 -3.024 1.00 29.53 83 ALA B C 1
ATOM 2251 O O . ALA B 1 103 ? -1.332 93.110 -2.963 1.00 28.15 83 ALA B O 1
ATOM 2253 N N . HIS B 1 104 ? -0.828 95.129 -2.074 1.00 25.63 84 HIS B N 1
ATOM 2254 C CA . HIS B 1 104 ? -0.247 94.624 -0.823 1.00 22.80 84 HIS B CA 1
ATOM 2255 C C . HIS B 1 104 ? 0.979 93.751 -1.070 1.00 23.01 84 HIS B C 1
ATOM 2256 O O . HIS B 1 104 ? 1.318 92.877 -0.264 1.00 25.33 84 HIS B O 1
ATOM 2263 N N . ARG B 1 105 ? 1.661 94.023 -2.178 1.00 24.37 85 ARG B N 1
ATOM 2264 C CA . ARG B 1 105 ? 2.862 93.284 -2.543 1.00 22.71 85 ARG B CA 1
ATOM 2265 C C . ARG B 1 105 ? 3.908 93.323 -1.430 1.00 24.79 85 ARG B C 1
ATOM 2266 O O . ARG B 1 105 ? 4.175 94.362 -0.824 1.00 22.97 85 ARG B O 1
ATOM 2274 N N . PHE B 1 106 ? 4.480 92.161 -1.162 1.00 22.10 86 PHE B N 1
ATOM 2275 C CA . PHE B 1 106 ? 5.364 91.986 -0.031 1.00 20.72 86 PHE B CA 1
ATOM 2276 C C . PHE B 1 106 ? 6.349 90.878 -0.377 1.00 20.81 86 PHE B C 1
ATOM 2277 O O . PHE B 1 106 ? 5.941 89.782 -0.813 1.00 20.97 86 PHE B O 1
ATOM 2285 N N . VAL B 1 107 ? 7.639 91.156 -0.214 1.00 23.82 87 VAL B N 1
ATOM 2286 C CA . VAL B 1 107 ? 8.654 90.155 -0.504 1.00 20.14 87 VAL B CA 1
ATOM 2287 C C . VAL B 1 107 ? 9.547 89.994 0.714 1.00 21.33 87 VAL B C 1
ATOM 2288 O O . VAL B 1 107 ? 9.961 90.986 1.332 1.00 23.42 87 VAL B O 1
ATOM 2292 N N . VAL B 1 108 ? 9.819 88.748 1.074 1.00 21.66 88 VAL B N 1
ATOM 2293 C CA . VAL B 1 108 ? 10.726 88.452 2.169 1.00 21.22 88 VAL B CA 1
ATOM 2294 C C . VAL B 1 108 ? 12.055 88.011 1.570 1.00 22.63 88 VAL B C 1
ATOM 2295 O O . VAL B 1 108 ? 12.142 86.940 0.955 1.00 22.09 88 VAL B O 1
ATOM 2299 N N . CYS B 1 109 ? 13.083 88.839 1.728 1.00 18.78 89 CYS B N 1
ATOM 2300 C CA . CYS B 1 109 ? 14.416 88.468 1.264 1.00 22.53 89 CYS B CA 1
ATOM 2301 C C . CYS B 1 109 ? 15.129 87.646 2.322 1.00 22.02 89 CYS B C 1
ATOM 2302 O O . CYS B 1 109 ? 15.368 88.110 3.428 1.00 21.96 89 CYS B O 1
ATOM 2305 N N . THR B 1 110 ? 15.487 86.423 1.969 1.00 21.18 90 THR B N 1
ATOM 2306 C CA . THR B 1 110 ? 16.088 85.539 2.943 1.00 21.90 90 THR B CA 1
ATOM 2307 C C . THR B 1 110 ? 17.165 84.705 2.251 1.00 22.56 90 THR B C 1
ATOM 2308 O O . THR B 1 110 ? 17.741 85.128 1.228 1.00 22.64 90 THR B O 1
ATOM 2312 N N . GLY B 1 111 ? 17.468 83.540 2.810 1.00 20.38 91 GLY B N 1
ATOM 2313 C CA . GLY B 1 111 ? 18.504 82.691 2.246 1.00 23.46 91 GLY B CA 1
ATOM 2314 C C . GLY B 1 111 ? 18.703 81.476 3.131 1.00 26.08 91 GLY B C 1
ATOM 2315 O O . GLY B 1 111 ? 17.716 80.909 3.606 1.00 23.67 91 GLY B O 1
ATOM 2316 N N . GLY B 1 112 ? 19.956 81.108 3.410 1.00 26.05 92 GLY B N 1
ATOM 2317 C CA . GLY B 1 112 ? 21.121 81.901 3.043 1.00 26.29 92 GLY B CA 1
ATOM 2318 C C . GLY B 1 112 ? 21.176 83.209 3.830 1.00 23.16 92 GLY B C 1
ATOM 2319 O O . GLY B 1 112 ? 20.254 83.539 4.567 1.00 20.85 92 GLY B O 1
ATOM 2320 N N . GLU B 1 113 ? 22.250 83.966 3.674 1.00 25.76 93 GLU B N 1
ATOM 2321 C CA . GLU B 1 113 ? 22.303 85.296 4.265 1.00 21.08 93 GLU B CA 1
ATOM 2322 C C . GLU B 1 113 ? 22.066 86.306 3.156 1.00 25.02 93 GLU B C 1
ATOM 2323 O O . GLU B 1 113 ? 22.918 86.479 2.285 1.00 25.41 93 GLU B O 1
ATOM 2329 N N . PRO B 1 114 ? 20.891 86.959 3.165 1.00 19.75 94 PRO B N 1
ATOM 2330 C CA . PRO B 1 114 ? 20.545 87.853 2.060 1.00 25.65 94 PRO B CA 1
ATOM 2331 C C . PRO B 1 114 ? 21.478 89.057 1.960 1.00 24.42 94 PRO B C 1
ATOM 2332 O O . PRO B 1 114 ? 21.666 89.570 0.861 1.00 25.95 94 PRO B O 1
ATOM 2336 N N . MET B 1 115 ? 22.057 89.510 3.067 1.00 20.78 95 MET B N 1
ATOM 2337 C CA . MET B 1 115 ? 22.918 90.691 2.954 1.00 24.66 95 MET B CA 1
ATOM 2338 C C . MET B 1 115 ? 24.227 90.401 2.234 1.00 28.34 95 MET B C 1
ATOM 2339 O O . MET B 1 115 ? 24.992 91.317 1.976 1.00 31.33 95 MET B O 1
ATOM 2344 N N . LEU B 1 116 ? 24.493 89.146 1.883 1.00 27.37 96 LEU B N 1
ATOM 2345 C CA . LEU B 1 116 ? 25.620 88.877 0.993 1.00 28.86 96 LEU B CA 1
ATOM 2346 C C . LEU B 1 116 ? 25.363 89.406 -0.421 1.00 31.57 96 LEU B C 1
ATOM 2347 O O . LEU B 1 116 ? 26.299 89.656 -1.182 1.00 29.10 96 LEU B O 1
ATOM 2352 N N . GLN B 1 117 ? 24.094 89.582 -0.776 1.00 29.52 97 GLN B N 1
ATOM 2353 C CA . GLN B 1 117 ? 23.734 89.890 -2.161 1.00 30.86 97 GLN B CA 1
ATOM 2354 C C . GLN B 1 117 ? 22.758 91.053 -2.328 1.00 32.07 97 GLN B C 1
ATOM 2355 O O . GLN B 1 117 ? 22.790 91.757 -3.330 1.00 30.65 97 GLN B O 1
ATOM 2361 N N . LEU B 1 118 ? 21.868 91.238 -1.364 1.00 29.34 98 LEU B N 1
ATOM 2362 C CA . LEU B 1 118 ? 20.845 92.270 -1.488 1.00 29.43 98 LEU B CA 1
ATOM 2363 C C . LEU B 1 118 ? 21.513 93.644 -1.510 1.00 33.64 98 LEU B C 1
ATOM 2364 O O . LEU B 1 118 ? 22.194 94.019 -0.559 1.00 37.64 98 LEU B O 1
ATOM 2369 N N . ASP B 1 119 ? 21.349 94.377 -2.611 1.00 27.78 99 ASP B N 1
ATOM 2370 C CA . ASP B 1 119 ? 21.984 95.689 -2.756 1.00 29.12 99 ASP B CA 1
ATOM 2371 C C . ASP B 1 119 ? 20.940 96.768 -3.041 1.00 35.56 99 ASP B C 1
ATOM 2372 O O . ASP B 1 119 ? 19.767 96.462 -3.270 1.00 29.94 99 ASP B O 1
ATOM 2377 N N . GLN B 1 120 ? 21.359 98.028 -3.036 1.00 32.14 100 GLN B N 1
ATOM 2378 C CA . GLN B 1 120 ? 20.404 99.122 -3.198 1.00 32.20 100 GLN B CA 1
ATOM 2379 C C . GLN B 1 120 ? 19.644 99.087 -4.537 1.00 38.19 100 GLN B C 1
ATOM 2380 O O . GLN B 1 120 ? 18.456 99.398 -4.558 1.00 34.92 100 GLN B O 1
ATOM 2386 N N . PRO B 1 121 ? 20.317 98.733 -5.656 1.00 37.49 101 PRO B N 1
ATOM 2387 C CA . PRO B 1 121 ? 19.530 98.667 -6.899 1.00 35.49 101 PRO B CA 1
ATOM 2388 C C . PRO B 1 121 ? 18.384 97.646 -6.865 1.00 36.35 101 PRO B C 1
ATOM 2389 O O . PRO B 1 121 ? 17.343 97.907 -7.469 1.00 35.94 101 PRO B O 1
ATOM 2393 N N . LEU B 1 122 ? 18.557 96.519 -6.175 1.00 32.41 102 LEU B N 1
ATOM 2394 C CA . LEU B 1 122 ? 17.465 95.546 -6.072 1.00 31.69 102 LEU B CA 1
ATOM 2395 C C . LEU B 1 122 ? 16.349 96.090 -5.180 1.00 36.29 102 LEU B C 1
ATOM 2396 O O . LEU B 1 122 ? 15.165 95.967 -5.509 1.00 32.63 102 LEU B O 1
ATOM 2401 N N . VAL B 1 123 ? 16.731 96.689 -4.053 1.00 34.33 103 VAL B N 1
ATOM 2402 C CA . VAL B 1 123 ? 15.766 97.327 -3.167 1.00 31.41 103 VAL B CA 1
ATOM 2403 C C . VAL B 1 123 ? 14.970 98.394 -3.917 1.00 36.58 103 VAL B C 1
ATOM 2404 O O . VAL B 1 123 ? 13.742 98.404 -3.857 1.00 29.29 103 VAL B O 1
ATOM 2408 N N . ASP B 1 124 ? 15.662 99.269 -4.647 1.00 37.49 104 ASP B N 1
ATOM 2409 C CA . ASP B 1 124 ? 14.981 100.335 -5.387 1.00 30.55 104 ASP B CA 1
ATOM 2410 C C . ASP B 1 124 ? 14.043 99.769 -6.451 1.00 35.21 104 ASP B C 1
ATOM 2411 O O . ASP B 1 124 ? 12.939 100.280 -6.641 1.00 37.56 104 ASP B O 1
ATOM 2416 N N . ALA B 1 125 ? 14.485 98.723 -7.143 1.00 30.15 105 ALA B N 1
ATOM 2417 C CA . ALA B 1 125 ? 13.656 98.095 -8.171 1.00 34.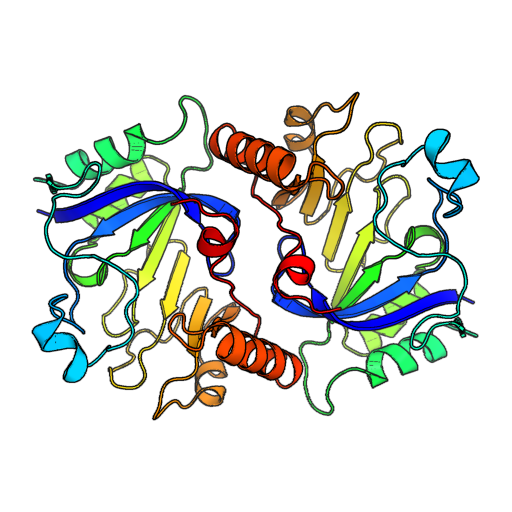62 105 ALA B CA 1
ATOM 2418 C C . ALA B 1 125 ? 12.416 97.438 -7.565 1.00 35.97 105 ALA B C 1
ATOM 2419 O O . ALA B 1 125 ? 11.318 97.517 -8.131 1.00 28.30 105 ALA B O 1
ATOM 2421 N N . LEU B 1 126 ? 12.585 96.774 -6.426 1.00 30.10 106 LEU B N 1
ATOM 2422 C CA . LEU B 1 126 ? 11.439 96.156 -5.759 1.00 31.58 106 LEU B CA 1
ATOM 2423 C C . LEU B 1 126 ? 10.446 97.240 -5.343 1.00 32.38 106 LEU B C 1
ATOM 2424 O O . LEU B 1 126 ? 9.241 97.096 -5.545 1.00 32.03 106 LEU B O 1
ATOM 2429 N N . HIS B 1 127 ? 10.959 98.341 -4.798 1.00 29.92 107 HIS B N 1
ATOM 2430 C CA . HIS B 1 127 ? 10.095 99.441 -4.387 1.00 34.26 107 HIS B CA 1
ATOM 2431 C C . HIS B 1 127 ? 9.347 100.046 -5.570 1.00 36.94 107 HIS B C 1
ATOM 2432 O O . HIS B 1 127 ? 8.157 100.341 -5.469 1.00 32.09 107 HIS B O 1
ATOM 2439 N N . ALA B 1 128 ? 10.039 100.207 -6.694 1.00 36.05 108 ALA B N 1
ATOM 2440 C CA . ALA B 1 128 ? 9.417 100.763 -7.892 1.00 36.43 108 ALA B CA 1
ATOM 2441 C C . ALA B 1 128 ? 8.317 99.847 -8.424 1.00 38.43 108 ALA B C 1
ATOM 2442 O O . ALA B 1 128 ? 7.392 100.309 -9.089 1.00 35.97 108 ALA B O 1
ATOM 2444 N N . ALA B 1 129 ? 8.417 98.554 -8.128 1.00 38.09 109 ALA B N 1
ATOM 2445 C CA . ALA B 1 129 ? 7.392 97.592 -8.536 1.00 39.48 109 ALA B CA 1
ATOM 2446 C C . ALA B 1 129 ? 6.267 97.493 -7.505 1.00 34.59 109 ALA B C 1
ATOM 2447 O O . ALA B 1 129 ? 5.369 96.661 -7.627 1.00 32.13 109 ALA B O 1
ATOM 2449 N N . GLY B 1 130 ? 6.324 98.339 -6.484 1.00 34.13 110 GLY B N 1
ATOM 2450 C CA . GLY B 1 130 ? 5.265 98.395 -5.493 1.00 30.75 110 GLY B CA 1
ATOM 2451 C C . GLY B 1 130 ? 5.364 97.374 -4.372 1.00 32.35 110 GLY B C 1
ATOM 2452 O O . GLY B 1 130 ? 4.385 97.162 -3.657 1.00 28.00 110 GLY B O 1
ATOM 2453 N N . PHE B 1 131 ? 6.530 96.743 -4.206 1.00 23.65 111 PHE B N 1
ATOM 2454 C CA . PHE B 1 131 ? 6.717 95.792 -3.105 1.00 24.88 111 PHE B CA 1
ATOM 2455 C C . PHE B 1 131 ? 7.162 96.472 -1.813 1.00 25.89 111 PHE B C 1
ATOM 2456 O O . PHE B 1 131 ? 8.042 97.328 -1.836 1.00 29.30 111 PHE B O 1
ATOM 2464 N N . GLY B 1 132 ? 6.548 96.085 -0.693 1.00 26.90 112 GLY B N 1
ATOM 2465 C CA . GLY B 1 132 ? 7.153 96.294 0.615 1.00 22.10 112 GLY B CA 1
ATOM 2466 C C . GLY B 1 132 ? 8.213 95.211 0.771 1.00 23.90 112 GLY B C 1
ATOM 2467 O O . GLY B 1 132 ? 8.011 94.087 0.311 1.00 24.51 112 GLY B O 1
ATOM 2468 N N . ILE B 1 133 ? 9.345 95.540 1.395 1.00 24.60 113 ILE B N 1
ATOM 2469 C CA . ILE B 1 133 ? 10.450 94.590 1.508 1.00 20.57 113 ILE B CA 1
ATOM 2470 C C . ILE B 1 133 ? 10.762 94.217 2.952 1.00 22.95 113 ILE B C 1
ATOM 2471 O O . ILE B 1 133 ? 10.967 95.092 3.798 1.00 20.74 113 ILE B O 1
ATOM 2476 N N . ALA B 1 134 ? 10.810 92.915 3.223 1.00 21.77 114 ALA B N 1
ATOM 2477 C CA . ALA B 1 134 ? 11.237 92.406 4.521 1.00 17.07 114 ALA B CA 1
ATOM 2478 C C . ALA B 1 134 ? 12.555 91.684 4.333 1.00 22.46 114 ALA B C 1
ATOM 2479 O O . ALA B 1 134 ? 12.833 91.157 3.254 1.00 22.51 114 ALA B O 1
ATOM 2481 N N . ILE B 1 135 ? 13.382 91.678 5.369 1.00 20.05 115 ILE B N 1
ATOM 2482 C CA . ILE B 1 135 ? 14.569 90.841 5.331 1.00 23.72 115 ILE B CA 1
ATOM 2483 C C . ILE B 1 135 ? 14.628 89.930 6.556 1.00 19.69 115 ILE B C 1
ATOM 2484 O O . ILE B 1 135 ? 14.152 90.286 7.645 1.00 22.30 115 ILE B O 1
ATOM 2489 N N . GLU B 1 136 ? 15.181 88.737 6.346 1.00 20.73 116 GLU B N 1
ATOM 2490 C CA . GLU B 1 136 ? 15.537 87.816 7.418 1.00 19.71 116 GLU B CA 1
ATOM 2491 C C . GLU B 1 136 ? 17.057 87.740 7.444 1.00 18.53 116 GLU B C 1
ATOM 2492 O O . GLU B 1 136 ? 17.640 87.229 6.501 1.00 18.79 116 GLU B O 1
ATOM 2498 N N . THR B 1 137 ? 17.710 88.270 8.475 1.00 16.63 117 THR B N 1
ATOM 2499 C CA . THR B 1 137 ? 19.168 88.350 8.419 1.00 18.64 117 THR B CA 1
ATOM 2500 C C . THR B 1 137 ? 19.777 87.903 9.747 1.00 20.49 117 THR B C 1
ATOM 2501 O O . THR B 1 137 ? 19.176 88.101 10.811 1.00 19.10 117 THR B O 1
ATOM 2505 N N . ASN B 1 138 ? 20.956 87.289 9.691 1.00 18.26 118 ASN B N 1
ATOM 2506 C CA . ASN B 1 138 ? 21.576 86.780 10.917 1.00 18.41 118 ASN B CA 1
ATOM 2507 C C . ASN B 1 138 ? 22.220 87.905 11.743 1.00 23.17 118 ASN B C 1
ATOM 2508 O O . ASN B 1 138 ? 22.681 87.685 12.863 1.00 22.58 118 ASN B O 1
ATOM 2513 N N . GLY B 1 139 ? 22.243 89.117 11.197 1.00 19.61 119 GLY B N 1
ATOM 2514 C CA . GLY B 1 139 ? 22.702 90.265 11.969 1.00 17.35 119 GLY B CA 1
ATOM 2515 C C . GLY B 1 139 ? 24.204 90.479 12.002 1.00 21.83 119 GLY B C 1
ATOM 2516 O O . GLY B 1 139 ? 24.682 91.396 12.680 1.00 23.42 119 GLY B O 1
ATOM 2517 N N . SER B 1 140 ? 24.952 89.643 11.281 1.00 21.93 120 SER B N 1
ATOM 2518 C CA . SER B 1 140 ? 26.414 89.747 11.279 1.00 21.86 120 SER B CA 1
ATOM 2519 C C . SER B 1 140 ? 26.915 90.687 10.193 1.00 25.69 120 SER B C 1
ATOM 2520 O O . SER B 1 140 ? 28.106 91.000 10.139 1.00 23.91 120 SER B O 1
ATOM 2523 N N . LEU B 1 141 ? 26.007 91.139 9.325 1.00 24.01 121 LEU B N 1
ATOM 2524 C CA . LEU B 1 141 ? 26.384 92.050 8.237 1.00 21.93 121 LEU B CA 1
ATOM 2525 C C . LEU B 1 141 ? 25.539 93.317 8.259 1.00 22.59 121 LEU B C 1
ATOM 2526 O O . LEU B 1 141 ? 24.370 93.262 8.612 1.00 23.93 121 LEU B O 1
ATOM 2531 N N . PRO B 1 142 ? 26.123 94.460 7.868 1.00 26.02 122 PRO B N 1
ATOM 2532 C CA . PRO B 1 142 ? 25.313 95.691 7.817 1.00 29.45 122 PRO B CA 1
ATOM 2533 C C . PRO B 1 142 ? 24.091 95.548 6.901 1.00 29.15 122 PRO B C 1
ATOM 2534 O O . PRO B 1 142 ? 24.171 94.908 5.854 1.00 25.11 122 PRO B O 1
ATOM 2538 N N . VAL B 1 143 ? 22.969 96.135 7.305 1.00 27.40 123 VAL B N 1
ATOM 2539 C CA A VAL B 1 143 ? 21.716 96.035 6.559 0.38 25.49 123 VAL B CA 1
ATOM 2540 C CA B VAL B 1 143 ? 21.749 96.028 6.511 0.62 25.14 123 VAL B CA 1
ATOM 2541 C C . VAL B 1 143 ? 21.431 97.339 5.804 1.00 31.05 123 VAL B C 1
ATOM 2542 O O . VAL B 1 143 ? 21.895 98.404 6.201 1.00 30.23 123 VAL B O 1
ATOM 2549 N N . LEU B 1 144 ? 20.675 97.258 4.716 1.00 30.79 124 LEU B N 1
ATOM 2550 C CA . LEU B 1 144 ? 20.247 98.463 4.019 1.00 30.92 124 LEU B CA 1
ATOM 2551 C C . LEU B 1 144 ? 19.080 99.051 4.784 1.00 35.91 124 LEU B C 1
ATOM 2552 O O . LEU B 1 144 ? 18.072 98.384 4.977 1.00 28.70 124 LEU B O 1
ATOM 2557 N N . GLU B 1 145 ? 19.185 100.295 5.221 1.00 36.59 125 GLU B N 1
ATOM 2558 C CA . GLU B 1 145 ? 18.152 100.794 6.110 1.00 41.07 125 GLU B CA 1
ATOM 2559 C C . GLU B 1 145 ? 16.915 101.276 5.347 1.00 39.74 125 GLU B C 1
ATOM 2560 O O . GLU B 1 145 ? 15.919 101.641 5.956 1.00 35.50 125 GLU B O 1
ATOM 2566 N N . SER B 1 146 ? 16.956 101.221 4.017 1.00 33.91 126 SER B N 1
ATOM 2567 C CA . SER B 1 146 ? 15.760 101.491 3.227 1.00 30.22 126 SER B CA 1
ATOM 2568 C C . SER B 1 146 ? 14.865 100.255 3.108 1.00 27.90 126 SER B C 1
ATOM 2569 O O . SER B 1 146 ? 13.813 100.305 2.476 1.00 31.05 126 SER B O 1
ATOM 2572 N N . ILE B 1 147 ? 15.289 99.143 3.703 1.00 25.94 127 ILE B N 1
ATOM 2573 C CA . ILE B 1 147 ? 14.441 97.952 3.775 1.00 22.23 127 ILE B CA 1
ATOM 2574 C C . ILE B 1 147 ? 13.297 98.234 4.744 1.00 26.38 127 ILE B C 1
ATOM 2575 O O . ILE B 1 147 ? 13.537 98.779 5.813 1.00 25.80 127 ILE B O 1
ATOM 2580 N N . ASP B 1 148 ? 12.061 97.885 4.374 1.00 23.28 128 ASP B N 1
ATOM 2581 C CA . ASP B 1 148 ? 10.893 98.268 5.166 1.00 24.85 128 ASP B CA 1
ATOM 2582 C C . ASP B 1 148 ? 10.730 97.495 6.475 1.00 26.38 128 ASP B C 1
ATOM 2583 O O . ASP B 1 148 ? 10.275 98.047 7.482 1.00 23.00 128 ASP B O 1
ATOM 2588 N N . TRP B 1 149 ? 11.055 96.209 6.454 1.00 23.92 129 TRP B N 1
ATOM 2589 C CA . TRP B 1 149 ? 10.903 95.389 7.652 1.00 20.19 129 TRP B CA 1
ATOM 2590 C C . TRP B 1 149 ? 12.175 94.607 7.895 1.00 21.92 129 TRP B C 1
ATOM 2591 O O . TRP B 1 149 ? 12.510 93.730 7.113 1.00 19.09 129 TRP B O 1
ATOM 2602 N N . ILE B 1 150 ? 12.881 94.929 8.976 1.00 21.75 130 ILE B N 1
ATOM 2603 C CA . ILE B 1 150 ? 14.146 94.266 9.275 1.00 18.07 130 ILE B CA 1
ATOM 2604 C C . ILE B 1 150 ? 13.982 93.294 10.441 1.00 19.84 130 ILE B C 1
ATOM 2605 O O . ILE B 1 150 ? 13.719 93.709 11.565 1.00 20.48 130 ILE B O 1
ATOM 2610 N N . CYS B 1 151 ? 14.089 92.000 10.143 1.00 18.53 131 CYS B N 1
ATOM 2611 C CA . CYS B 1 151 ? 14.107 90.950 11.159 1.00 19.76 131 CYS B CA 1
ATOM 2612 C C . CYS B 1 151 ? 15.528 90.421 11.325 1.00 18.91 131 CYS B C 1
ATOM 2613 O O . CYS B 1 151 ? 16.143 89.959 10.363 1.00 19.88 131 CYS B O 1
ATOM 2616 N N . VAL B 1 152 ? 16.045 90.512 12.548 1.00 17.19 132 VAL B N 1
ATOM 2617 C CA . VAL B 1 152 ? 17.410 90.092 12.876 1.00 17.77 132 VAL B CA 1
ATOM 2618 C C . VAL B 1 152 ? 17.344 88.876 13.790 1.00 20.18 132 VAL B C 1
ATOM 2619 O O . VAL B 1 152 ? 16.644 88.915 14.812 1.00 18.84 132 VAL B O 1
ATOM 2623 N N . SER B 1 153 ? 18.045 87.802 13.424 1.00 17.46 133 SER B N 1
ATOM 2624 C CA . SER B 1 153 ? 18.058 86.569 14.223 1.00 18.72 133 SER B CA 1
ATOM 2625 C C . SER B 1 153 ? 19.481 86.222 14.626 1.00 16.22 133 SER B C 1
ATOM 2626 O O . SER B 1 153 ? 20.195 85.533 13.889 1.00 20.72 133 SER B O 1
ATOM 2629 N N . PRO B 1 154 ? 19.908 86.705 15.798 1.00 18.56 134 PRO B N 1
ATOM 2630 C CA . PRO B 1 154 ? 21.329 86.625 16.177 1.00 21.60 134 PRO B CA 1
ATOM 2631 C C . PRO B 1 154 ? 21.786 85.203 16.485 1.00 19.95 134 PRO B C 1
ATOM 2632 O O . PRO B 1 154 ? 21.060 84.412 17.103 1.00 17.31 134 PRO B O 1
ATOM 2636 N N . LYS B 1 155 ? 22.989 84.886 16.016 1.00 20.05 135 LYS B N 1
ATOM 2637 C CA . LYS B 1 155 ? 23.596 83.586 16.251 1.00 20.11 135 LYS B CA 1
ATOM 2638 C C . LYS B 1 155 ? 24.626 83.767 17.355 1.00 20.11 135 LYS B C 1
ATOM 2639 O O . LYS B 1 155 ? 25.495 84.633 17.259 1.00 19.97 135 LYS B O 1
ATOM 2645 N N . ALA B 1 156 ? 24.518 82.974 18.412 1.00 17.79 136 ALA B N 1
ATOM 2646 C CA . ALA B 1 156 ? 25.260 83.256 19.645 1.00 18.02 136 ALA B CA 1
ATOM 2647 C C . ALA B 1 156 ? 26.782 83.260 19.486 1.00 18.39 136 ALA B C 1
ATOM 2648 O O . ALA B 1 156 ? 27.476 83.950 20.226 1.00 23.14 136 ALA B O 1
ATOM 2650 N N . ASP B 1 157 ? 27.306 82.517 18.520 1.00 18.60 137 ASP B N 1
ATOM 2651 C CA . ASP B 1 157 ? 28.760 82.475 18.333 1.00 28.07 137 ASP B CA 1
ATOM 2652 C C . ASP B 1 157 ? 29.247 83.377 17.198 1.00 25.93 137 ASP B C 1
ATOM 2653 O O . ASP B 1 157 ? 30.419 83.333 16.830 1.00 23.99 137 ASP B O 1
ATOM 2658 N N . ALA B 1 158 ? 28.345 84.183 16.644 1.00 24.31 138 ALA B N 1
ATOM 2659 C CA . ALA B 1 158 ? 28.680 85.133 15.566 1.00 24.45 138 ALA B CA 1
ATOM 2660 C C . ALA B 1 158 ? 28.640 86.561 16.100 1.00 23.25 138 ALA B C 1
ATOM 2661 O O . ALA B 1 158 ? 27.964 86.816 17.098 1.00 23.53 138 ALA B O 1
ATOM 2663 N N . PRO B 1 159 ? 29.334 87.505 15.435 1.00 24.30 139 PRO B N 1
ATOM 2664 C CA . PRO B 1 159 ? 29.179 88.899 15.875 1.00 22.34 139 PRO B CA 1
ATOM 2665 C C . PRO B 1 159 ? 27.780 89.380 15.586 1.00 22.98 139 PRO B C 1
ATOM 2666 O O . PRO B 1 159 ? 27.139 88.869 14.667 1.00 26.84 139 PRO B O 1
ATOM 2670 N N . LEU B 1 160 ? 27.285 90.312 16.385 1.00 20.22 140 LEU B N 1
ATOM 2671 C CA . LEU B 1 160 ? 26.010 90.973 16.072 1.00 22.32 140 LEU B CA 1
ATOM 2672 C C . LEU B 1 160 ? 26.297 92.445 15.801 1.00 24.94 140 LEU B C 1
ATOM 2673 O O . LEU B 1 160 ? 26.621 93.196 16.731 1.00 25.10 140 LEU B O 1
ATOM 2678 N N . VAL B 1 161 ? 26.219 92.861 14.538 1.00 18.13 141 VAL B N 1
ATOM 2679 C CA . VAL B 1 161 ? 26.541 94.253 14.193 1.00 19.83 141 VAL B CA 1
ATOM 2680 C C . VAL B 1 161 ? 25.275 95.048 13.867 1.00 22.14 141 VAL B C 1
ATOM 2681 O O . VAL B 1 161 ? 25.320 96.269 13.743 1.00 21.65 141 VAL B O 1
ATOM 2685 N N . VAL B 1 162 ? 24.151 94.361 13.737 1.00 24.54 142 VAL B N 1
ATOM 2686 C CA . VAL B 1 162 ? 22.874 95.050 13.534 1.00 22.94 142 VAL B CA 1
ATOM 2687 C C . VAL B 1 162 ? 22.113 95.087 14.849 1.00 22.69 142 VAL B C 1
ATOM 2688 O O . VAL B 1 162 ? 21.586 94.068 15.298 1.00 21.43 142 VAL B O 1
ATOM 2692 N N . THR B 1 163 ? 22.061 96.259 15.473 1.00 21.57 143 THR B N 1
ATOM 2693 C CA . THR B 1 163 ? 21.522 96.339 16.817 1.00 25.97 143 THR B CA 1
ATOM 2694 C C . THR B 1 163 ? 20.237 97.171 16.871 1.00 25.90 143 THR B C 1
ATOM 2695 O O . THR B 1 163 ? 19.797 97.581 17.942 1.00 24.74 143 THR B O 1
ATOM 2699 N N . LYS B 1 164 ? 19.656 97.433 15.708 1.00 24.09 144 LYS B N 1
ATOM 2700 C CA . LYS B 1 164 ? 18.342 98.070 15.642 1.00 22.48 144 LYS B CA 1
ATOM 2701 C C . LYS B 1 164 ? 17.592 97.523 14.451 1.00 25.94 144 LYS B C 1
ATOM 2702 O O . LYS B 1 164 ? 18.199 97.104 13.464 1.00 24.14 144 LYS B O 1
ATOM 2708 N N . GLY B 1 165 ? 16.270 97.493 14.548 1.00 23.64 145 GLY B N 1
ATOM 2709 C CA . GLY B 1 165 ? 15.474 96.973 13.458 1.00 18.45 145 GLY B CA 1
ATOM 2710 C C . GLY B 1 165 ? 14.034 96.876 13.905 1.00 22.95 145 GLY B C 1
ATOM 2711 O O . GLY B 1 165 ? 13.657 97.473 14.912 1.00 21.59 145 GLY B O 1
ATOM 2712 N N . ASN B 1 166 ? 13.224 96.137 13.160 1.00 18.90 146 ASN B N 1
ATOM 2713 C CA . ASN B 1 166 ? 11.824 96.007 13.524 1.00 22.97 146 ASN B CA 1
ATOM 2714 C C . ASN B 1 166 ? 11.586 94.859 14.506 1.00 19.53 146 ASN B C 1
ATOM 2715 O O . ASN B 1 166 ? 10.942 95.049 15.536 1.00 22.40 146 ASN B O 1
ATOM 2720 N N . GLU B 1 167 ? 12.127 93.678 14.217 1.00 18.28 147 GLU B N 1
ATOM 2721 C CA . GLU B 1 167 ? 11.979 92.580 15.169 1.00 16.10 147 GLU B CA 1
ATOM 2722 C C . GLU B 1 167 ? 13.298 91.854 15.358 1.00 18.69 147 GLU B C 1
ATOM 2723 O O . GLU B 1 167 ? 14.076 91.680 14.416 1.00 19.01 147 GLU B O 1
ATOM 2729 N N . LEU B 1 168 ? 13.555 91.489 16.608 1.00 17.64 148 LEU B N 1
ATOM 2730 C CA . LEU B 1 168 ? 14.710 90.654 16.962 1.00 16.78 148 LEU B CA 1
ATOM 2731 C C . LEU B 1 168 ? 14.161 89.283 17.309 1.00 19.50 148 LEU B C 1
ATOM 2732 O O . LEU B 1 168 ? 13.502 89.127 18.337 1.00 20.61 148 LEU B O 1
ATOM 2737 N N . LYS B 1 169 ? 14.393 88.306 16.440 1.00 15.75 149 LYS B N 1
ATOM 2738 C CA . LYS B 1 169 ? 13.751 86.996 16.570 1.00 15.58 149 LYS B CA 1
ATOM 2739 C C . LYS B 1 169 ? 14.837 85.993 16.914 1.00 19.70 149 LYS B C 1
ATOM 2740 O O . LYS B 1 169 ? 15.574 85.547 16.033 1.00 20.44 149 LYS B O 1
ATOM 2746 N N . VAL B 1 170 ? 14.974 85.698 18.204 1.00 18.11 150 VAL B N 1
ATOM 2747 C CA . VAL B 1 170 ? 16.077 84.876 18.707 1.00 18.86 150 VAL B CA 1
ATOM 2748 C C . VAL B 1 170 ? 15.690 83.405 18.781 1.00 19.01 150 VAL B C 1
ATOM 2749 O O . VAL B 1 170 ? 14.698 83.047 19.431 1.00 17.32 150 VAL B O 1
ATOM 2753 N N . VAL B 1 171 ? 16.458 82.549 18.107 1.00 16.59 151 VAL B N 1
ATOM 2754 C CA . VAL B 1 171 ? 16.193 81.113 18.172 1.00 16.94 151 VAL B CA 1
ATOM 2755 C C . VAL B 1 171 ? 16.785 80.567 19.464 1.00 16.28 151 VAL B C 1
ATOM 2756 O O . VAL B 1 171 ? 17.943 80.850 19.792 1.00 17.79 151 VAL B O 1
ATOM 2760 N N . ILE B 1 172 ? 15.988 79.823 20.225 1.00 18.91 152 ILE B N 1
ATOM 2761 C CA . ILE B 1 172 ? 16.457 79.318 21.520 1.00 18.59 152 ILE B CA 1
ATOM 2762 C C . ILE B 1 172 ? 16.179 77.834 21.647 1.00 19.92 152 ILE B C 1
ATOM 2763 O O . ILE B 1 172 ? 15.246 77.318 21.024 1.00 23.77 152 ILE B O 1
ATOM 2768 N N . PRO B 1 173 ? 16.998 77.126 22.444 1.00 19.97 153 PRO B N 1
ATOM 2769 C CA . PRO B 1 173 ? 18.174 77.623 23.160 1.00 18.55 153 PRO B CA 1
ATOM 2770 C C . PRO B 1 173 ? 19.424 77.558 22.292 1.00 22.45 153 PRO B C 1
ATOM 2771 O O . PRO B 1 173 ? 19.486 76.696 21.413 1.00 23.19 153 PRO B O 1
ATOM 2775 N N . GLN B 1 174 ? 20.369 78.466 22.517 1.00 20.02 154 GLN B N 1
ATOM 2776 C CA . GLN B 1 174 ? 21.734 78.354 21.991 1.00 21.01 154 GLN B CA 1
ATOM 2777 C C . GLN B 1 174 ? 22.714 78.461 23.140 1.00 21.86 154 GLN B C 1
ATOM 2778 O O . GLN B 1 174 ? 22.492 79.235 24.058 1.00 22.07 154 GLN B O 1
ATOM 2784 N N . ASP B 1 175 ? 23.809 77.709 23.089 1.00 18.43 155 ASP B N 1
ATOM 2785 C CA . ASP B 1 175 ? 24.841 77.874 24.106 1.00 19.02 155 ASP B CA 1
ATOM 2786 C C . ASP B 1 175 ? 25.428 79.278 23.928 1.00 20.50 155 ASP B C 1
ATOM 2787 O O . ASP B 1 175 ? 25.300 79.869 22.846 1.00 23.18 155 ASP B O 1
ATOM 2792 N N . ASN B 1 176 ? 26.029 79.802 24.996 1.00 22.24 156 ASN B N 1
ATOM 2793 C CA . ASN B 1 176 ? 26.685 81.110 25.009 1.00 24.81 156 ASN B CA 1
ATOM 2794 C C . ASN B 1 176 ? 25.743 82.298 24.868 1.00 26.26 156 ASN B C 1
ATOM 2795 O O . ASN B 1 176 ? 26.194 83.428 24.714 1.00 26.30 156 ASN B O 1
ATOM 2800 N N . GLN B 1 177 ? 24.438 82.050 24.940 1.00 21.43 157 GLN B N 1
ATOM 2801 C CA . GLN B 1 177 ? 23.452 83.107 24.750 1.00 19.80 157 GLN B CA 1
ATOM 2802 C C . GLN B 1 177 ? 23.262 84.002 25.970 1.00 21.39 157 GLN B C 1
ATOM 2803 O O . GLN B 1 177 ? 23.153 83.517 27.095 1.00 23.39 157 GLN B O 1
ATOM 2809 N N . ARG B 1 178 ? 23.211 85.310 25.742 1.00 21.57 158 ARG B N 1
ATOM 2810 C CA . ARG B 1 178 ? 22.849 86.256 26.791 1.00 16.20 158 ARG B CA 1
ATOM 2811 C C . ARG B 1 178 ? 21.482 86.799 26.398 1.00 26.22 158 ARG B C 1
ATOM 2812 O O . ARG B 1 178 ? 21.348 87.911 25.885 1.00 20.37 158 ARG B O 1
ATOM 2820 N N . LEU B 1 179 ? 20.471 85.976 26.638 1.00 26.83 159 LEU B N 1
ATOM 2821 C CA . LEU B 1 179 ? 19.153 86.151 26.044 1.00 28.80 159 LEU B CA 1
ATOM 2822 C C . LEU B 1 179 ? 18.464 87.383 26.597 1.00 33.08 159 LEU B C 1
ATOM 2823 O O . LEU B 1 179 ? 18.002 88.240 25.839 1.00 32.53 159 LEU B O 1
ATOM 2828 N N . ALA B 1 180 ? 18.447 87.507 27.921 1.00 38.19 160 ALA B N 1
ATOM 2829 C CA . ALA B 1 180 ? 17.796 88.647 28.555 1.00 40.89 160 ALA B CA 1
ATOM 2830 C C . ALA B 1 180 ? 18.388 89.968 28.068 1.00 36.12 160 ALA B C 1
ATOM 2831 O O . ALA B 1 180 ? 17.640 90.906 27.789 1.00 36.64 160 ALA B O 1
ATOM 2833 N N . ASP B 1 181 ? 19.712 90.030 27.933 1.00 29.11 161 ASP B N 1
ATOM 2834 C CA . ASP B 1 181 ? 20.404 91.241 27.448 1.00 21.26 161 ASP B CA 1
ATOM 2835 C C . ASP B 1 181 ? 20.002 91.715 26.050 1.00 27.92 161 ASP B C 1
ATOM 2836 O O . ASP B 1 181 ? 20.172 92.893 25.727 1.00 29.46 161 ASP B O 1
ATOM 2841 N N . TYR B 1 182 ? 19.523 90.805 25.201 1.00 25.18 162 TYR B N 1
ATOM 2842 C CA . TYR B 1 182 ? 19.092 91.190 23.853 1.00 23.44 162 TYR B CA 1
ATOM 2843 C C . TYR B 1 182 ? 17.997 92.244 23.933 1.00 22.13 162 TYR B C 1
ATOM 2844 O O . TYR B 1 182 ? 17.795 93.034 23.002 1.00 20.08 162 TYR B O 1
ATOM 2853 N N . ALA B 1 183 ? 17.275 92.243 25.051 1.00 20.39 163 ALA B N 1
ATOM 2854 C CA . ALA B 1 183 ? 16.140 93.151 25.205 1.00 26.98 163 ALA B CA 1
ATOM 2855 C C . ALA B 1 183 ? 16.593 94.598 25.347 1.00 25.24 163 ALA B C 1
ATOM 2856 O O . ALA B 1 183 ? 15.757 95.497 25.379 1.00 21.86 163 ALA B O 1
ATOM 2858 N N . LYS B 1 184 ? 17.899 94.826 25.475 1.00 19.42 164 LYS B N 1
ATOM 2859 C CA . LYS B 1 184 ? 18.399 96.206 25.571 1.00 21.82 164 LYS B CA 1
ATOM 2860 C C . LYS B 1 184 ? 18.671 96.824 24.197 1.00 26.51 164 LYS B C 1
ATOM 2861 O O . LYS B 1 184 ? 19.055 97.991 24.100 1.00 24.63 164 LYS B O 1
ATOM 2867 N N . LEU B 1 185 ? 18.494 96.048 23.137 1.00 24.95 165 LEU B N 1
ATOM 2868 C CA . LEU B 1 185 ? 18.733 96.559 21.787 1.00 20.51 165 LEU B CA 1
ATOM 2869 C C . LEU B 1 185 ? 17.516 97.349 21.277 1.00 25.54 165 LEU B C 1
ATOM 2870 O O . LEU B 1 185 ? 16.470 97.375 21.919 1.00 22.56 165 LEU B O 1
ATOM 2875 N N . ASP B 1 186 ? 17.656 97.976 20.114 1.00 21.80 166 ASP B N 1
ATOM 2876 C CA . ASP B 1 186 ? 16.651 98.930 19.634 1.00 22.51 166 ASP B CA 1
ATOM 2877 C C . ASP B 1 186 ? 15.685 98.302 18.605 1.00 22.68 166 ASP B C 1
ATOM 2878 O O . ASP B 1 186 ? 15.750 98.584 17.414 1.00 24.66 166 ASP B O 1
ATOM 2883 N N . PHE B 1 187 ? 14.790 97.44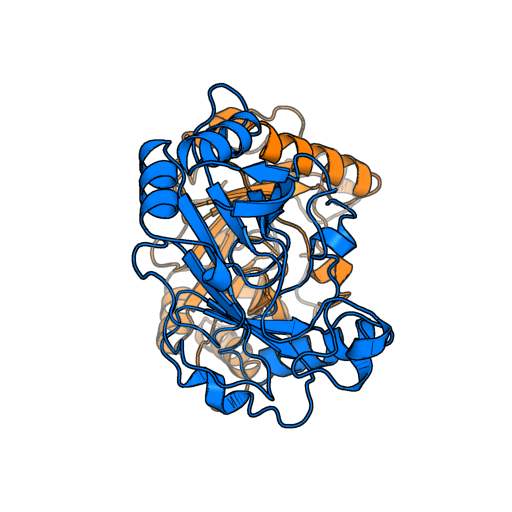8 19.078 1.00 21.40 167 PHE B N 1
ATOM 2884 C CA . PHE B 1 187 ? 13.829 96.795 18.191 1.00 21.63 167 PHE B CA 1
ATOM 2885 C C . PHE B 1 187 ? 12.415 97.053 18.697 1.00 24.83 167 PHE B C 1
ATOM 2886 O O . PHE B 1 187 ? 12.216 97.321 19.883 1.00 23.21 167 PHE B O 1
ATOM 2894 N N . GLU B 1 188 ? 11.441 96.983 17.793 1.00 23.13 168 GLU B N 1
ATOM 2895 C CA . GLU B 1 188 ? 10.031 97.123 18.157 1.00 21.00 168 GLU B CA 1
ATOM 2896 C C . GLU B 1 188 ? 9.494 95.864 18.836 1.00 26.19 168 GLU B C 1
ATOM 2897 O O . GLU B 1 188 ? 8.702 95.941 19.775 1.00 27.38 168 GLU B O 1
ATOM 2903 N N . TYR B 1 189 ? 9.908 94.704 18.331 1.00 18.48 169 TYR B N 1
ATOM 2904 C CA . TYR B 1 189 ? 9.453 93.414 18.853 1.00 22.77 169 TYR B CA 1
ATOM 2905 C C . TYR B 1 189 ? 10.630 92.549 19.254 1.00 24.46 169 TYR B C 1
ATOM 2906 O O . TYR B 1 189 ? 11.647 92.521 18.567 1.00 22.19 169 TYR B O 1
ATOM 2915 N N . PHE B 1 190 ? 10.477 91.837 20.363 1.00 19.31 170 PHE B N 1
ATOM 2916 C CA . PHE B 1 190 ? 11.470 90.877 20.810 1.00 15.92 170 PHE B CA 1
ATOM 2917 C C . PHE B 1 190 ? 10.807 89.514 20.859 1.00 27.09 170 PHE B C 1
ATOM 2918 O O . PHE B 1 190 ? 9.847 89.330 21.603 1.00 20.39 170 PHE B O 1
ATOM 2926 N N . LEU B 1 191 ? 11.303 88.568 20.062 1.00 19.45 171 LEU B N 1
ATOM 2927 C CA . LEU B 1 191 ? 10.655 87.260 19.944 1.00 19.45 171 LEU B CA 1
ATOM 2928 C C . LEU B 1 191 ? 11.620 86.140 20.239 1.00 23.95 171 LEU B C 1
ATOM 2929 O O . LEU B 1 191 ? 12.807 86.253 19.929 1.00 19.10 171 LEU B O 1
ATOM 2934 N N . VAL B 1 192 ? 11.118 85.048 20.816 1.00 18.71 172 VAL B N 1
ATOM 2935 C CA . VAL B 1 192 ? 11.910 83.825 20.854 1.00 18.48 172 VAL B CA 1
ATOM 2936 C C . VAL B 1 192 ? 11.262 82.770 19.976 1.00 20.68 172 VAL B C 1
ATOM 2937 O O . VAL B 1 192 ? 10.039 82.608 19.950 1.00 21.67 172 VAL B O 1
ATOM 2941 N N . GLN B 1 193 ? 12.097 82.072 19.223 1.00 21.04 173 GLN B N 1
ATOM 2942 C CA . GLN B 1 193 ? 11.620 81.042 18.316 1.00 19.82 173 GLN B CA 1
ATOM 2943 C C . GLN B 1 193 ? 12.254 79.713 18.702 1.00 15.56 173 GLN B C 1
ATOM 2944 O O . GLN B 1 193 ? 13.477 79.601 18.769 1.00 19.17 173 GLN B O 1
ATOM 2950 N N . PRO B 1 194 ? 11.425 78.686 18.966 1.00 18.98 174 PRO B N 1
ATOM 2951 C CA . PRO B 1 194 ? 12.006 77.400 19.381 1.00 17.10 174 PRO B CA 1
ATOM 2952 C C . PRO B 1 194 ? 12.877 76.768 18.301 1.00 21.36 174 PRO B C 1
ATOM 2953 O O . PRO B 1 194 ? 12.493 76.774 17.127 1.00 17.90 174 PRO B O 1
ATOM 2957 N N . MET B 1 195 ? 14.015 76.194 18.687 1.00 19.47 175 MET B N 1
ATOM 2958 C CA . MET B 1 195 ? 14.900 75.582 17.699 1.00 19.95 175 MET B CA 1
ATOM 2959 C C . MET B 1 195 ? 14.313 74.261 17.223 1.00 20.01 175 MET B C 1
ATOM 2960 O O . MET B 1 195 ? 14.062 73.363 18.034 1.00 19.98 175 MET B O 1
ATOM 2965 N N . ASP B 1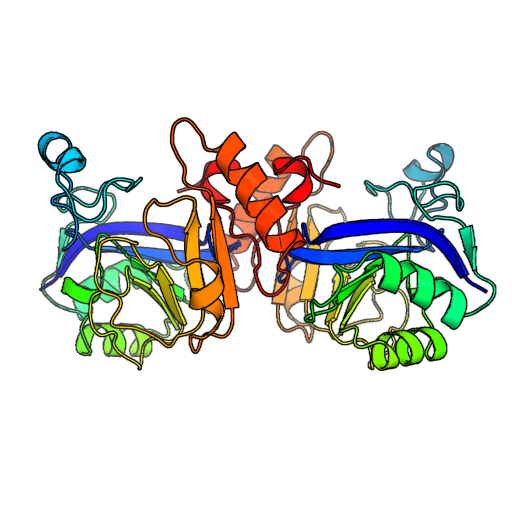 196 ? 14.087 74.147 15.915 1.00 18.54 176 ASP B N 1
ATOM 2966 C CA . ASP B 1 196 ? 13.542 72.908 15.349 1.00 20.20 176 ASP B CA 1
ATOM 2967 C C . ASP B 1 196 ? 14.661 71.902 15.222 1.00 22.56 176 ASP B C 1
ATOM 2968 O O . ASP B 1 196 ? 15.832 72.273 15.111 1.00 23.77 176 ASP B O 1
ATOM 2973 N N . GLY B 1 197 ? 14.295 70.627 15.247 1.00 23.68 177 GLY B N 1
ATOM 2974 C CA . GLY B 1 197 ? 15.262 69.549 15.298 1.00 26.68 177 GLY B CA 1
ATOM 2975 C C . GLY B 1 197 ? 14.644 68.498 16.194 1.00 29.68 177 GLY B C 1
ATOM 2976 O O . GLY B 1 197 ? 13.440 68.530 16.430 1.00 26.17 177 GLY B O 1
ATOM 2977 N N . PRO B 1 198 ? 15.464 67.583 16.727 1.00 31.33 178 PRO B N 1
ATOM 2978 C CA . PRO B 1 198 ? 14.924 66.481 17.537 1.00 33.95 178 PRO B CA 1
ATOM 2979 C C . PRO B 1 198 ? 14.281 66.948 18.848 1.00 31.36 178 PRO B C 1
ATOM 2980 O O . PRO B 1 198 ? 13.537 66.194 19.450 1.00 31.34 178 PRO B O 1
ATOM 2984 N N . SER B 1 199 ? 14.553 68.174 19.282 1.00 29.23 179 SER B N 1
ATOM 2985 C CA . SER B 1 199 ? 14.004 68.655 20.549 1.00 29.33 179 SER B CA 1
ATOM 2986 C C . SER B 1 199 ? 12.995 69.795 20.399 1.00 29.81 179 SER B C 1
ATOM 2987 O O . SER B 1 199 ? 12.859 70.616 21.310 1.00 24.38 179 SER B O 1
ATOM 2990 N N . ARG B 1 200 ? 12.293 69.852 19.271 1.00 27.87 180 ARG B N 1
ATOM 2991 C CA . ARG B 1 200 ? 11.396 70.981 19.011 1.00 26.70 180 ARG B CA 1
ATOM 2992 C C . ARG B 1 200 ? 10.344 71.161 20.105 1.00 24.08 180 ARG B C 1
ATOM 2993 O O . ARG B 1 200 ? 10.118 72.273 20.569 1.00 25.68 180 ARG B O 1
ATOM 3001 N N . ASP B 1 201 ? 9.696 70.077 20.517 1.00 27.05 181 ASP B N 1
ATOM 3002 C CA . ASP B 1 201 ? 8.623 70.224 21.511 1.00 27.98 181 ASP B CA 1
ATOM 3003 C C . ASP B 1 201 ? 9.170 70.676 22.871 1.00 29.05 181 ASP B C 1
ATOM 3004 O O . ASP B 1 201 ? 8.553 71.472 23.570 1.00 29.21 181 ASP B O 1
ATOM 3009 N N . LEU B 1 202 ? 10.331 70.150 23.233 1.00 28.19 182 LEU B N 1
ATOM 3010 C CA . LEU B 1 202 ? 11.061 70.587 24.414 1.00 24.89 182 LEU B CA 1
ATOM 3011 C C . LEU B 1 202 ? 11.385 72.079 24.351 1.00 22.89 182 LEU B C 1
ATOM 3012 O O . LEU B 1 202 ? 11.109 72.839 25.292 1.00 22.97 182 LEU B O 1
ATOM 3017 N N . ASN B 1 203 ? 11.959 72.511 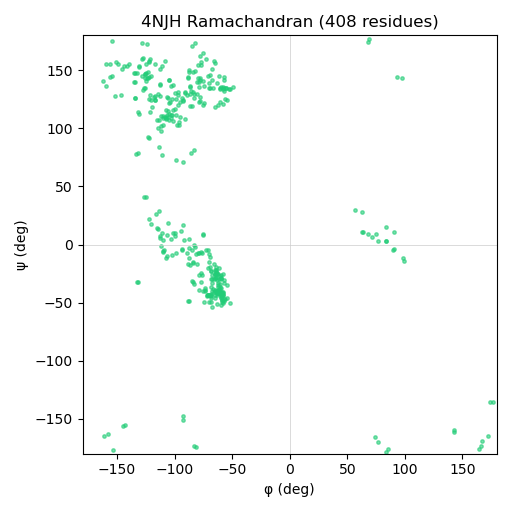23.235 1.00 22.57 183 ASN B N 1
ATOM 3018 C CA . ASN B 1 203 ? 12.349 73.904 23.085 1.00 19.56 183 ASN B CA 1
ATOM 3019 C C . ASN B 1 203 ? 11.125 74.831 23.024 1.00 20.30 183 ASN B C 1
ATOM 3020 O O . ASN B 1 203 ? 11.182 75.982 23.437 1.00 22.98 183 ASN B O 1
ATOM 3025 N N . THR B 1 204 ? 10.019 74.316 22.510 1.00 20.52 184 THR B N 1
ATOM 3026 C CA . THR B 1 204 ? 8.787 75.100 22.465 1.00 20.18 184 THR B CA 1
ATOM 3027 C C . THR B 1 204 ? 8.302 75.381 23.891 1.00 25.76 184 THR B C 1
ATOM 3028 O O . THR B 1 204 ? 7.912 76.508 24.217 1.00 22.85 184 THR B O 1
ATOM 3032 N N . LYS B 1 205 ? 8.357 74.362 24.747 1.00 23.01 185 LYS B N 1
ATOM 3033 C CA . LYS B 1 205 ? 7.991 74.534 26.151 1.00 23.25 185 LYS B CA 1
ATOM 3034 C C . LYS B 1 205 ? 8.923 75.530 26.850 1.00 21.72 185 LYS B C 1
ATOM 3035 O O . LYS B 1 205 ? 8.457 76.352 27.640 1.00 24.70 185 LYS B O 1
ATOM 3041 N N . LEU B 1 206 ? 10.227 75.470 26.559 1.00 23.64 186 LEU B N 1
ATOM 3042 C CA . LEU B 1 206 ? 11.191 76.424 27.130 1.00 21.98 186 LEU B CA 1
ATOM 3043 C C . LEU B 1 206 ? 10.885 77.844 26.706 1.00 21.10 186 LEU B C 1
ATOM 3044 O O . LEU B 1 206 ? 11.012 78.796 27.496 1.00 24.97 186 LEU B O 1
ATOM 3049 N N . ALA B 1 207 ? 10.530 77.993 25.435 1.00 20.82 187 ALA B N 1
ATOM 3050 C CA . ALA B 1 207 ? 10.259 79.307 24.858 1.00 22.32 187 ALA B CA 1
ATOM 3051 C C . ALA B 1 207 ? 8.991 79.930 25.444 1.00 24.90 187 ALA B C 1
ATOM 3052 O O . ALA B 1 207 ? 8.959 81.128 25.764 1.00 23.04 187 ALA B O 1
ATOM 3054 N N . ILE B 1 208 ? 7.941 79.125 25.573 1.00 22.22 188 ILE B N 1
ATOM 3055 C CA . ILE B 1 208 ? 6.694 79.613 26.184 1.00 21.57 188 ILE B CA 1
ATOM 3056 C C . ILE B 1 208 ? 6.968 80.086 27.607 1.00 25.40 188 ILE B C 1
ATOM 3057 O O . ILE B 1 208 ? 6.536 81.163 28.009 1.00 24.02 188 ILE B O 1
ATOM 3062 N N . ASP B 1 209 ? 7.706 79.276 28.359 1.00 19.88 189 ASP B N 1
ATOM 3063 C CA . ASP B 1 209 ? 8.030 79.595 29.739 1.00 22.95 189 ASP B CA 1
ATOM 3064 C C . ASP B 1 209 ? 8.821 80.900 29.827 1.00 24.02 189 ASP B C 1
ATOM 3065 O O . ASP B 1 209 ? 8.590 81.725 30.723 1.00 22.54 189 ASP B O 1
ATOM 3070 N N . TRP B 1 210 ? 9.751 81.076 28.891 1.00 20.34 190 TRP B N 1
ATOM 3071 C CA . TRP B 1 210 ? 10.589 82.272 28.866 1.00 20.61 190 TRP B CA 1
ATOM 3072 C C . TRP B 1 210 ? 9.712 83.519 28.733 1.00 22.04 190 TRP B C 1
ATOM 3073 O O . TRP B 1 210 ? 9.823 84.454 29.529 1.00 23.76 190 TRP B O 1
ATOM 3084 N N . CYS B 1 211 ? 8.831 83.515 27.735 1.00 20.37 191 CYS B N 1
ATOM 3085 C CA . CYS B 1 211 ? 7.919 84.639 27.506 1.00 22.74 191 CYS B CA 1
ATOM 3086 C C . CYS B 1 211 ? 7.044 84.915 28.720 1.00 21.03 191 CYS B C 1
ATOM 3087 O O . CYS B 1 211 ? 6.871 86.065 29.108 1.00 22.74 191 CYS B O 1
ATOM 3090 N N . LYS B 1 212 ? 6.510 83.861 29.332 1.00 22.24 192 LYS B N 1
ATOM 3091 C CA . LYS B 1 212 ? 5.617 84.059 30.470 1.00 23.23 192 LYS B CA 1
ATOM 3092 C C . LYS B 1 212 ? 6.389 84.625 31.658 1.00 24.63 192 LYS B C 1
ATOM 3093 O O . LYS B 1 212 ? 5.861 85.428 32.438 1.00 25.38 192 LYS B O 1
ATOM 3099 N N . ARG B 1 213 ? 7.655 84.239 31.777 1.00 22.02 193 ARG B N 1
ATOM 3100 C CA . ARG B 1 213 ? 8.482 84.773 32.841 1.00 29.01 193 ARG B CA 1
ATOM 3101 C C . ARG B 1 213 ? 8.966 86.196 32.534 1.00 27.41 193 ARG B C 1
ATOM 3102 O O . ARG B 1 213 ? 9.167 86.997 33.447 1.00 30.45 193 ARG B O 1
ATOM 3110 N N . HIS B 1 214 ? 9.174 86.498 31.256 1.00 22.18 194 HIS B N 1
ATOM 3111 C CA . HIS B 1 214 ? 9.761 87.773 30.848 1.00 23.06 194 HIS B CA 1
ATOM 3112 C C . HIS B 1 214 ? 8.944 88.349 29.701 1.00 21.89 194 HIS B C 1
ATOM 3113 O O . HIS B 1 214 ? 9.356 88.264 28.543 1.00 22.09 194 HIS B O 1
ATOM 3120 N N . PRO B 1 215 ? 7.783 88.939 30.023 1.00 22.95 195 PRO B N 1
ATOM 3121 C CA . PRO B 1 215 ? 6.748 89.180 29.001 1.00 25.18 195 PRO B CA 1
ATOM 3122 C C . PRO B 1 215 ? 7.045 90.335 28.049 1.00 30.86 195 PRO B C 1
ATOM 3123 O O . PRO B 1 215 ? 6.191 90.709 27.252 1.00 34.72 195 PRO B O 1
ATOM 3127 N N . GLN B 1 216 ? 8.243 90.887 28.107 1.00 27.81 196 GLN B N 1
ATOM 3128 C CA . GLN B 1 216 ? 8.669 91.735 27.011 1.00 33.35 196 GLN B CA 1
ATOM 3129 C C . GLN B 1 216 ? 8.783 90.881 25.741 1.00 26.96 196 GLN B C 1
ATOM 3130 O O . GLN B 1 216 ? 8.588 91.367 24.624 1.00 29.04 196 GLN B O 1
ATOM 3136 N N . TRP B 1 217 ? 9.075 89.596 25.932 1.00 21.38 197 TRP B N 1
ATOM 3137 C CA . TRP B 1 217 ? 9.264 88.659 24.835 1.00 19.75 197 TRP B CA 1
ATOM 3138 C C . TRP B 1 217 ? 7.973 87.999 24.394 1.00 25.49 197 TRP B C 1
ATOM 3139 O O . TRP B 1 217 ? 7.137 87.674 25.231 1.00 22.79 197 TRP B O 1
ATOM 3150 N N . ARG B 1 218 ? 7.844 87.780 23.087 1.00 20.05 198 ARG B N 1
ATOM 3151 C CA A ARG B 1 218 ? 6.703 87.086 22.486 0.44 22.62 198 ARG B CA 1
ATOM 3152 C CA B ARG B 1 218 ? 6.704 87.046 22.559 0.56 23.27 198 ARG B CA 1
ATOM 3153 C C . ARG B 1 218 ? 7.170 85.807 21.801 1.00 23.49 198 ARG B C 1
ATOM 3154 O O . ARG B 1 218 ? 8.307 85.727 21.350 1.00 21.76 198 ARG B O 1
ATOM 3169 N N . LEU B 1 219 ? 6.284 84.826 21.676 1.00 22.15 199 LEU B N 1
ATOM 3170 C CA . LEU B 1 219 ? 6.642 83.583 21.006 1.00 20.15 199 LEU B CA 1
ATOM 3171 C C . LEU B 1 219 ? 6.507 83.680 19.481 1.00 23.90 199 LEU B C 1
ATOM 3172 O O . LEU B 1 219 ? 5.472 84.099 18.964 1.00 20.74 199 LEU B O 1
ATOM 3177 N N . SER B 1 220 ? 7.549 83.280 18.765 1.00 21.95 200 SER B N 1
ATOM 3178 C CA . SER B 1 220 ? 7.446 83.100 17.322 1.00 24.48 200 SER B CA 1
ATOM 3179 C C . SER B 1 220 ? 7.461 81.596 16.986 1.00 21.65 200 SER B C 1
ATOM 3180 O O . SER B 1 220 ? 8.473 80.930 17.132 1.00 21.91 200 SER B O 1
ATOM 3183 N N . MET B 1 221 ? 6.316 81.072 16.570 1.00 20.61 201 MET B N 1
ATOM 3184 C CA . MET B 1 221 ? 6.213 79.716 16.037 1.00 20.52 201 MET B CA 1
ATOM 3185 C C . MET B 1 221 ? 6.606 79.640 14.576 1.00 22.16 201 MET B C 1
ATOM 3186 O O . MET B 1 221 ? 6.358 80.576 13.816 1.00 25.02 201 MET B O 1
ATOM 3191 N N . GLN B 1 222 ? 7.151 78.505 14.156 1.00 22.24 202 GLN B N 1
ATOM 3192 C CA . GLN B 1 222 ? 7.327 78.285 12.731 1.00 21.03 202 GLN B CA 1
ATOM 3193 C C . GLN B 1 222 ? 6.016 77.704 12.195 1.00 21.31 202 GLN B C 1
ATOM 3194 O O . GLN B 1 222 ? 5.890 76.491 11.992 1.00 21.44 202 GLN B O 1
ATOM 3200 N N . THR B 1 223 ? 5.029 78.575 11.979 1.00 18.36 203 THR B N 1
ATOM 3201 C CA . THR B 1 223 ? 3.676 78.090 11.684 1.00 22.19 203 THR B CA 1
ATOM 3202 C C . THR B 1 223 ? 3.588 77.312 10.387 1.00 22.50 203 THR B C 1
ATOM 3203 O O . THR B 1 223 ? 2.746 76.429 10.270 1.00 20.49 203 THR B O 1
ATOM 3207 N N . HIS B 1 224 ? 4.460 77.604 9.423 1.00 22.16 204 HIS B N 1
ATOM 3208 C CA . HIS B 1 224 ? 4.404 76.882 8.153 1.00 24.19 204 HIS B CA 1
ATOM 3209 C C . HIS B 1 224 ? 4.668 75.376 8.337 1.00 23.26 204 HIS B C 1
ATOM 3210 O O . HIS B 1 224 ? 4.221 74.557 7.538 1.00 25.32 204 HIS B O 1
ATOM 3217 N N . LYS B 1 225 ? 5.379 75.022 9.397 1.00 21.10 205 LYS B N 1
ATOM 3218 C CA . LYS B 1 225 ? 5.670 73.623 9.687 1.00 21.84 205 LYS B CA 1
ATOM 3219 C C . LYS B 1 225 ? 4.476 72.938 10.333 1.00 28.30 205 LYS B C 1
ATOM 3220 O O . LYS B 1 225 ? 4.307 71.734 10.205 1.00 31.50 205 LYS B O 1
ATOM 3226 N N . TYR B 1 226 ? 3.633 73.710 11.009 1.00 24.71 206 TYR B N 1
ATOM 3227 C CA . TYR B 1 226 ? 2.394 73.148 11.551 1.00 24.89 206 TYR B CA 1
ATOM 3228 C C . TYR B 1 226 ? 1.303 73.108 10.491 1.00 24.85 206 TYR B C 1
ATOM 3229 O O . TYR B 1 226 ? 0.463 72.195 10.478 1.00 26.82 206 TYR B O 1
ATOM 3238 N N . LEU B 1 227 ? 1.315 74.100 9.605 1.00 23.71 207 LEU B N 1
ATOM 3239 C CA . LEU B 1 227 ? 0.337 74.172 8.510 1.00 25.06 207 LEU B CA 1
ATOM 3240 C C . LEU B 1 227 ? 0.708 73.268 7.334 1.00 27.38 207 LEU B C 1
ATOM 3241 O O . LEU B 1 227 ? -0.120 73.005 6.466 1.00 26.67 207 LEU B O 1
ATOM 3246 N N . ASN B 1 228 ? 1.968 72.832 7.305 1.00 29.44 208 ASN B N 1
ATOM 3247 C CA A ASN B 1 228 ? 2.503 72.054 6.192 0.50 33.86 208 ASN B CA 1
ATOM 3248 C CA B ASN B 1 228 ? 2.519 72.060 6.189 0.50 33.85 208 ASN B CA 1
ATOM 3249 C C . ASN B 1 228 ? 2.372 72.797 4.859 1.00 36.27 208 ASN B C 1
ATOM 3250 O O . ASN B 1 228 ? 1.846 72.259 3.883 1.00 33.79 208 ASN B O 1
ATOM 3259 N N . ILE B 1 229 ? 2.842 74.039 4.828 1.00 28.68 209 ILE B N 1
ATOM 3260 C CA . ILE B 1 229 ? 2.874 74.820 3.595 1.00 29.43 209 ILE B CA 1
ATOM 3261 C C . ILE B 1 229 ? 4.321 75.238 3.342 1.00 23.53 209 ILE B C 1
ATOM 3262 O O . ILE B 1 229 ? 5.121 75.269 4.275 1.00 24.19 209 ILE B O 1
ATOM 3267 N N . PRO B 1 230 ? 4.663 75.549 2.081 1.00 24.23 210 PRO B N 1
ATOM 3268 C CA . PRO B 1 230 ? 6.013 76.038 1.768 1.00 31.67 210 PRO B CA 1
ATOM 3269 C C . PRO B 1 230 ? 6.410 77.219 2.661 1.00 37.11 210 PRO B C 1
ATOM 3270 O O . PRO B 1 230 ? 7.576 77.381 3.041 1.00 33.24 210 PRO B O 1
#

Organism: Burkholderia multivorans (strain ATCC 17616 / 249) (NCBI:txid395019)

Solvent-accessible surface area: 17909 Å² total; per-residue (Å²): 134,10,31,0,17,43,0,16,33,2,2,8,4,25,10,30,17,26,6,66,1,0,0,20,0,32,0,15,28,33,62,14,13,61,14,122,110,126,53,60,70,150,15,68,11,128,50,30,84,35,87,4,70,36,30,120,25,115,62,23,18,156,23,190,74,13,105,42,0,13,66,41,1,22,63,52,11,29,106,91,51,66,80,70,6,0,0,0,13,5,18,3,0,28,87,38,6,54,68,79,1,0,76,20,0,67,94,31,53,5,24,0,2,1,31,5,10,0,13,44,103,24,45,122,51,6,75,40,12,1,0,13,1,31,27,89,16,95,49,81,8,64,103,18,28,1,0,4,0,14,8,60,26,126,99,40,171,25,65,53,29,24,167,47,101,16,116,69,14,8,0,8,10,34,49,40,152,49,68,96,120,13,10,146,94,0,17,64,56,0,59,149,64,5,57,4,47,10,3,12,20,12,36,55,46,23,128,29,109,136,9,34,0,16,41,0,16,34,3,2,8,4,25,11,29,15,39,6,47,1,0,0,20,0,33,0,15,28,32,63,14,16,61,16,139,116,121,56,60,77,159,15,64,10,102,52,29,86,36,88,4,72,35,30,117,26,113,61,23,16,160,23,178,62,13,104,38,0,14,65,40,0,21,61,54,11,29,104,92,52,64,80,67,6,0,0,0,13,5,18,3,0,27,87,37,7,56,69,81,0,0,74,19,0,67,96,32,52,5,24,0,2,0,31,5,11,0,13,44,102,24,40,123,51,8,77,40,13,1,0,12,1,31,26,66,15,93,50,81,8,65,106,17,26,2,0,4,0,13,8,64,25,114,102,39,176,24,59,55,30,28,169,48,99,17,116,77,14,1,0,8,9,39,46,39,155,48,70,95,106,10,11,150,84,0,17,63,52,0,59,151,60,4,59,4,26,11,4,13,19,14,38,52,46,23,130,28,105